Protein AF-A0A1Y2CEA7-F1 (afdb_monomer_lite)

Structure (mmCIF, N/CA/C/O backbone):
data_AF-A0A1Y2CEA7-F1
#
_entry.id   AF-A0A1Y2CEA7-F1
#
loop_
_atom_site.group_PDB
_atom_site.id
_atom_site.type_symbol
_atom_site.label_atom_id
_atom_site.label_alt_id
_atom_site.label_comp_id
_atom_site.label_asym_id
_atom_site.label_entity_id
_atom_site.label_seq_id
_atom_site.pdbx_PDB_ins_code
_atom_site.Cartn_x
_atom_site.Cartn_y
_atom_site.Cartn_z
_atom_site.occupancy
_atom_site.B_iso_or_equiv
_atom_site.auth_seq_id
_atom_site.auth_comp_id
_atom_site.auth_asym_id
_atom_site.auth_atom_id
_atom_site.pdbx_PDB_model_num
ATOM 1 N N . MET A 1 1 ? -45.284 23.050 47.337 1.00 37.72 1 MET A N 1
ATOM 2 C CA . MET A 1 1 ? -45.629 21.944 46.426 1.00 37.72 1 MET A CA 1
ATOM 3 C C . MET A 1 1 ? -46.572 22.520 45.387 1.00 37.72 1 MET A C 1
ATOM 5 O O . MET A 1 1 ? -47.672 22.918 45.749 1.00 37.72 1 MET A O 1
ATOM 9 N N . ALA A 1 2 ? -46.094 22.724 44.161 1.00 42.31 2 ALA A N 1
ATOM 10 C CA . ALA A 1 2 ? -46.967 23.092 43.051 1.00 42.31 2 ALA A CA 1
ATOM 11 C C . ALA A 1 2 ? -47.429 21.773 42.431 1.00 42.31 2 ALA A C 1
ATOM 13 O O . ALA A 1 2 ? -46.625 21.073 41.820 1.00 42.31 2 ALA A O 1
ATOM 14 N N . ASP A 1 3 ? -48.677 21.398 42.690 1.00 40.97 3 ASP A N 1
ATOM 15 C CA . ASP A 1 3 ? -49.234 20.126 42.241 1.00 40.97 3 ASP A CA 1
ATOM 16 C C . ASP A 1 3 ? -49.852 20.333 40.852 1.00 40.97 3 ASP A C 1
ATOM 18 O O . ASP A 1 3 ? -50.932 20.913 40.708 1.00 40.97 3 ASP A O 1
ATOM 22 N N . LEU A 1 4 ? -49.110 19.967 39.805 1.00 50.34 4 LEU A N 1
ATOM 23 C CA . LEU A 1 4 ? -49.535 20.119 38.414 1.00 50.34 4 LEU A CA 1
ATOM 24 C C . LEU A 1 4 ? -50.218 18.828 37.963 1.00 50.34 4 LEU A C 1
ATOM 26 O O . LEU A 1 4 ? -49.685 18.048 37.172 1.00 50.34 4 LEU A O 1
ATOM 30 N N . ASN A 1 5 ? -51.424 18.610 38.479 1.00 38.66 5 ASN A N 1
ATOM 31 C CA . ASN A 1 5 ? -52.235 17.456 38.116 1.00 38.66 5 ASN A CA 1
ATOM 32 C C . ASN A 1 5 ? -52.843 17.653 36.717 1.00 38.66 5 ASN A C 1
ATOM 34 O O . ASN A 1 5 ? -53.595 18.598 36.481 1.00 38.66 5 ASN A O 1
ATOM 38 N N . HIS A 1 6 ? -52.528 16.733 35.798 1.00 47.12 6 HIS A N 1
ATOM 39 C CA . HIS A 1 6 ? -53.090 16.628 34.444 1.00 47.12 6 HIS A CA 1
ATOM 40 C C . HIS A 1 6 ? -52.734 17.752 33.453 1.00 47.12 6 HIS A C 1
ATOM 42 O O . HIS A 1 6 ? -53.611 18.420 32.898 1.00 47.12 6 HIS A O 1
ATOM 48 N N . ILE A 1 7 ? -51.452 17.901 33.112 1.00 53.81 7 ILE A N 1
ATOM 49 C CA . ILE A 1 7 ? -51.069 18.684 31.927 1.00 53.81 7 ILE A CA 1
ATOM 50 C C . ILE A 1 7 ? -51.220 17.802 30.679 1.00 53.81 7 ILE A C 1
ATOM 52 O O . ILE A 1 7 ? -50.441 16.878 30.439 1.00 53.81 7 ILE A O 1
ATOM 56 N N . LYS A 1 8 ? -52.228 18.111 29.860 1.00 46.38 8 LYS A N 1
ATOM 57 C CA . LYS A 1 8 ? -52.376 17.580 28.500 1.00 46.38 8 LYS A CA 1
ATOM 58 C C . LYS A 1 8 ? -52.221 18.726 27.520 1.00 46.38 8 LYS A C 1
ATOM 60 O O . LYS A 1 8 ? -52.932 19.723 27.627 1.00 46.38 8 LYS A O 1
ATOM 65 N N . GLY A 1 9 ? -51.359 18.571 26.527 1.00 50.75 9 GLY A N 1
ATOM 66 C CA . GLY A 1 9 ? -51.369 19.502 25.411 1.00 50.75 9 GLY A CA 1
ATOM 67 C C . GLY A 1 9 ? -50.715 18.937 24.163 1.00 50.75 9 GLY A C 1
ATOM 68 O O . GLY A 1 9 ? -49.938 17.983 24.202 1.00 50.75 9 GLY A O 1
ATOM 69 N N . LYS A 1 10 ? -51.102 19.528 23.038 1.00 46.81 10 LYS A N 1
ATOM 70 C CA . LYS A 1 10 ? -50.737 19.107 21.692 1.00 46.81 10 LYS A CA 1
ATOM 71 C C . LYS A 1 10 ? -50.266 20.325 20.906 1.00 46.81 10 LYS A C 1
ATOM 73 O O . LYS A 1 10 ? -50.803 21.411 21.115 1.00 46.81 10 LYS A O 1
ATOM 78 N N . ASN A 1 11 ? -49.316 20.146 19.988 1.00 48.53 11 ASN A N 1
ATOM 79 C CA . ASN A 1 11 ? -48.791 21.207 19.114 1.00 48.53 11 ASN A CA 1
ATOM 80 C C . ASN A 1 11 ? -48.070 22.350 19.852 1.00 48.53 11 ASN A C 1
ATOM 82 O O . ASN A 1 11 ? -48.173 23.514 19.453 1.00 48.53 11 ASN A O 1
ATOM 86 N N . PHE A 1 12 ? -47.348 22.055 20.931 1.00 55.25 12 PHE A N 1
ATOM 87 C CA . PHE A 1 12 ? -46.564 23.084 21.610 1.00 55.25 12 PHE A CA 1
ATOM 88 C C . PHE A 1 12 ? -45.436 23.578 20.715 1.00 55.25 12 PHE A C 1
ATOM 90 O O . PHE A 1 12 ? -44.665 22.781 20.186 1.00 55.25 12 PHE A O 1
ATOM 97 N N . LYS A 1 13 ? -45.318 24.898 20.575 1.00 51.16 13 LYS A N 1
ATOM 98 C CA . LYS A 1 13 ? -44.217 25.529 19.851 1.00 51.16 13 LYS A CA 1
ATOM 99 C C . LYS A 1 13 ? -43.495 26.498 20.771 1.00 51.16 13 LYS A C 1
ATOM 101 O O . LYS A 1 13 ? -44.112 27.449 21.243 1.00 51.16 13 LYS A O 1
ATOM 106 N N . SER A 1 14 ? -42.204 26.272 20.999 1.00 54.56 14 SER A N 1
ATOM 107 C CA . SER A 1 14 ? -41.339 27.237 21.683 1.00 54.56 14 SER A CA 1
ATOM 108 C C . SER A 1 14 ? -40.375 27.879 20.689 1.00 54.56 14 SER A C 1
ATOM 110 O O . SER A 1 14 ? -39.704 27.187 19.920 1.00 54.56 14 SER A O 1
ATOM 112 N N . TYR A 1 15 ? -40.336 29.210 20.705 1.00 52.72 15 TYR A N 1
ATOM 113 C CA . TYR A 1 15 ? -39.444 30.051 19.907 1.00 52.72 15 TYR A CA 1
ATOM 114 C C . TYR A 1 15 ? -38.742 31.057 20.835 1.00 52.72 15 TYR A C 1
ATOM 116 O O . TYR A 1 15 ? -38.884 32.266 20.669 1.00 52.72 15 TYR A O 1
ATOM 124 N N . ASN A 1 16 ? -38.052 30.585 21.872 1.00 52.44 16 ASN A N 1
ATOM 125 C CA . ASN A 1 16 ? -37.217 31.433 22.729 1.00 52.44 16 ASN A CA 1
ATOM 126 C C . ASN A 1 16 ? -35.725 31.181 22.452 1.00 52.44 16 ASN A C 1
ATOM 128 O O . ASN A 1 16 ? -35.342 30.146 21.911 1.00 52.44 16 ASN A O 1
ATOM 132 N N . ASN A 1 17 ? -34.871 32.144 22.815 1.00 51.25 17 ASN A N 1
ATOM 133 C CA . ASN A 1 17 ? -33.421 32.053 22.589 1.00 51.25 17 ASN A CA 1
ATOM 134 C C . ASN A 1 17 ? -32.769 30.869 23.321 1.00 51.25 17 ASN A C 1
ATOM 136 O O . ASN A 1 17 ? -31.724 30.398 22.883 1.00 51.25 17 ASN A O 1
ATOM 140 N N . GLU A 1 18 ? -33.390 30.402 24.406 1.00 54.22 18 GLU A N 1
ATOM 141 C CA . GLU A 1 18 ? -32.948 29.239 25.179 1.00 54.22 18 GLU A CA 1
ATOM 142 C C . GLU A 1 18 ? -33.581 27.931 24.693 1.00 54.22 18 GLU A C 1
ATOM 144 O O . GLU A 1 18 ? -33.084 26.861 24.995 1.00 54.22 18 GLU A O 1
ATOM 149 N N . GLY A 1 19 ? -34.669 27.956 23.926 1.00 55.75 19 GLY A N 1
ATOM 150 C CA . GLY A 1 19 ? -35.379 26.748 23.490 1.00 55.75 19 GLY A CA 1
ATOM 151 C C . GLY A 1 19 ? -36.017 25.917 24.601 1.00 55.75 19 GLY A C 1
ATOM 152 O O . GLY A 1 19 ? -36.423 24.781 24.361 1.00 55.75 19 GLY A O 1
ATOM 153 N N . THR A 1 20 ? -36.073 26.416 25.829 1.00 61.72 20 THR A N 1
ATOM 154 C CA . THR A 1 20 ? -36.635 25.644 26.932 1.00 61.72 20 THR A CA 1
ATOM 155 C C . THR A 1 20 ? -38.150 25.775 26.942 1.00 61.72 20 THR A C 1
ATOM 157 O O . THR A 1 20 ? -38.668 26.894 26.894 1.00 61.72 20 THR A O 1
ATOM 160 N N . LEU A 1 21 ? -38.867 24.646 26.978 1.00 58.31 21 LEU A N 1
ATOM 161 C CA . LEU A 1 21 ? -40.330 24.655 27.040 1.00 58.31 21 LEU A CA 1
ATOM 162 C C . LEU A 1 21 ? -40.820 24.857 28.483 1.00 58.31 21 LEU A C 1
ATOM 164 O O . LEU A 1 21 ? -41.706 25.674 28.722 1.00 58.31 21 LEU A O 1
ATOM 168 N N . PHE A 1 22 ? -40.207 24.163 29.442 1.00 63.34 22 PHE A N 1
ATOM 169 C CA . PHE A 1 22 ? -40.450 24.359 30.869 1.00 63.34 22 PHE A CA 1
ATOM 170 C C . PHE A 1 22 ? -39.142 24.702 31.573 1.00 63.34 22 PHE A C 1
ATOM 172 O O . PHE A 1 22 ? -38.282 23.836 31.720 1.00 63.34 22 PHE A O 1
ATOM 179 N N . MET A 1 23 ? -38.994 25.958 32.000 1.00 58.41 23 MET A N 1
ATOM 180 C CA . MET A 1 23 ? -37.909 26.372 32.886 1.00 58.41 23 MET A CA 1
ATOM 181 C C . MET A 1 23 ? -38.449 26.497 34.304 1.00 58.41 23 MET A C 1
ATOM 183 O O . MET A 1 23 ? -39.384 27.254 34.560 1.00 58.41 23 MET A O 1
ATOM 187 N N . LEU A 1 24 ? -37.868 25.734 35.218 1.00 63.31 24 LEU A N 1
ATOM 188 C CA . LEU A 1 24 ? -38.267 25.713 36.616 1.00 63.31 24 LEU A CA 1
ATOM 189 C C . LEU A 1 24 ? -37.149 26.349 37.434 1.00 63.31 24 LEU A C 1
ATOM 191 O O . LEU A 1 24 ? -36.080 25.755 37.561 1.00 63.31 24 LEU A O 1
ATOM 195 N N . ASN A 1 25 ? -37.409 27.534 37.980 1.00 52.16 25 ASN A N 1
ATOM 196 C CA . ASN A 1 25 ? -36.535 28.198 38.940 1.00 52.16 25 ASN A CA 1
ATOM 197 C C . ASN A 1 25 ? -37.122 27.993 40.346 1.00 52.16 25 ASN A C 1
ATOM 199 O O . ASN A 1 25 ? -38.329 28.153 40.516 1.00 52.16 25 ASN A O 1
ATOM 203 N N . VAL A 1 26 ? -36.270 27.713 41.341 1.00 53.41 26 VAL A N 1
ATOM 204 C CA . VAL A 1 26 ? -36.569 27.592 42.794 1.00 53.41 26 VAL A CA 1
ATOM 205 C C . VAL A 1 26 ? -36.911 26.169 43.287 1.00 53.41 26 VAL A C 1
ATOM 207 O O . VAL A 1 26 ? -37.554 25.401 42.576 1.00 53.41 26 VAL A O 1
ATOM 210 N N . GLY A 1 27 ? -36.446 25.834 44.508 1.00 55.22 27 GLY A N 1
ATOM 211 C CA . GLY A 1 27 ? -36.550 24.550 45.231 1.00 55.22 27 GLY A CA 1
ATOM 212 C C . GLY A 1 27 ? -37.976 24.076 45.533 1.00 55.22 27 GLY A C 1
ATOM 213 O O . GLY A 1 27 ? -38.391 23.932 46.681 1.00 55.22 27 GLY A O 1
ATOM 214 N N . CYS A 1 28 ? -38.746 23.863 44.476 1.00 53.69 28 CYS A N 1
ATOM 215 C CA . CYS A 1 28 ? -40.104 23.367 44.516 1.00 53.69 28 CYS A CA 1
ATOM 216 C C . CYS A 1 28 ? -40.104 21.843 44.420 1.00 53.69 28 CYS A C 1
ATOM 218 O O . CYS A 1 28 ? -39.494 21.280 43.514 1.00 53.69 28 CYS A O 1
ATOM 220 N N . ASN A 1 29 ? -40.885 21.195 45.287 1.00 56.31 29 ASN A N 1
ATOM 221 C CA . ASN A 1 29 ? -41.351 19.842 45.014 1.00 56.31 29 ASN A CA 1
ATOM 222 C C . ASN A 1 29 ? -42.464 19.921 43.967 1.00 56.31 29 ASN A C 1
ATOM 224 O O . ASN A 1 29 ? -43.493 20.568 44.215 1.00 56.31 29 ASN A O 1
ATOM 228 N N . ILE A 1 30 ? -42.237 19.317 42.806 1.00 60.50 30 ILE A N 1
ATOM 229 C CA . ILE A 1 30 ? -43.168 19.306 41.678 1.00 60.50 30 ILE A CA 1
ATOM 230 C C . ILE A 1 30 ? -43.523 17.859 41.394 1.00 60.50 30 ILE A C 1
ATOM 232 O O . ILE A 1 30 ? -42.645 17.034 41.163 1.00 60.50 30 ILE A O 1
ATOM 236 N N . GLU A 1 31 ? -44.813 17.562 41.387 1.00 66.50 31 GLU A N 1
ATOM 237 C CA . GLU A 1 31 ? -45.341 16.303 40.887 1.00 66.50 31 GLU A CA 1
ATOM 238 C C . GLU A 1 31 ? -46.110 16.587 39.591 1.00 66.50 31 GLU A C 1
ATOM 240 O O . GLU A 1 31 ? -46.970 17.463 39.534 1.00 66.50 31 GLU A O 1
ATOM 245 N N . ILE A 1 32 ? -45.740 15.889 38.522 1.00 62.78 32 ILE A N 1
ATOM 246 C CA . ILE A 1 32 ? -46.385 15.918 37.215 1.00 62.78 32 ILE A CA 1
ATOM 247 C C . ILE A 1 32 ? -46.973 14.532 36.991 1.00 62.78 32 ILE A C 1
ATOM 249 O O . ILE A 1 32 ? -46.223 13.607 36.715 1.00 62.78 32 ILE A O 1
ATOM 253 N N . THR A 1 33 ? -48.289 14.369 37.063 1.00 62.94 33 THR A N 1
ATOM 254 C CA . THR A 1 33 ? -48.967 13.080 36.841 1.00 62.94 33 THR A CA 1
ATOM 255 C C . THR A 1 33 ? -49.793 13.078 35.549 1.00 62.94 33 THR A C 1
ATOM 257 O O . THR A 1 33 ? -50.348 14.101 35.145 1.00 62.94 33 THR A O 1
ATOM 260 N N . ASP A 1 34 ? -49.874 11.918 34.884 1.00 59.97 34 ASP A N 1
ATOM 261 C CA . ASP A 1 34 ? -50.657 11.680 33.655 1.00 59.97 34 ASP A CA 1
ATOM 262 C C . ASP A 1 34 ? -50.337 12.656 32.510 1.00 59.97 34 ASP A C 1
ATOM 264 O O . ASP A 1 34 ? -51.216 13.104 31.763 1.00 59.97 34 ASP A O 1
ATOM 268 N N . PHE A 1 35 ? -49.059 13.005 32.387 1.00 66.12 35 PHE A N 1
ATOM 269 C CA . PHE A 1 35 ? -48.571 13.962 31.406 1.00 66.12 35 PHE A CA 1
ATOM 270 C C . PHE A 1 35 ? -48.657 13.373 29.998 1.00 66.12 35 PHE A C 1
ATOM 272 O O . PHE A 1 35 ? -48.037 12.354 29.718 1.00 66.12 35 PHE A O 1
ATOM 279 N N . ILE A 1 36 ? -49.410 13.990 29.088 1.00 63.34 36 ILE A N 1
ATOM 280 C CA . ILE A 1 36 ? -49.431 13.579 27.676 1.00 63.34 36 ILE A CA 1
ATOM 281 C C . ILE A 1 36 ? -48.975 14.757 26.832 1.00 63.34 36 ILE A C 1
ATOM 283 O O . ILE A 1 36 ? -49.654 15.783 26.760 1.00 63.34 36 ILE A O 1
ATOM 287 N N . PHE A 1 37 ? -47.835 14.577 26.182 1.00 67.25 37 PHE A N 1
ATOM 288 C CA . PHE A 1 37 ? -47.236 15.529 25.272 1.00 67.25 37 PHE A CA 1
ATOM 289 C C . PHE A 1 37 ? -47.212 14.931 23.877 1.00 67.25 37 PHE A C 1
ATOM 291 O O . PHE A 1 37 ? -46.630 13.871 23.686 1.00 67.25 37 PHE A O 1
ATOM 298 N N . GLU A 1 38 ? -47.854 15.575 22.909 1.00 66.38 38 GLU A N 1
ATOM 299 C CA . GLU A 1 38 ? -47.821 15.140 21.511 1.00 66.38 38 GLU A CA 1
ATOM 300 C C . GLU A 1 38 ? -47.452 16.321 20.602 1.00 66.38 38 GLU A C 1
ATOM 302 O O . GLU A 1 38 ? -47.950 17.436 20.780 1.00 66.38 38 GLU A O 1
ATOM 307 N N . ASP A 1 39 ? -46.597 16.068 19.611 1.00 61.88 39 ASP A N 1
ATOM 308 C CA . ASP A 1 39 ? -46.265 17.001 18.524 1.00 61.88 39 ASP A CA 1
ATOM 309 C C . ASP A 1 39 ? -45.617 18.313 19.015 1.00 61.88 39 ASP A C 1
ATOM 311 O O . ASP A 1 39 ? -46.013 19.414 18.623 1.00 61.88 39 ASP A O 1
ATOM 315 N N . ALA A 1 40 ? -44.634 18.224 19.914 1.00 62.31 40 ALA A N 1
ATOM 316 C CA . ALA A 1 40 ? -43.912 19.403 20.390 1.00 62.31 40 ALA A CA 1
ATOM 317 C C . ALA A 1 40 ? -42.813 19.801 19.415 1.00 62.31 40 ALA A C 1
ATOM 319 O O . ALA A 1 40 ? -42.045 18.958 18.974 1.00 62.31 40 ALA A O 1
ATOM 320 N N . TRP A 1 41 ? -42.684 21.090 19.137 1.00 61.50 41 TRP A N 1
ATOM 321 C CA . TRP A 1 41 ? -41.635 21.628 18.291 1.00 61.50 41 TRP A CA 1
ATOM 322 C C . TRP A 1 41 ? -40.890 22.744 19.021 1.00 61.50 41 TRP A C 1
ATOM 324 O O . TRP A 1 41 ? -41.502 23.681 19.535 1.00 61.50 41 TRP A O 1
ATOM 334 N N . CYS A 1 42 ? -39.566 22.680 19.056 1.00 64.44 42 CYS A N 1
ATOM 335 C CA . CYS A 1 42 ? -38.743 23.741 19.615 1.00 64.44 42 CYS A CA 1
ATOM 336 C C . CYS A 1 42 ? -37.617 24.125 18.660 1.00 64.44 42 CYS A C 1
ATOM 338 O O . CYS A 1 42 ? -36.945 23.252 18.112 1.00 64.44 42 CYS A O 1
ATOM 340 N N . LYS A 1 43 ? -37.382 25.428 18.487 1.00 67.56 43 LYS A N 1
ATOM 341 C CA . LYS A 1 43 ? -36.216 25.939 17.765 1.00 67.56 43 LYS A CA 1
ATOM 342 C C . LYS A 1 43 ? -35.473 26.955 18.614 1.00 67.56 43 LYS A C 1
ATOM 344 O O . LYS A 1 43 ? -36.061 27.948 19.032 1.00 67.56 43 LYS A O 1
ATOM 349 N N . SER A 1 44 ? -34.181 26.713 18.815 1.00 67.25 44 SER A N 1
ATOM 350 C CA . SER A 1 44 ? -33.316 27.508 19.690 1.00 67.25 44 SER A CA 1
ATOM 351 C C . SER A 1 44 ? -32.011 27.880 19.010 1.00 67.25 44 SER A C 1
ATOM 353 O O . SER A 1 44 ? -31.483 27.111 18.207 1.00 67.25 44 SER A O 1
ATOM 355 N N . LYS A 1 45 ? -31.468 29.037 19.394 1.00 69.69 45 LYS A N 1
ATOM 356 C CA . LYS A 1 45 ? -30.104 29.475 19.069 1.00 69.69 45 LYS A CA 1
ATOM 357 C C . LYS A 1 45 ? -29.129 29.253 20.237 1.00 69.69 45 LYS A C 1
ATOM 359 O O . LYS A 1 45 ? -28.044 29.814 20.210 1.00 69.69 45 LYS A O 1
ATOM 364 N N . GLY A 1 46 ? -29.515 28.498 21.265 1.00 68.38 46 GLY A N 1
ATOM 365 C CA . GLY A 1 46 ? -28.693 28.201 22.440 1.00 68.38 46 GLY A CA 1
ATOM 366 C C . GLY A 1 46 ? -29.001 26.823 23.029 1.00 68.38 46 GLY A C 1
ATOM 367 O O . GLY A 1 46 ? -29.835 26.088 22.491 1.00 68.38 46 GLY A O 1
ATOM 368 N N . ASN A 1 47 ? -28.321 26.468 24.125 1.00 62.00 47 ASN A N 1
ATOM 369 C CA . ASN A 1 47 ? -28.580 25.226 24.858 1.00 62.00 47 ASN A CA 1
ATOM 370 C C . ASN A 1 47 ? -30.046 25.182 25.285 1.00 62.00 47 ASN A C 1
ATOM 372 O O . ASN A 1 47 ? -30.508 26.076 25.986 1.00 62.00 47 ASN A O 1
ATOM 376 N N . SER A 1 48 ? -30.742 24.129 24.880 1.00 64.12 48 SER A N 1
ATOM 377 C CA . SER A 1 48 ? -32.169 23.956 25.094 1.00 64.12 48 SER A CA 1
ATOM 378 C C . SER A 1 48 ? -32.458 22.638 25.776 1.00 64.12 48 SER A C 1
ATOM 380 O O . SER A 1 48 ? -31.857 21.606 25.466 1.00 64.12 48 SER A O 1
ATOM 382 N N . ALA A 1 49 ? -33.408 22.652 26.702 1.00 67.25 49 ALA A N 1
ATOM 383 C CA . ALA A 1 49 ? -33.989 21.417 27.181 1.00 67.25 49 ALA A CA 1
ATOM 384 C C . ALA A 1 49 ? -35.505 21.486 27.142 1.00 67.25 49 ALA A C 1
ATOM 386 O O . ALA A 1 49 ? -36.089 22.529 27.400 1.00 67.25 49 ALA A O 1
ATOM 387 N N . PHE A 1 50 ? -36.170 20.378 26.837 1.00 68.19 50 PHE A N 1
ATOM 388 C CA . PHE A 1 50 ? -37.628 20.362 26.893 1.00 68.19 50 PHE A CA 1
ATOM 389 C C . PHE A 1 50 ? -38.112 20.693 28.315 1.00 68.19 50 PHE A C 1
ATOM 391 O O . PHE A 1 50 ? -38.962 21.562 28.504 1.00 68.19 50 PHE A O 1
ATOM 398 N N . LEU A 1 51 ? -37.479 20.084 29.315 1.00 69.62 51 LEU A N 1
ATOM 399 C CA . LEU A 1 51 ? -37.599 20.479 30.707 1.00 69.62 51 LEU A CA 1
ATOM 400 C C . LEU A 1 51 ? -36.214 20.839 31.244 1.00 69.62 51 LEU A C 1
ATOM 402 O O . LEU A 1 51 ? -35.314 19.999 31.275 1.00 69.62 51 LEU A O 1
ATOM 406 N N . TYR A 1 52 ? -36.031 22.091 31.646 1.00 68.75 52 TYR A N 1
ATOM 407 C CA . TYR A 1 52 ? -34.785 22.571 32.226 1.00 68.75 52 TYR A CA 1
ATOM 408 C C . TYR A 1 52 ? -35.037 23.034 33.653 1.00 68.75 52 TYR A C 1
ATOM 410 O O . TYR A 1 52 ? -35.855 23.922 33.900 1.00 68.75 52 TYR A O 1
ATOM 418 N N . HIS A 1 53 ? -34.331 22.430 34.601 1.00 65.62 53 HIS A N 1
ATOM 419 C CA . HIS A 1 53 ? -34.379 22.859 35.987 1.00 65.62 53 HIS A CA 1
ATOM 420 C C . HIS A 1 53 ? -33.052 23.490 36.397 1.00 65.62 53 HIS A C 1
ATOM 422 O O . HIS A 1 53 ? -31.992 22.848 36.378 1.00 65.62 53 HIS A O 1
ATOM 428 N N . THR A 1 54 ? -33.131 24.756 36.796 1.00 61.59 54 THR A N 1
ATOM 429 C CA . THR A 1 54 ? -32.019 25.536 37.332 1.00 61.59 54 THR A CA 1
ATOM 430 C C . THR A 1 54 ? -32.378 26.020 38.720 1.00 61.59 54 THR A C 1
ATOM 432 O O . THR A 1 54 ? -33.279 26.829 38.909 1.00 61.59 54 THR A O 1
ATOM 435 N N . ILE A 1 55 ? -31.645 25.543 39.719 1.00 56.25 55 ILE A N 1
ATOM 436 C CA . ILE A 1 55 ? -31.727 26.103 41.068 1.00 56.25 55 ILE A CA 1
ATOM 437 C C . ILE A 1 55 ? -30.711 27.244 41.121 1.00 56.25 55 ILE A C 1
ATOM 439 O O . ILE A 1 55 ? -29.625 27.121 40.562 1.00 56.25 55 ILE A O 1
ATOM 443 N N . GLU A 1 56 ? -31.017 28.373 41.751 1.00 52.16 56 GLU A N 1
ATOM 444 C CA . GLU A 1 56 ? -30.048 29.468 41.920 1.00 52.16 56 GLU A CA 1
ATOM 445 C C . GLU A 1 56 ? -29.236 29.308 43.220 1.00 52.16 56 GLU A C 1
ATOM 447 O O . GLU A 1 56 ? -28.022 29.518 43.191 1.00 52.16 56 GLU A O 1
ATOM 452 N N . ASN A 1 57 ? -29.826 28.755 44.289 1.00 56.38 57 ASN A N 1
ATOM 453 C CA . ASN A 1 57 ? -29.171 28.532 45.586 1.00 56.38 57 ASN A CA 1
ATOM 454 C C . ASN A 1 57 ? -28.777 27.066 45.856 1.00 56.38 57 ASN A C 1
ATOM 456 O O . ASN A 1 57 ? -29.529 26.137 45.591 1.00 56.38 57 ASN A O 1
ATOM 460 N N . LEU A 1 58 ? -27.581 26.855 46.420 1.00 52.38 58 LEU A N 1
ATOM 461 C CA . LEU A 1 58 ? -27.000 25.535 46.744 1.00 52.38 58 LEU A CA 1
ATOM 462 C C . LEU A 1 58 ? -27.657 24.818 47.944 1.00 52.38 58 LEU A C 1
ATOM 464 O O . LEU A 1 58 ? -27.351 23.645 48.182 1.00 52.38 58 LEU A O 1
ATOM 468 N N . SER A 1 59 ? -28.495 25.520 48.713 1.00 54.59 59 SER A N 1
ATOM 469 C CA . SER A 1 59 ? -29.131 25.041 49.949 1.00 54.59 59 SER A CA 1
ATOM 470 C C . SER A 1 59 ? -30.451 24.307 49.739 1.00 54.59 59 SER A C 1
ATOM 472 O O . SER A 1 59 ? -30.872 23.577 50.632 1.00 54.59 59 SER A O 1
ATOM 474 N N . ASP A 1 60 ? -31.099 24.490 48.591 1.00 57.75 60 ASP A N 1
ATOM 475 C CA . ASP A 1 60 ? -32.488 24.076 48.419 1.00 57.75 60 ASP A CA 1
ATOM 476 C C . ASP A 1 60 ? -32.537 22.723 47.698 1.00 57.75 60 ASP A C 1
ATOM 478 O O . ASP A 1 60 ? -32.018 22.581 46.591 1.00 57.75 60 ASP A O 1
ATOM 482 N N . GLN A 1 61 ? -33.137 21.719 48.342 1.00 61.25 61 GLN A N 1
ATOM 483 C CA . GLN A 1 61 ? -33.431 20.419 47.736 1.00 61.25 61 GLN A CA 1
ATOM 484 C C . GLN A 1 61 ? -34.826 20.479 47.106 1.00 61.25 61 GLN A C 1
ATOM 486 O O . GLN A 1 61 ? -35.806 20.707 47.810 1.00 61.25 61 GLN A O 1
ATOM 491 N N . GLY A 1 62 ? -34.915 20.295 45.789 1.00 60.12 62 GLY A N 1
ATOM 492 C CA . GLY A 1 62 ? -36.189 20.110 45.089 1.00 60.12 62 GLY A CA 1
ATOM 493 C C . GLY A 1 62 ? -36.400 18.647 44.708 1.00 60.12 62 GLY A C 1
ATOM 494 O O . GLY A 1 62 ? -35.469 17.997 44.232 1.00 60.12 62 GLY A O 1
ATOM 495 N N . GLU A 1 63 ? -37.611 18.128 44.896 1.00 64.06 63 GLU A N 1
ATOM 496 C CA . GLU A 1 63 ? -38.037 16.833 44.356 1.00 64.06 63 GLU A CA 1
ATOM 497 C C . GLU A 1 63 ? -38.918 17.016 43.114 1.00 64.06 63 GLU A C 1
ATOM 499 O O . GLU A 1 63 ? -39.848 17.816 43.101 1.00 64.06 63 GLU A O 1
ATOM 504 N N . PHE A 1 64 ? -38.687 16.241 42.064 1.00 65.38 64 PHE A N 1
ATOM 505 C CA . PHE A 1 64 ? -39.437 16.308 40.819 1.00 65.38 64 PHE A CA 1
ATOM 506 C C . PHE A 1 64 ? -39.961 14.937 40.443 1.00 65.38 64 PHE A C 1
ATOM 508 O O . PHE A 1 64 ? -39.230 14.099 39.930 1.00 65.38 64 PHE A O 1
ATOM 515 N N . HIS A 1 65 ? -41.239 14.708 40.704 1.00 68.50 65 HIS A N 1
ATOM 516 C CA . HIS A 1 65 ? -41.929 13.453 40.458 1.00 68.50 65 HIS A CA 1
ATOM 517 C C . HIS A 1 65 ? -42.651 13.526 39.109 1.00 68.50 65 HIS A C 1
ATOM 519 O O . HIS A 1 65 ? -43.669 14.186 39.000 1.00 68.50 65 HIS A O 1
ATOM 525 N N . ILE A 1 66 ? -42.186 12.842 38.071 1.00 65.56 66 ILE A N 1
ATOM 526 C CA . ILE A 1 66 ? -42.946 12.627 36.833 1.00 65.56 66 ILE A CA 1
ATOM 527 C C . ILE A 1 66 ? -43.657 11.284 36.931 1.00 65.56 66 ILE A C 1
ATOM 529 O O . ILE A 1 66 ? -42.994 10.259 37.018 1.00 65.56 66 ILE A O 1
ATOM 533 N N . ARG A 1 67 ? -44.985 11.244 36.839 1.00 65.62 67 ARG A N 1
ATOM 534 C CA . ARG A 1 67 ? -45.786 10.023 36.792 1.00 65.62 67 ARG A CA 1
ATOM 535 C C . ARG A 1 67 ? -46.615 9.899 35.507 1.00 65.62 67 ARG A C 1
ATOM 537 O O . ARG A 1 67 ? -47.186 10.885 35.055 1.00 65.62 67 ARG A O 1
ATOM 544 N N . ASN A 1 68 ? -46.748 8.694 34.944 1.00 61.00 68 ASN A N 1
ATOM 545 C CA . ASN A 1 68 ? -47.596 8.384 33.771 1.00 61.00 68 ASN A CA 1
ATOM 546 C C . ASN A 1 68 ? -47.392 9.336 32.568 1.00 61.00 68 ASN A C 1
ATOM 548 O O . ASN A 1 68 ? -48.342 9.951 32.088 1.00 61.00 68 ASN A O 1
ATOM 552 N N . CYS A 1 69 ? -46.164 9.481 32.072 1.00 65.50 69 CYS A N 1
ATOM 553 C CA . CYS A 1 69 ? -45.798 10.552 31.138 1.00 65.50 69 CYS A CA 1
ATOM 554 C C . CYS A 1 69 ? -45.654 10.093 29.672 1.00 65.50 69 CYS A C 1
ATOM 556 O O . CYS A 1 69 ? -44.594 9.684 29.239 1.00 65.50 69 CYS A O 1
ATOM 558 N N . ASN A 1 70 ? -46.681 10.188 28.835 1.00 63.53 70 ASN A N 1
ATOM 559 C CA . ASN A 1 70 ? -46.594 9.836 27.414 1.00 63.53 70 ASN A CA 1
ATOM 560 C C . ASN A 1 70 ? -46.071 11.011 26.566 1.00 63.53 70 ASN A C 1
ATOM 562 O O . ASN A 1 70 ? -46.759 12.018 26.450 1.00 63.53 70 ASN A O 1
ATOM 566 N N . VAL A 1 71 ? -44.897 10.899 25.940 1.00 63.69 71 VAL A N 1
ATOM 567 C CA . VAL A 1 71 ? -44.216 12.032 25.284 1.00 63.69 71 VAL A CA 1
ATOM 568 C C . VAL A 1 71 ? -43.950 11.739 23.812 1.00 63.69 71 VAL A C 1
ATOM 570 O O . VAL A 1 71 ? -42.866 11.315 23.464 1.00 63.69 71 VAL A O 1
ATOM 573 N N . LYS A 1 72 ? -44.903 11.969 22.914 1.00 61.28 72 LYS A N 1
ATOM 574 C CA . LYS A 1 72 ? -44.803 11.648 21.485 1.00 61.28 72 LYS A CA 1
ATOM 575 C C . LYS A 1 72 ? -44.402 12.847 20.624 1.00 61.28 72 LYS A C 1
ATOM 577 O O . LYS A 1 72 ? -44.804 13.977 20.878 1.00 61.28 72 LYS A O 1
ATOM 582 N N . ASN A 1 73 ? -43.710 12.574 19.523 1.00 58.69 73 ASN A N 1
ATOM 583 C CA . ASN A 1 73 ? -43.413 13.514 18.439 1.00 58.69 73 ASN A CA 1
ATOM 584 C C . ASN A 1 73 ? -42.748 14.811 18.917 1.00 58.69 73 ASN A C 1
ATOM 586 O O . ASN A 1 73 ? -43.185 15.902 18.561 1.00 58.69 73 ASN A O 1
ATOM 590 N N . ILE A 1 74 ? -41.693 14.705 19.731 1.00 62.09 74 ILE A N 1
ATOM 591 C CA . ILE A 1 74 ? -40.884 15.878 20.077 1.00 62.09 74 ILE A CA 1
ATOM 592 C C . ILE A 1 74 ? -39.860 16.133 18.975 1.00 62.09 74 ILE A C 1
ATOM 594 O O . ILE A 1 74 ? -38.943 15.344 18.748 1.00 62.09 74 ILE A O 1
ATOM 598 N N . LEU A 1 75 ? -39.993 17.285 18.334 1.00 61.28 75 LEU A N 1
ATOM 599 C CA . LEU A 1 75 ? -39.008 17.879 17.458 1.00 61.28 75 LEU A CA 1
ATOM 600 C C . LEU A 1 75 ? -38.288 19.013 18.178 1.00 61.28 75 LEU A C 1
ATOM 602 O O . LEU A 1 75 ? -38.906 19.974 18.622 1.00 61.28 75 LEU A O 1
ATOM 606 N N . MET A 1 76 ? -36.968 18.945 18.249 1.00 60.28 76 MET A N 1
ATOM 607 C CA . MET A 1 76 ? -36.157 20.087 18.653 1.00 60.28 76 MET A CA 1
ATOM 608 C C . MET A 1 76 ? -35.098 20.294 17.572 1.00 60.28 76 MET A C 1
ATOM 610 O O . MET A 1 76 ? -34.456 19.337 17.144 1.00 60.28 76 MET A O 1
ATOM 614 N N . ASN A 1 77 ? -34.993 21.518 17.063 1.00 61.12 77 ASN A N 1
ATOM 615 C CA . ASN A 1 77 ? -34.062 21.906 16.012 1.00 61.12 77 ASN A CA 1
ATOM 616 C C . ASN A 1 77 ? -33.212 23.065 16.530 1.00 61.12 77 ASN A C 1
ATOM 618 O O . ASN A 1 77 ? -33.682 24.205 16.589 1.00 61.12 77 ASN A O 1
ATOM 622 N N . THR A 1 78 ? -31.992 22.770 16.960 1.00 62.19 78 THR A N 1
ATOM 623 C CA . THR A 1 78 ? -31.098 23.759 17.561 1.00 62.19 78 THR A CA 1
ATOM 624 C C . THR A 1 78 ? -29.673 23.553 17.069 1.00 62.19 78 THR A C 1
ATOM 626 O O . THR A 1 78 ? -29.272 22.439 16.730 1.00 62.19 78 THR A O 1
ATOM 629 N N . ASP A 1 79 ? -28.901 24.637 17.069 1.00 57.66 79 ASP A N 1
ATOM 630 C CA . ASP A 1 79 ? -27.475 24.617 16.722 1.00 57.66 79 ASP A CA 1
ATOM 631 C C . ASP A 1 79 ? -26.574 24.243 17.933 1.00 57.66 79 ASP A C 1
ATOM 633 O O . ASP A 1 79 ? -25.350 24.237 17.814 1.00 57.66 79 ASP A O 1
ATOM 637 N N . PHE A 1 80 ? -27.167 23.943 19.102 1.00 61.03 80 PHE A N 1
ATOM 638 C CA . PHE A 1 80 ? -26.521 23.800 20.427 1.00 61.03 80 PHE A CA 1
ATOM 639 C C . PHE A 1 80 ? -27.127 22.640 21.254 1.00 61.03 80 PHE A C 1
ATOM 641 O O . PHE A 1 80 ? -28.054 21.986 20.784 1.00 61.03 80 PHE A O 1
ATOM 648 N N . ASP A 1 81 ? -26.665 22.395 22.494 1.00 55.88 81 ASP A N 1
ATOM 649 C CA . ASP A 1 81 ? -27.084 21.247 23.324 1.00 55.88 81 ASP A CA 1
ATOM 650 C C . ASP A 1 81 ? -28.603 21.077 23.426 1.00 55.88 81 ASP A C 1
ATOM 652 O O . ASP A 1 81 ? -29.302 21.988 23.864 1.00 55.88 81 ASP A O 1
ATOM 656 N N . MET A 1 82 ? -29.117 19.891 23.079 1.00 58.09 82 MET A N 1
ATOM 657 C CA . MET A 1 82 ? -30.529 19.525 23.251 1.00 58.09 82 MET A CA 1
ATOM 658 C C . MET A 1 82 ? -30.692 18.448 24.311 1.00 58.09 82 MET A C 1
ATOM 660 O O . MET A 1 82 ? -30.133 17.367 24.191 1.00 58.09 82 MET A O 1
ATOM 664 N N . ARG A 1 83 ? -31.506 18.685 25.332 1.00 66.62 83 ARG A N 1
ATOM 665 C CA . ARG A 1 83 ? -31.766 17.685 26.383 1.00 66.62 83 ARG A CA 1
ATOM 666 C C . ARG A 1 83 ? -33.273 17.486 26.510 1.00 66.62 83 ARG A C 1
ATOM 668 O O . ARG A 1 83 ? -34.018 18.458 26.454 1.00 66.62 83 ARG A O 1
ATOM 675 N N . LEU A 1 84 ? -33.776 16.260 26.683 1.00 65.69 84 LEU A N 1
ATOM 676 C CA . LEU A 1 84 ? -35.200 16.129 27.038 1.00 65.69 84 LEU A CA 1
ATOM 677 C C . LEU A 1 84 ? -35.400 16.682 28.452 1.00 65.69 84 LEU A C 1
ATOM 679 O O . LEU A 1 84 ? -36.299 17.479 28.698 1.00 65.69 84 LEU A O 1
ATOM 683 N N . ILE A 1 85 ? -34.516 16.296 29.370 1.00 68.31 85 ILE A N 1
ATOM 684 C CA . ILE A 1 85 ? -34.523 16.785 30.744 1.00 68.31 85 ILE A CA 1
ATOM 685 C C . ILE A 1 85 ? -33.092 17.170 31.120 1.00 68.31 85 ILE A C 1
ATOM 687 O O . ILE A 1 85 ? -32.182 16.340 31.059 1.00 68.31 85 ILE A O 1
ATOM 691 N N . GLY A 1 86 ? -32.892 18.445 31.455 1.00 57.16 86 GLY A N 1
ATOM 692 C CA . GLY A 1 86 ? -31.626 18.993 31.931 1.00 57.16 86 GLY A CA 1
ATOM 693 C C . GLY A 1 86 ? -31.743 19.443 33.383 1.00 57.16 86 GLY A C 1
ATOM 694 O O . GLY A 1 86 ? -32.617 20.245 33.709 1.00 57.16 86 GLY A O 1
ATOM 695 N N . TRP A 1 87 ? -30.861 18.937 34.246 1.00 62.84 87 TRP A N 1
ATOM 696 C CA . TRP A 1 87 ? -30.922 19.183 35.689 1.00 62.84 87 TRP A CA 1
ATOM 697 C C . TRP A 1 87 ? -29.579 19.682 36.226 1.00 62.84 87 TRP A C 1
ATOM 699 O O . TRP A 1 87 ? -28.607 18.921 36.259 1.00 62.84 87 TRP A O 1
ATOM 709 N N . ASN A 1 88 ? -29.512 20.961 36.622 1.00 50.81 88 ASN A N 1
ATOM 710 C CA . ASN A 1 88 ? -28.229 21.649 36.812 1.00 50.81 88 ASN A CA 1
ATOM 711 C C . ASN A 1 88 ? -27.763 21.828 38.278 1.00 50.81 88 ASN A C 1
ATOM 713 O O . ASN A 1 88 ? -26.623 22.231 38.487 1.00 50.81 88 ASN A O 1
ATOM 717 N N . LYS A 1 89 ? -28.588 21.524 39.303 1.00 57.41 89 LYS A N 1
ATOM 718 C CA . LYS A 1 89 ? -28.253 21.665 40.751 1.00 57.41 89 LYS A CA 1
ATOM 719 C C . LYS A 1 89 ? -29.010 20.659 41.647 1.00 57.41 89 LYS A C 1
ATOM 721 O O . LYS A 1 89 ? -29.954 20.060 41.162 1.00 57.41 89 LYS A O 1
ATOM 726 N N . LYS A 1 90 ? -28.614 20.493 42.922 1.00 45.53 90 LYS A N 1
ATOM 727 C CA . LYS A 1 90 ? -29.095 19.458 43.878 1.00 45.53 90 LYS A CA 1
ATOM 728 C C . LYS A 1 90 ? -3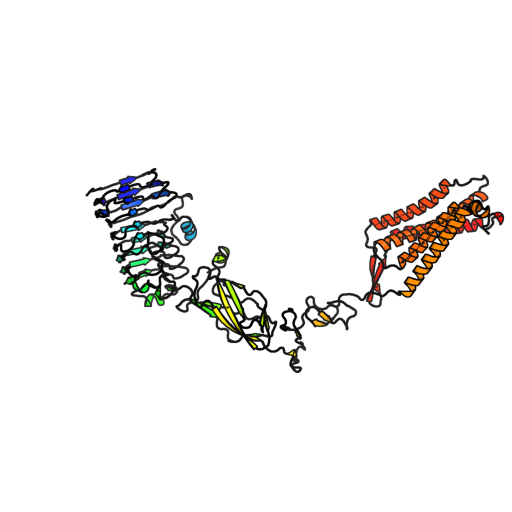0.617 19.217 43.862 1.00 45.53 90 LYS A C 1
ATOM 730 O O . LYS A 1 90 ? -31.383 20.097 44.233 1.00 45.53 90 LYS A O 1
ATOM 735 N N . GLY A 1 91 ? -31.054 18.002 43.545 1.00 52.19 91 GLY A N 1
ATOM 736 C CA . GLY A 1 91 ? -32.452 17.595 43.693 1.00 52.19 91 GLY A CA 1
ATOM 737 C C . GLY A 1 91 ? -32.705 16.124 43.368 1.00 52.19 91 GLY A C 1
ATOM 738 O O . GLY A 1 91 ? -31.825 15.429 42.860 1.00 52.19 91 GLY A O 1
ATOM 739 N N . LEU A 1 92 ? -33.906 15.649 43.691 1.00 48.56 92 LEU A N 1
ATOM 740 C CA . LEU A 1 92 ? -34.380 14.295 43.403 1.00 48.56 92 LEU A CA 1
ATOM 741 C C . LEU A 1 92 ? -35.249 14.340 42.146 1.00 48.56 92 LEU A C 1
ATOM 743 O O . LEU A 1 92 ? -36.280 14.996 42.145 1.00 48.56 92 LEU A O 1
ATOM 747 N N . LEU A 1 93 ? -34.876 13.623 41.093 1.00 54.72 93 LEU A N 1
ATOM 748 C CA . LEU A 1 93 ? -35.690 13.440 39.893 1.00 54.72 93 LEU A CA 1
ATOM 749 C C . LEU A 1 93 ? -36.284 12.028 39.920 1.00 54.72 93 LEU A C 1
ATOM 751 O O . LEU A 1 93 ? -35.553 11.042 39.857 1.00 54.72 93 LEU A O 1
ATOM 755 N N . LEU A 1 94 ? -37.604 11.913 40.026 1.00 51.75 94 LEU A N 1
ATOM 756 C CA . LEU A 1 94 ? -38.316 10.659 40.223 1.00 51.75 94 LEU A CA 1
ATOM 757 C C . LEU A 1 94 ? -39.307 10.405 39.080 1.00 51.75 94 LEU A C 1
ATOM 759 O O . LEU A 1 94 ? -40.258 11.148 38.910 1.00 51.75 94 LEU A O 1
ATOM 763 N N . PHE A 1 95 ? -39.129 9.339 38.304 1.00 50.62 95 PHE A N 1
ATOM 764 C CA . PHE A 1 95 ? -40.059 8.915 37.257 1.00 50.62 95 PHE A CA 1
ATOM 765 C C . PHE A 1 95 ? -40.860 7.687 37.705 1.00 50.62 95 PHE A C 1
ATOM 767 O O . PHE A 1 95 ? -40.288 6.660 38.067 1.00 50.62 95 PHE A O 1
ATOM 774 N N . LEU A 1 96 ? -42.186 7.757 37.643 1.00 39.19 96 LEU A N 1
ATOM 775 C CA . LEU A 1 96 ? -43.122 6.686 37.959 1.00 39.19 96 LEU A CA 1
ATOM 776 C C . LEU A 1 96 ? -44.065 6.470 36.782 1.00 39.19 96 LEU A C 1
ATOM 778 O O . LEU A 1 96 ? -45.110 7.100 36.692 1.00 39.19 96 LEU A O 1
ATOM 782 N N . ARG A 1 97 ? -43.770 5.469 35.951 1.00 41.56 97 ARG A N 1
ATOM 783 C CA . ARG A 1 97 ? -44.693 4.907 34.949 1.00 41.56 97 ARG A CA 1
ATOM 784 C C . ARG A 1 97 ? -44.715 5.657 33.599 1.00 41.56 97 ARG A C 1
ATOM 786 O O . ARG A 1 97 ? -45.003 6.841 33.522 1.00 41.56 97 ARG A O 1
ATOM 793 N N . TYR A 1 98 ? -44.413 4.879 32.547 1.00 40.75 98 TYR A N 1
ATOM 794 C CA . TYR A 1 98 ? -44.539 5.102 31.087 1.00 40.75 98 TYR A CA 1
ATOM 795 C C . TYR A 1 98 ? -43.987 6.420 30.486 1.00 40.75 98 TYR A C 1
ATOM 797 O O . TYR A 1 98 ? -44.561 7.459 30.752 1.00 40.75 98 TYR A O 1
ATOM 805 N N . ILE A 1 99 ? -42.952 6.363 29.622 1.00 45.59 99 ILE A N 1
ATOM 806 C CA . ILE A 1 99 ? -42.392 7.452 28.777 1.00 45.59 99 ILE A CA 1
ATOM 807 C C . ILE A 1 99 ? -42.156 6.988 27.340 1.00 45.59 99 ILE A C 1
ATOM 809 O O . ILE A 1 99 ? -41.081 6.531 26.962 1.00 45.59 99 ILE A O 1
ATOM 813 N N . ARG A 1 100 ? -43.163 7.135 26.485 1.00 37.97 100 ARG A N 1
ATOM 814 C CA . ARG A 1 100 ? -43.058 6.720 25.085 1.00 37.97 100 ARG A CA 1
ATOM 815 C C . ARG A 1 100 ? -42.787 7.904 24.176 1.00 37.97 100 ARG A C 1
ATOM 817 O O . ARG A 1 100 ? -43.667 8.747 24.052 1.00 37.97 100 ARG A O 1
ATOM 824 N N . SER A 1 101 ? -41.637 7.894 23.501 1.00 39.28 101 SER A N 1
ATOM 825 C CA . SER A 1 101 ? -41.362 8.765 22.363 1.00 39.28 101 SER A CA 1
ATOM 826 C C . SER A 1 101 ? -41.915 8.194 21.065 1.00 39.28 101 SER A C 1
ATOM 828 O O . SER A 1 101 ? -42.002 6.982 20.860 1.00 39.28 101 SER A O 1
ATOM 830 N N . PHE A 1 102 ? -42.345 9.093 20.192 1.00 33.69 102 PHE A N 1
ATOM 831 C CA . PHE A 1 102 ? -42.472 8.859 18.759 1.00 33.69 102 PHE A CA 1
ATOM 832 C C . PHE A 1 102 ? -41.635 9.966 18.102 1.00 33.69 102 PHE A C 1
ATOM 834 O O . PHE A 1 102 ? -41.630 11.089 18.592 1.00 33.69 102 PHE A O 1
ATOM 841 N N . HIS A 1 103 ? -40.873 9.667 17.058 1.00 41.53 103 HIS A N 1
ATOM 842 C CA . HIS A 1 103 ? -39.990 10.626 16.371 1.00 41.53 103 HIS A CA 1
ATOM 843 C C . HIS A 1 103 ? -40.367 10.634 14.869 1.00 41.53 103 HIS A C 1
ATOM 845 O O . HIS A 1 103 ? -40.883 9.618 14.400 1.00 41.53 103 HIS A O 1
ATOM 851 N N . TRP A 1 104 ? -40.272 11.753 14.121 1.00 39.78 104 TRP A N 1
ATOM 852 C CA . TRP A 1 104 ? -39.055 12.275 13.444 1.00 39.78 104 TRP A CA 1
ATOM 853 C C . TRP A 1 104 ? -39.149 13.767 13.003 1.00 39.78 104 TRP A C 1
ATOM 855 O O . TRP A 1 104 ? -40.260 14.271 12.876 1.00 39.78 104 TRP A O 1
ATOM 865 N N . PHE A 1 105 ? -37.987 14.431 12.770 1.00 33.16 105 PHE A N 1
ATOM 866 C CA . PHE A 1 105 ? -37.588 15.255 11.584 1.00 33.16 105 PHE A CA 1
ATOM 867 C C . PHE A 1 105 ? -36.416 16.258 11.814 1.00 33.16 105 PHE A C 1
ATOM 869 O O . PHE A 1 105 ? -36.604 17.390 12.258 1.00 33.16 105 PHE A O 1
ATOM 876 N N . ILE A 1 106 ? -35.214 15.916 11.338 1.00 31.09 106 ILE A N 1
ATOM 877 C CA . ILE A 1 106 ? -34.296 16.888 10.715 1.00 31.09 106 ILE A CA 1
ATOM 878 C C . ILE A 1 106 ? -34.114 16.384 9.277 1.00 31.09 106 ILE A C 1
ATOM 880 O O . ILE A 1 106 ? -33.447 15.384 9.064 1.00 31.09 106 ILE A O 1
ATOM 884 N N . TYR A 1 107 ? -34.829 17.007 8.331 1.00 31.94 107 TYR A N 1
ATOM 885 C CA . TYR A 1 107 ? -34.785 16.793 6.871 1.00 31.94 107 TYR A CA 1
ATOM 886 C C . TYR A 1 107 ? -34.408 15.379 6.361 1.00 31.94 107 TYR A C 1
ATOM 888 O O . TYR A 1 107 ? -33.292 15.174 5.902 1.00 31.94 107 TYR A O 1
ATOM 896 N N . SER A 1 108 ? -35.358 14.436 6.334 1.00 29.52 108 SER A N 1
ATOM 897 C CA . SER A 1 108 ? -35.456 13.381 5.299 1.00 29.52 108 SER A CA 1
ATOM 898 C C . SER A 1 108 ? -36.777 12.607 5.450 1.00 29.52 108 SER A C 1
ATOM 900 O O . SER A 1 108 ? -37.221 12.398 6.571 1.00 29.52 108 SER A O 1
ATOM 902 N N . LEU A 1 109 ? -37.404 12.261 4.320 1.00 33.09 109 LEU A N 1
ATOM 903 C CA . LEU A 1 109 ? -38.785 11.795 4.090 1.00 33.09 109 LEU A CA 1
ATOM 904 C C . LEU A 1 109 ? -39.417 10.809 5.108 1.00 33.09 109 LEU A C 1
ATOM 906 O O . LEU A 1 109 ? -38.746 9.986 5.714 1.00 33.09 109 LEU A O 1
ATOM 910 N N . ASP A 1 110 ? -40.756 10.861 5.144 1.00 33.78 110 ASP A N 1
ATOM 911 C CA . ASP A 1 110 ? -41.821 10.131 5.874 1.00 33.78 110 ASP A CA 1
ATOM 912 C C . ASP A 1 110 ? -41.732 8.595 6.103 1.00 33.78 110 ASP A C 1
ATOM 914 O O . ASP A 1 110 ? -42.758 7.930 6.278 1.00 33.78 110 ASP A O 1
ATOM 918 N N . HIS A 1 111 ? -40.557 7.973 6.166 1.00 43.91 111 HIS A N 1
ATOM 919 C CA . HIS A 1 111 ? -40.456 6.553 6.502 1.00 43.91 111 HIS A CA 1
ATOM 920 C C . HIS A 1 111 ? -40.203 6.344 7.998 1.00 43.91 111 HIS A C 1
ATOM 922 O O . HIS A 1 111 ? -39.176 6.739 8.544 1.00 43.91 111 HIS A O 1
ATOM 928 N N . LYS A 1 112 ? -41.138 5.654 8.672 1.00 52.47 112 LYS A N 1
ATOM 929 C CA . LYS A 1 112 ? -40.848 4.948 9.928 1.00 52.47 112 LYS A CA 1
ATOM 930 C C . LYS A 1 112 ? -39.705 3.978 9.648 1.00 52.47 112 LYS A C 1
ATOM 932 O O . LYS A 1 112 ? -39.947 2.880 9.149 1.00 52.47 112 LYS A O 1
ATOM 937 N N . LEU A 1 113 ? -38.479 4.379 9.950 1.00 55.06 113 LEU A N 1
ATOM 938 C CA . LEU A 1 113 ? -37.369 3.447 9.960 1.00 55.06 113 LEU A CA 1
ATOM 939 C C . LEU A 1 113 ? -37.588 2.514 11.139 1.00 55.06 113 LEU A C 1
ATOM 941 O O . LEU A 1 113 ? -37.495 2.904 12.301 1.00 55.06 113 LEU A O 1
ATOM 945 N N . GLU A 1 114 ? -37.973 1.281 10.828 1.00 61.91 114 GLU A N 1
ATOM 946 C CA . GLU A 1 114 ? -37.914 0.212 11.806 1.00 61.91 114 GLU A CA 1
ATOM 947 C C . GLU A 1 114 ? -36.463 0.089 12.255 1.00 61.91 114 GLU A C 1
ATOM 949 O O . GLU A 1 114 ? -35.558 -0.017 11.422 1.00 61.91 114 GLU A O 1
ATOM 954 N N . ASN A 1 115 ? -36.250 0.122 13.570 1.00 57.81 115 ASN A N 1
ATOM 955 C CA . ASN A 1 115 ? -34.948 -0.166 14.139 1.00 57.81 115 ASN A CA 1
ATOM 956 C C . ASN A 1 115 ? -34.650 -1.635 13.866 1.00 57.81 115 ASN A C 1
ATOM 958 O O . ASN A 1 115 ? -35.124 -2.531 14.565 1.00 57.81 115 ASN A O 1
ATOM 962 N N . ASN A 1 116 ? -33.920 -1.855 12.785 1.00 74.50 116 ASN A N 1
ATOM 963 C CA . ASN A 1 116 ? -33.423 -3.135 12.348 1.00 74.50 116 ASN A CA 1
ATOM 964 C C . ASN A 1 116 ? -32.006 -2.930 11.802 1.00 74.50 116 ASN A C 1
ATOM 966 O O . ASN A 1 116 ? -31.590 -1.820 11.469 1.00 74.50 116 ASN A O 1
ATOM 970 N N . GLU A 1 117 ? -31.263 -4.023 11.708 1.00 72.69 117 GLU A N 1
ATOM 971 C CA . GLU A 1 117 ? -29.863 -4.015 11.285 1.00 72.69 117 GLU A CA 1
ATOM 972 C C . GLU A 1 117 ? -29.660 -3.428 9.876 1.00 72.69 117 GLU A C 1
ATOM 974 O O . GLU A 1 117 ? -28.650 -2.779 9.616 1.00 72.69 117 GLU A O 1
ATOM 979 N N . LYS A 1 118 ? -30.647 -3.570 8.980 1.00 80.06 118 LYS A N 1
ATOM 980 C CA . LYS A 1 118 ? -30.572 -3.053 7.603 1.00 80.06 118 LYS A CA 1
ATOM 981 C C . LYS A 1 118 ? -30.571 -1.525 7.548 1.00 80.06 118 LYS A C 1
ATOM 983 O O . LYS A 1 118 ? -29.960 -0.955 6.653 1.00 80.06 118 LYS A O 1
ATOM 988 N N . ASN A 1 119 ? -31.211 -0.882 8.521 1.00 80.94 119 ASN A N 1
ATOM 989 C CA . ASN A 1 119 ? -31.339 0.571 8.608 1.00 80.94 119 ASN A CA 1
ATOM 990 C C . ASN A 1 119 ? -30.253 1.214 9.487 1.00 80.94 119 ASN A C 1
ATOM 992 O O . ASN A 1 119 ? -30.295 2.418 9.736 1.00 80.94 119 ASN A O 1
ATOM 996 N N . PHE A 1 120 ? -29.278 0.437 9.978 1.00 79.31 120 PHE A N 1
ATOM 997 C CA . PHE A 1 120 ? -28.287 0.911 10.948 1.00 79.31 120 PHE A CA 1
ATOM 998 C C . PHE A 1 120 ? -27.517 2.151 10.462 1.00 79.31 120 PHE A C 1
ATOM 1000 O O . PHE A 1 120 ? -27.314 3.088 11.232 1.00 79.31 120 PHE A O 1
ATOM 1007 N N . LEU A 1 121 ? -27.117 2.182 9.186 1.00 80.44 121 LEU A N 1
ATOM 1008 C CA . LEU A 1 121 ? -26.350 3.295 8.614 1.00 80.44 121 LEU A CA 1
ATOM 1009 C C . LEU A 1 121 ? -27.173 4.597 8.553 1.00 80.44 121 LEU A C 1
ATOM 1011 O O . LEU A 1 121 ? -26.654 5.685 8.792 1.00 80.44 121 LEU A O 1
ATOM 1015 N N . GLU A 1 122 ? -28.470 4.490 8.258 1.00 79.56 122 GLU A N 1
ATOM 1016 C CA . GLU A 1 122 ? -29.387 5.635 8.249 1.00 79.56 122 GLU A CA 1
ATOM 1017 C C . GLU A 1 122 ? -29.642 6.148 9.668 1.00 79.56 122 GLU A C 1
ATOM 1019 O O . GLU A 1 122 ? -29.656 7.359 9.896 1.00 79.56 122 GLU A O 1
ATOM 1024 N N . LEU A 1 123 ? -29.771 5.231 10.636 1.00 75.88 123 LEU A N 1
ATOM 1025 C CA . LEU A 1 123 ? -29.897 5.580 12.049 1.00 75.88 123 LEU A CA 1
ATOM 1026 C C . LEU A 1 123 ? -28.667 6.334 12.552 1.00 75.88 123 LEU A C 1
ATOM 1028 O O . LEU A 1 123 ? -28.851 7.354 13.208 1.00 75.88 123 LEU A O 1
ATOM 1032 N N . GLU A 1 124 ? -27.459 5.876 12.200 1.00 79.75 124 GLU A N 1
ATOM 1033 C CA . GLU A 1 124 ? -26.169 6.494 12.547 1.00 79.75 124 GLU A CA 1
ATOM 1034 C C . GLU A 1 124 ? -26.012 7.908 11.967 1.00 79.75 124 GLU A C 1
ATOM 1036 O O . GLU A 1 124 ? -25.529 8.808 12.654 1.00 79.75 124 GLU A O 1
ATOM 1041 N N . ASN A 1 125 ? -26.472 8.140 10.737 1.00 79.00 125 ASN A N 1
ATOM 1042 C CA . ASN A 1 125 ? -26.426 9.467 10.118 1.00 79.00 125 ASN A CA 1
ATOM 1043 C C . ASN A 1 125 ? -27.486 10.434 10.682 1.00 79.00 125 ASN A C 1
ATOM 1045 O O . ASN A 1 125 ? -27.314 11.649 10.602 1.00 79.00 125 ASN A O 1
ATOM 1049 N N . GLY A 1 126 ? -28.579 9.911 11.251 1.00 70.06 126 GLY A N 1
ATOM 1050 C CA . GLY A 1 126 ? -29.701 10.689 11.790 1.00 70.06 126 GLY A CA 1
ATOM 1051 C C . GLY A 1 126 ? -29.632 10.997 13.291 1.00 70.06 126 GLY A C 1
ATOM 1052 O O . GLY A 1 126 ? -30.598 11.526 13.848 1.00 70.06 126 GLY A O 1
ATOM 1053 N N . VAL A 1 127 ? -28.538 10.645 13.972 1.00 72.94 127 VAL A N 1
ATOM 1054 C CA . VAL A 1 127 ? -28.441 10.736 15.437 1.00 72.94 127 VAL A CA 1
ATOM 1055 C C . VAL A 1 127 ? -28.373 12.188 15.898 1.00 72.94 127 VAL A C 1
ATOM 1057 O O . VAL A 1 127 ? -27.502 12.958 15.492 1.00 72.94 127 VAL A O 1
ATOM 1060 N N . GLY A 1 128 ? -29.252 12.560 16.830 1.00 66.81 128 GLY A N 1
ATOM 1061 C CA . GLY A 1 128 ? -29.110 13.821 17.554 1.00 66.81 128 GLY A CA 1
ATOM 1062 C C . GLY A 1 128 ? -27.912 13.771 18.507 1.00 66.81 128 GLY A C 1
ATOM 1063 O O . GLY A 1 128 ? -27.814 12.842 19.300 1.00 66.81 128 GLY A O 1
ATOM 1064 N N . LYS A 1 129 ? -27.054 14.797 18.488 1.00 68.69 129 LYS A N 1
ATOM 1065 C CA . LYS A 1 129 ? -25.783 14.909 19.244 1.00 68.69 129 LYS A CA 1
ATOM 1066 C C . LYS A 1 129 ? -25.877 14.891 20.785 1.00 68.69 129 LYS A C 1
ATOM 1068 O O . LYS A 1 129 ? -24.956 15.321 21.462 1.00 68.69 129 LYS A O 1
ATOM 1073 N N . TYR A 1 130 ? -27.007 14.513 21.377 1.00 75.19 130 TYR A N 1
ATOM 1074 C CA . TYR A 1 130 ? -27.245 14.754 22.800 1.00 75.19 130 TYR A CA 1
ATOM 1075 C C . TYR A 1 130 ? -28.113 13.694 23.469 1.00 75.19 130 TYR A C 1
ATOM 1077 O O . TYR A 1 130 ? -28.758 12.894 22.795 1.00 75.19 130 TYR A O 1
ATOM 1085 N N . GLY A 1 131 ? -28.119 13.725 24.804 1.00 79.25 131 GLY A N 1
ATOM 1086 C CA . GLY A 1 131 ? -28.736 12.744 25.692 1.00 79.25 131 GLY A CA 1
ATOM 1087 C C . GLY A 1 131 ? -30.257 12.775 25.817 1.00 79.25 131 GLY A C 1
ATOM 1088 O O . GLY A 1 131 ? -30.900 13.802 25.594 1.00 79.25 131 GLY A O 1
ATOM 1089 N N . LEU A 1 132 ? -30.832 11.663 26.282 1.00 81.56 132 LEU A N 1
ATOM 1090 C CA . LEU A 1 132 ? -32.209 11.609 26.784 1.00 81.56 132 LEU A CA 1
ATOM 1091 C C . LEU A 1 132 ? -32.331 12.314 28.149 1.00 81.56 132 LEU A C 1
ATOM 1093 O O . LEU A 1 132 ? -33.113 13.249 28.291 1.00 81.56 132 LEU A O 1
ATOM 1097 N N . ILE A 1 133 ? -31.545 11.906 29.145 1.00 84.50 133 ILE A N 1
ATOM 1098 C CA . ILE A 1 133 ? -31.510 12.509 30.485 1.00 84.50 133 ILE A CA 1
ATOM 1099 C C . ILE A 1 133 ? -30.076 12.934 30.773 1.00 84.50 133 ILE A C 1
ATOM 1101 O O . ILE A 1 133 ? -29.175 12.095 30.765 1.00 84.50 133 ILE A O 1
ATOM 1105 N N . THR A 1 134 ? -29.878 14.216 31.080 1.00 80.88 134 THR A N 1
ATOM 1106 C CA . THR A 1 134 ? -28.566 14.731 31.479 1.00 80.88 134 THR A CA 1
ATOM 1107 C C . THR A 1 134 ? -28.664 15.463 32.809 1.00 80.88 134 THR A C 1
ATOM 1109 O O . THR A 1 134 ? -29.338 16.490 32.923 1.00 80.88 134 THR A O 1
ATOM 1112 N N . MET A 1 135 ? -27.939 14.965 33.805 1.00 78.81 135 MET A N 1
ATOM 1113 C CA . MET A 1 135 ? -27.821 15.588 35.122 1.00 78.81 135 MET A CA 1
ATOM 1114 C C . MET A 1 135 ? -26.369 15.973 35.357 1.00 78.81 135 MET A C 1
ATOM 1116 O O . MET A 1 135 ? -25.472 15.161 35.156 1.00 78.81 135 MET A O 1
ATOM 1120 N N . THR A 1 136 ? -26.130 17.213 35.757 1.00 76.94 136 THR A N 1
ATOM 1121 C CA . THR A 1 136 ? -24.779 17.797 35.760 1.00 76.94 136 THR A CA 1
ATOM 1122 C C . THR A 1 136 ? -24.249 18.079 37.170 1.00 76.94 136 THR A C 1
ATOM 1124 O O . THR A 1 136 ? -23.073 18.392 37.326 1.00 76.94 136 THR A O 1
ATOM 1127 N N . SER A 1 137 ? -25.086 17.961 38.208 1.00 75.88 137 SER A N 1
ATOM 1128 C CA . SER A 1 137 ? -24.721 18.282 39.594 1.00 75.88 137 SER A CA 1
ATOM 1129 C C . SER A 1 137 ? -24.504 17.038 40.456 1.00 75.88 137 SER A C 1
ATOM 1131 O O . SER A 1 137 ? -25.387 16.193 40.571 1.00 75.88 137 SER A O 1
ATOM 1133 N N . SER A 1 138 ? -23.347 16.974 41.121 1.00 69.25 138 SER A N 1
ATOM 1134 C CA . SER A 1 138 ? -22.793 15.796 41.808 1.00 69.25 138 SER A CA 1
ATOM 1135 C C . SER A 1 138 ? -23.568 15.250 43.020 1.00 69.25 138 SER A C 1
ATOM 1137 O O . SER A 1 138 ? -23.075 14.386 43.732 1.00 69.25 138 SER A O 1
ATOM 1139 N N . LEU A 1 139 ? -24.771 15.750 43.293 1.00 72.62 139 LEU A N 1
ATOM 1140 C CA . LEU A 1 139 ? -25.581 15.381 44.460 1.00 72.62 139 LEU A CA 1
ATOM 1141 C C . LEU A 1 139 ? -27.048 15.153 44.096 1.00 72.62 139 LEU A C 1
ATOM 1143 O O . LEU A 1 139 ? -27.925 15.274 44.950 1.00 72.62 139 LEU A O 1
ATOM 1147 N N . ASN A 1 140 ? -27.328 14.884 42.825 1.00 73.56 140 ASN A N 1
ATOM 1148 C CA . ASN A 1 140 ? -28.684 14.577 42.416 1.00 73.56 140 ASN A CA 1
ATOM 1149 C C . ASN A 1 140 ? -28.975 13.094 42.590 1.00 73.56 140 ASN A C 1
ATOM 1151 O O . ASN A 1 140 ? -28.114 12.257 42.338 1.00 73.56 140 ASN A O 1
ATOM 1155 N N . GLU A 1 141 ? -30.210 12.772 42.946 1.00 83.19 141 GLU A N 1
ATOM 1156 C CA . GLU A 1 141 ? -30.700 11.400 42.889 1.00 83.19 141 GLU A CA 1
ATOM 1157 C C . GLU A 1 141 ? -31.648 11.256 41.699 1.00 83.19 141 GLU A C 1
ATOM 1159 O O . GLU A 1 141 ? -32.540 12.081 41.501 1.00 83.19 141 GLU A O 1
ATOM 1164 N N . LEU A 1 142 ? -31.459 10.209 40.897 1.00 83.75 142 LEU A N 1
ATOM 1165 C CA . LEU A 1 142 ? -32.365 9.853 39.807 1.00 83.75 142 LEU A CA 1
ATOM 1166 C C . LEU A 1 142 ? -33.031 8.527 40.124 1.00 83.75 142 LEU A C 1
ATOM 1168 O O . LEU A 1 142 ? -32.379 7.491 40.077 1.00 83.75 142 LEU A O 1
ATOM 1172 N N . THR A 1 143 ? -34.333 8.532 40.369 1.00 85.81 143 THR A N 1
ATOM 1173 C CA . THR A 1 143 ? -35.101 7.304 40.572 1.00 85.81 143 THR A CA 1
ATOM 1174 C C . THR A 1 143 ? -36.079 7.094 39.418 1.00 85.81 143 THR A C 1
ATOM 1176 O O . THR A 1 143 ? -36.962 7.906 39.193 1.00 85.81 143 THR A O 1
ATOM 1179 N N . ILE A 1 144 ? -35.973 5.989 38.685 1.00 83.38 144 ILE A N 1
ATOM 1180 C CA . ILE A 1 144 ? -36.887 5.590 37.609 1.00 83.38 144 ILE A CA 1
ATOM 1181 C C . ILE A 1 144 ? -37.539 4.271 38.017 1.00 83.38 144 ILE A C 1
ATOM 1183 O O . ILE A 1 144 ? -36.853 3.268 38.169 1.00 83.38 144 ILE A O 1
ATOM 1187 N N . LYS A 1 145 ? -38.862 4.227 38.181 1.00 87.31 145 LYS A N 1
ATOM 1188 C CA . LYS A 1 145 ? -39.568 2.995 38.561 1.00 87.31 145 LYS A CA 1
ATOM 1189 C C . LYS A 1 145 ? -40.740 2.699 37.647 1.00 87.31 145 LYS A C 1
ATOM 1191 O O . LYS A 1 145 ? -41.491 3.605 37.282 1.00 87.31 145 LYS A O 1
ATOM 1196 N N . ASN A 1 146 ? -40.931 1.423 37.315 1.00 83.31 146 ASN A N 1
ATOM 1197 C CA . ASN A 1 146 ? -42.082 0.932 36.551 1.00 83.31 146 ASN A CA 1
ATOM 1198 C C . ASN A 1 146 ? -42.295 1.682 35.220 1.00 83.31 146 ASN A C 1
ATOM 1200 O O . ASN A 1 146 ? -43.431 1.857 34.776 1.00 83.31 146 ASN A O 1
ATOM 1204 N N . THR A 1 147 ? -41.223 2.203 34.613 1.00 81.06 147 THR A N 1
ATOM 1205 C CA . THR A 1 147 ? -41.302 3.147 33.488 1.00 81.06 147 THR A CA 1
ATOM 1206 C C . THR A 1 147 ? -40.951 2.464 32.174 1.00 81.06 147 THR A C 1
ATOM 1208 O O . THR A 1 147 ? -40.076 1.609 32.130 1.00 81.06 147 THR A O 1
ATOM 1211 N N . LYS A 1 148 ? -41.639 2.840 31.092 1.00 84.94 148 LYS A N 1
ATOM 1212 C CA . LYS A 1 148 ? -41.420 2.288 29.750 1.00 84.94 148 LYS A CA 1
ATOM 1213 C C . LYS A 1 148 ? -40.832 3.353 28.825 1.00 84.94 148 LYS A C 1
ATOM 1215 O O . LYS A 1 148 ? -41.560 4.291 28.549 1.00 84.94 148 LYS A O 1
ATOM 1220 N N . PHE A 1 149 ? -39.602 3.210 28.345 1.00 85.31 149 PHE A N 1
ATOM 1221 C CA . PHE A 1 149 ? -38.937 4.096 27.383 1.00 85.31 149 PHE A CA 1
ATOM 1222 C C . PHE A 1 149 ? -38.946 3.476 25.985 1.00 85.31 149 PHE A C 1
ATOM 1224 O O . PHE A 1 149 ? -38.477 2.354 25.832 1.00 85.31 149 PHE A O 1
ATOM 1231 N N . GLU A 1 150 ? -39.457 4.172 24.963 1.00 85.25 150 GLU A N 1
ATOM 1232 C CA . GLU A 1 150 ? -39.494 3.637 23.589 1.00 85.25 150 GLU A CA 1
ATOM 1233 C C . GLU A 1 150 ? -39.176 4.675 22.504 1.00 85.25 150 GLU A C 1
ATOM 1235 O O . GLU A 1 150 ? -39.607 5.822 22.617 1.00 85.25 150 GLU A O 1
ATOM 1240 N N . ASN A 1 151 ? -38.522 4.230 21.419 1.00 83.06 151 ASN A N 1
ATOM 1241 C CA . ASN A 1 151 ? -38.269 4.981 20.174 1.00 83.06 151 ASN A CA 1
ATOM 1242 C C . ASN A 1 151 ? -37.426 6.250 20.335 1.00 83.06 151 ASN A C 1
ATOM 1244 O O . ASN A 1 151 ? -37.764 7.314 19.806 1.00 83.06 151 ASN A O 1
ATOM 1248 N N . PHE A 1 152 ? -36.307 6.139 21.046 1.00 83.56 152 PHE A N 1
ATOM 1249 C CA . PHE A 1 152 ? -35.313 7.207 21.122 1.00 83.56 152 PHE A CA 1
ATOM 1250 C C . PHE A 1 152 ? -34.199 6.994 20.095 1.00 83.56 152 PHE A C 1
ATOM 1252 O O . PHE A 1 152 ? -33.772 5.867 19.890 1.00 83.56 152 PHE A O 1
ATOM 1259 N N . ASN A 1 153 ? -33.724 8.068 19.463 1.00 84.62 153 ASN A N 1
ATOM 1260 C CA . ASN A 1 153 ? -32.502 8.074 18.655 1.00 84.62 153 ASN A CA 1
ATOM 1261 C C . ASN A 1 153 ? -31.648 9.270 19.102 1.00 84.62 153 ASN A C 1
ATOM 1263 O O . ASN A 1 153 ? -32.005 10.424 18.838 1.00 84.62 153 ASN A O 1
ATOM 1267 N N . LYS A 1 154 ? -30.608 9.000 19.891 1.00 86.12 154 LYS A N 1
ATOM 1268 C CA . LYS A 1 154 ? -29.815 10.001 20.623 1.00 86.12 154 LYS A CA 1
ATOM 1269 C C . LYS A 1 154 ? -28.354 9.576 20.693 1.00 86.12 154 LYS A C 1
ATOM 1271 O O . LYS A 1 154 ? -28.041 8.423 20.439 1.00 86.12 154 LYS A O 1
ATOM 1276 N N . GLU A 1 155 ? -27.451 10.487 21.044 1.00 86.31 155 GLU A N 1
ATOM 1277 C CA . GLU A 1 155 ? -26.044 10.115 21.222 1.00 86.31 155 GLU A CA 1
ATOM 1278 C C . GLU A 1 155 ? -25.896 9.149 22.403 1.00 86.31 155 GLU A C 1
ATOM 1280 O O . GLU A 1 155 ? -25.303 8.086 22.279 1.00 86.31 155 GLU A O 1
ATOM 1285 N N . PHE A 1 156 ? -26.529 9.471 23.527 1.00 91.00 156 PHE A N 1
ATOM 1286 C CA . PHE A 1 156 ? -26.610 8.616 24.707 1.00 91.00 156 PHE A CA 1
ATOM 1287 C C . PHE A 1 156 ? -28.012 8.687 25.311 1.00 91.00 156 PHE A C 1
ATOM 1289 O O . PHE A 1 156 ? -28.807 9.576 24.996 1.00 91.00 156 PHE A O 1
ATOM 1296 N N . GLY A 1 157 ? -28.346 7.753 26.191 1.00 90.19 157 GLY A N 1
ATOM 1297 C CA . GLY A 1 157 ? -29.593 7.817 26.940 1.00 90.19 157 GLY A CA 1
ATOM 1298 C C . GLY A 1 157 ? -29.451 8.680 28.191 1.00 90.19 157 GLY A C 1
ATOM 1299 O O . GLY A 1 157 ? -29.845 9.839 28.224 1.00 90.19 157 GLY A O 1
ATOM 1300 N N . ILE A 1 158 ? -28.879 8.116 29.238 1.00 90.38 158 ILE A N 1
ATOM 1301 C CA . ILE A 1 158 ? -28.778 8.677 30.574 1.00 90.38 158 ILE A CA 1
ATOM 1302 C C . ILE A 1 158 ? -27.307 8.995 30.846 1.00 90.38 158 ILE A C 1
ATOM 1304 O O . ILE A 1 158 ? -26.448 8.118 30.771 1.00 90.38 158 ILE A O 1
ATOM 1308 N N . LYS A 1 159 ? -27.028 10.257 31.181 1.00 86.81 159 LYS A N 1
ATOM 1309 C CA . LYS A 1 159 ? -25.714 10.735 31.620 1.00 86.81 159 LYS A CA 1
ATOM 1310 C C . LYS A 1 159 ? -25.885 11.542 32.899 1.00 86.81 159 LYS A C 1
ATOM 1312 O O . LYS A 1 159 ? -26.580 12.556 32.916 1.00 86.81 159 LYS A O 1
ATOM 1317 N N . VAL A 1 160 ? -25.265 11.090 33.980 1.00 83.44 160 VAL A N 1
ATOM 1318 C CA . VAL A 1 160 ? -25.437 11.686 35.309 1.00 83.44 160 VAL A CA 1
ATOM 1319 C C . VAL A 1 160 ? -24.075 11.970 35.909 1.00 83.44 160 VAL A C 1
ATOM 1321 O O . VAL A 1 160 ? -23.200 11.114 35.863 1.00 83.44 160 VAL A O 1
ATOM 1324 N N . SER A 1 161 ? -23.918 13.161 36.470 1.00 80.25 161 SER A N 1
ATOM 1325 C CA . SER A 1 161 ? -22.736 13.635 37.182 1.00 80.25 161 SER A CA 1
ATOM 1326 C C . SER A 1 161 ? -22.206 12.676 38.247 1.00 80.25 161 SER A C 1
ATOM 1328 O O . SER A 1 161 ? -22.932 11.862 38.819 1.00 80.25 161 SER A O 1
ATOM 1330 N N . LYS A 1 162 ? -20.918 12.843 38.548 1.00 79.25 162 LYS A N 1
ATOM 1331 C CA . LYS A 1 162 ? -20.182 12.142 39.604 1.00 79.25 162 LYS A CA 1
ATOM 1332 C C . LYS A 1 162 ? -20.965 12.005 40.916 1.00 79.25 162 LYS A C 1
ATOM 1334 O O . LYS A 1 162 ? -21.633 12.948 41.325 1.00 79.25 162 LYS A O 1
ATOM 1339 N N . GLU A 1 163 ? -20.864 10.836 41.556 1.00 80.00 163 GLU A N 1
ATOM 1340 C CA . GLU A 1 163 ? -21.410 10.511 42.895 1.00 80.00 163 GLU A CA 1
ATOM 1341 C C . GLU A 1 163 ? -22.943 10.518 43.034 1.00 80.00 163 GLU A C 1
ATOM 1343 O O . GLU A 1 163 ? -23.471 10.139 44.078 1.00 80.00 163 GLU A O 1
ATOM 1348 N N . SER A 1 164 ? -23.676 10.871 41.981 1.00 83.31 164 SER A N 1
ATOM 1349 C CA . SER A 1 164 ? -25.138 10.907 41.993 1.00 83.31 164 SER A CA 1
ATOM 1350 C C . SER A 1 164 ? -25.723 9.482 42.049 1.00 83.31 164 SER A C 1
ATOM 1352 O O . SER A 1 164 ? -25.403 8.671 41.170 1.00 83.31 164 SER A O 1
ATOM 1354 N N . PRO A 1 165 ? -26.544 9.130 43.061 1.00 87.56 165 PRO A N 1
ATOM 1355 C CA . PRO A 1 165 ? -27.213 7.835 43.111 1.00 87.56 165 PRO A CA 1
ATOM 1356 C C . PRO A 1 165 ? -28.321 7.752 42.057 1.00 87.56 165 PRO A C 1
ATOM 1358 O O . PRO A 1 165 ? -29.173 8.631 41.936 1.00 87.56 165 PRO A O 1
ATOM 1361 N N . ILE A 1 166 ? -28.315 6.675 41.280 1.00 89.88 166 ILE A N 1
ATOM 1362 C CA . ILE A 1 166 ? -29.265 6.435 40.197 1.00 89.88 166 ILE A CA 1
ATOM 1363 C C . ILE A 1 166 ? -29.891 5.077 40.424 1.00 89.88 166 ILE A C 1
ATOM 1365 O O . ILE A 1 166 ? -29.204 4.063 40.514 1.00 89.88 166 ILE A O 1
ATOM 1369 N N . LYS A 1 167 ? -31.211 5.045 40.508 1.00 92.69 167 LYS A N 1
ATOM 1370 C CA . LYS A 1 167 ? -31.973 3.861 40.853 1.00 92.69 167 LYS A CA 1
ATOM 1371 C C . LYS A 1 167 ? -33.036 3.601 39.800 1.00 92.69 167 LYS A C 1
ATOM 1373 O O . LYS A 1 167 ? -33.976 4.372 39.666 1.00 92.69 167 LYS A O 1
ATOM 1378 N N . ILE A 1 168 ? -32.903 2.510 39.057 1.00 90.62 168 ILE A N 1
ATOM 1379 C CA . ILE A 1 168 ? -33.835 2.116 37.998 1.00 90.62 168 ILE A CA 1
ATOM 1380 C C . ILE A 1 168 ? -34.454 0.773 38.378 1.00 90.62 168 ILE A C 1
ATOM 1382 O O . ILE A 1 168 ? -33.748 -0.221 38.481 1.00 90.62 168 ILE A O 1
ATOM 1386 N N . GLU A 1 169 ? -35.765 0.722 38.599 1.00 93.75 169 GLU A N 1
ATOM 1387 C CA . GLU A 1 169 ? -36.463 -0.495 39.027 1.00 93.75 169 GLU A CA 1
ATOM 1388 C C . GLU A 1 169 ? -37.617 -0.843 38.085 1.00 93.75 169 GLU A C 1
ATOM 1390 O O . GLU A 1 169 ? -38.410 0.027 37.707 1.00 93.75 169 GLU A O 1
ATOM 1395 N N . ASN A 1 170 ? -37.745 -2.127 37.741 1.00 92.25 170 ASN A N 1
ATOM 1396 C CA . ASN A 1 170 ? -38.893 -2.703 37.033 1.00 92.25 170 ASN A CA 1
ATOM 1397 C C . ASN A 1 170 ? -39.288 -1.923 35.770 1.00 92.25 170 ASN A C 1
ATOM 1399 O O . ASN A 1 170 ? -40.468 -1.710 35.491 1.00 92.25 170 ASN A O 1
ATOM 1403 N N . SER A 1 171 ? -38.297 -1.405 35.048 1.00 90.62 171 SER A N 1
ATOM 1404 C CA . SER A 1 171 ? -38.511 -0.539 33.891 1.00 90.62 171 SER A CA 1
ATOM 1405 C C . SER A 1 171 ? -38.271 -1.297 32.584 1.00 90.62 171 SER A C 1
ATOM 1407 O O . SER A 1 171 ? -37.777 -2.423 32.575 1.00 90.62 171 SER A O 1
ATOM 1409 N N . TYR A 1 172 ? -38.659 -0.704 31.462 1.00 92.12 172 TYR A N 1
ATOM 1410 C CA . TYR A 1 172 ? -38.588 -1.339 30.151 1.00 92.12 172 TYR A CA 1
ATOM 1411 C C . TYR A 1 172 ? -38.108 -0.332 29.109 1.00 92.12 172 TYR A C 1
ATOM 1413 O O . TYR A 1 172 ? -38.798 0.648 28.847 1.00 92.12 172 TYR A O 1
ATOM 1421 N N . PHE A 1 173 ? -36.942 -0.560 28.519 1.00 92.69 173 PHE A N 1
ATOM 1422 C CA . PHE A 1 173 ? -36.365 0.265 27.459 1.00 92.69 173 PHE A CA 1
ATOM 1423 C C . PHE A 1 173 ? -36.429 -0.514 26.151 1.00 92.69 173 PHE A C 1
ATOM 1425 O O . PHE A 1 173 ? -35.947 -1.644 26.099 1.00 92.69 173 PHE A O 1
ATOM 1432 N N . ASN A 1 174 ? -37.033 0.061 25.110 1.00 93.94 174 ASN A N 1
ATOM 1433 C CA . ASN A 1 174 ? -37.264 -0.659 23.865 1.00 93.94 174 ASN A CA 1
ATOM 1434 C C . ASN A 1 174 ? -37.111 0.186 22.598 1.00 93.94 174 ASN A C 1
ATOM 1436 O O . ASN A 1 174 ? -37.308 1.403 22.615 1.00 93.94 174 ASN A O 1
ATOM 1440 N N . ASN A 1 175 ? -36.772 -0.475 21.490 1.00 90.06 175 ASN A N 1
ATOM 1441 C CA . ASN A 1 175 ? -36.731 0.090 20.141 1.00 90.06 175 ASN A CA 1
ATOM 1442 C C . ASN A 1 175 ? -36.006 1.438 20.103 1.00 90.06 175 ASN A C 1
ATOM 1444 O O . ASN A 1 175 ? -36.567 2.426 19.650 1.00 90.06 175 ASN A O 1
ATOM 1448 N N . SER A 1 176 ? -34.785 1.518 20.620 1.00 89.69 176 SER A N 1
ATOM 1449 C CA . SER A 1 176 ? -34.042 2.784 20.701 1.00 89.69 176 SER A CA 1
ATOM 1450 C C . SER A 1 176 ? -32.647 2.645 20.094 1.00 89.69 176 SER A C 1
ATOM 1452 O O . SER A 1 176 ? -32.137 1.537 19.994 1.00 89.69 176 SER A O 1
ATOM 1454 N N . PHE A 1 177 ? -32.046 3.752 19.670 1.00 91.62 177 PHE A N 1
ATOM 1455 C CA . PHE A 1 177 ? -30.713 3.827 19.084 1.00 91.62 177 PHE A CA 1
ATOM 1456 C C . PHE A 1 177 ? -29.853 4.834 19.859 1.00 91.62 177 PHE A C 1
ATOM 1458 O O . PHE A 1 177 ? -30.265 5.983 20.048 1.00 91.62 177 PHE A O 1
ATOM 1465 N N . PHE A 1 178 ? -28.663 4.403 20.285 1.00 92.81 178 PHE A N 1
ATOM 1466 C CA . PHE A 1 178 ? -27.689 5.221 21.003 1.00 92.81 178 PHE A CA 1
ATOM 1467 C C . PHE A 1 178 ? -26.272 5.009 20.469 1.00 92.81 178 PHE A C 1
ATOM 1469 O O . PHE A 1 178 ? -25.753 3.897 20.515 1.00 92.81 178 PHE A O 1
ATOM 1476 N N . THR A 1 179 ? -25.586 6.049 19.995 1.00 93.06 179 THR A N 1
ATOM 1477 C CA . THR A 1 179 ? -24.196 5.881 19.512 1.00 93.06 179 THR A CA 1
ATOM 1478 C C . THR A 1 179 ? -23.228 5.525 20.641 1.00 93.06 179 THR A C 1
ATOM 1480 O O . THR A 1 179 ? -22.282 4.769 20.422 1.00 93.06 179 THR A O 1
ATOM 1483 N N . ARG A 1 180 ? -23.501 6.019 21.848 1.00 93.69 180 ARG A N 1
ATOM 1484 C CA . ARG A 1 180 ? -22.713 5.878 23.076 1.00 93.69 180 ARG A CA 1
ATOM 1485 C C . ARG A 1 180 ? -23.463 5.123 24.177 1.00 93.69 180 ARG A C 1
ATOM 1487 O O . ARG A 1 180 ? -23.332 5.441 25.356 1.00 93.69 180 ARG A O 1
ATOM 1494 N N . GLY A 1 181 ? -24.297 4.166 23.782 1.00 95.81 181 GLY A N 1
ATOM 1495 C CA . GLY A 1 181 ? -25.106 3.372 24.699 1.00 95.81 181 GLY A CA 1
ATOM 1496 C C . GLY A 1 181 ? -26.207 4.157 25.424 1.00 95.81 181 GLY A C 1
ATOM 1497 O O . GLY A 1 181 ? -26.233 5.390 25.491 1.00 95.81 181 GLY A O 1
ATOM 1498 N N . LEU A 1 182 ? -27.164 3.422 25.991 1.00 95.44 182 LEU A N 1
ATOM 1499 C CA . LEU A 1 182 ? -28.167 3.998 26.890 1.00 95.44 182 LEU A CA 1
ATOM 1500 C C . LEU A 1 182 ? -27.502 4.632 28.117 1.00 95.44 182 LEU A C 1
ATOM 1502 O O . LEU A 1 182 ? -27.915 5.704 28.529 1.00 95.44 182 LEU A O 1
ATOM 1506 N N . PHE A 1 183 ? -26.465 4.017 28.668 1.00 94.44 183 PHE A N 1
ATOM 1507 C CA . PHE A 1 183 ? -25.646 4.540 29.751 1.00 94.44 183 PHE A CA 1
ATOM 1508 C C . PHE A 1 183 ? -24.246 4.801 29.203 1.00 94.44 183 PHE A C 1
ATOM 1510 O O . PHE A 1 183 ? -23.468 3.866 29.004 1.00 94.44 183 PHE A O 1
ATOM 1517 N N . SER A 1 184 ? -23.942 6.074 28.951 1.00 91.88 184 SER A N 1
ATOM 1518 C CA . SER A 1 184 ? -22.596 6.492 28.562 1.00 91.88 184 SER A CA 1
ATOM 1519 C C . SER A 1 184 ? -21.816 6.852 29.810 1.00 91.88 184 SER A C 1
ATOM 1521 O O . SER A 1 184 ? -22.188 7.778 30.532 1.00 91.88 184 SER A O 1
ATOM 1523 N N . LEU A 1 185 ? -20.763 6.087 30.064 1.00 89.19 185 LEU A N 1
ATOM 1524 C CA . LEU A 1 185 ? -19.914 6.158 31.236 1.00 89.19 185 LEU A CA 1
ATOM 1525 C C . LEU A 1 185 ? -18.546 6.616 30.772 1.00 89.19 185 LEU A C 1
ATOM 1527 O O . LEU A 1 185 ? -17.692 5.803 30.453 1.00 89.19 185 LEU A O 1
ATOM 1531 N N . ASN A 1 186 ? -18.367 7.927 30.670 1.00 85.44 186 ASN A N 1
ATOM 1532 C CA . ASN A 1 186 ? -17.114 8.517 30.249 1.00 85.44 186 ASN A CA 1
ATOM 1533 C C . ASN A 1 186 ? -16.649 9.598 31.222 1.00 85.44 186 ASN A C 1
ATOM 1535 O O . ASN A 1 186 ? -17.433 10.416 31.719 1.00 85.44 186 ASN A O 1
ATOM 1539 N N . TYR A 1 187 ? -15.344 9.614 31.446 1.00 74.06 187 TYR A N 1
ATOM 1540 C CA . TYR A 1 187 ? -14.627 10.620 32.199 1.00 74.06 187 TYR A CA 1
ATOM 1541 C C . TYR A 1 187 ? -13.620 11.266 31.274 1.00 74.06 187 TYR A C 1
ATOM 1543 O O . TYR A 1 187 ? -12.530 10.747 31.033 1.00 74.06 187 TYR A O 1
ATOM 1551 N N . PHE A 1 188 ? -14.007 12.424 30.760 1.00 68.44 188 PHE A N 1
ATOM 1552 C CA . PHE A 1 188 ? -13.063 13.332 30.146 1.00 68.44 188 PHE A CA 1
ATOM 1553 C C . PHE A 1 188 ? -12.652 14.354 31.195 1.00 68.44 188 PHE A C 1
ATOM 1555 O O . PHE A 1 188 ? -13.503 15.005 31.795 1.00 68.44 188 PHE A O 1
ATOM 1562 N N . VAL A 1 189 ? -11.342 14.479 31.405 1.00 60.19 189 VAL A N 1
ATOM 1563 C CA . VAL A 1 189 ? -10.737 15.405 32.376 1.00 60.19 189 VAL A CA 1
ATOM 1564 C C . VAL A 1 189 ? -11.182 16.852 32.129 1.00 60.19 189 VAL A C 1
ATOM 1566 O O . VAL A 1 189 ? -11.369 17.603 33.082 1.00 60.19 189 VAL A O 1
ATOM 1569 N N . ASP A 1 190 ? -11.416 17.213 30.867 1.00 63.06 190 ASP A N 1
ATOM 1570 C CA . ASP A 1 190 ? -11.774 18.576 30.464 1.00 63.06 190 ASP A CA 1
ATOM 1571 C C . ASP A 1 190 ? -13.285 18.836 30.437 1.00 63.06 190 ASP A C 1
ATOM 1573 O O . ASP A 1 190 ? -13.715 19.982 30.297 1.00 63.06 190 ASP A O 1
ATOM 1577 N N . ASP A 1 191 ? -14.108 17.795 30.585 1.00 63.72 191 ASP A N 1
ATOM 1578 C CA . ASP A 1 191 ? -15.553 17.922 30.490 1.00 63.72 191 ASP A CA 1
ATOM 1579 C C . ASP A 1 191 ? -16.153 17.875 31.899 1.00 63.72 191 ASP A C 1
ATOM 1581 O O . ASP A 1 191 ? -16.165 16.843 32.571 1.00 63.72 191 ASP A O 1
ATOM 1585 N N . SER A 1 192 ? -16.696 19.008 32.356 1.00 60.78 192 SER A N 1
ATOM 1586 C CA . SER A 1 192 ? -17.397 19.139 33.653 1.00 60.78 192 SER A CA 1
ATOM 1587 C C . SER A 1 192 ? -18.542 18.124 33.862 1.00 60.78 192 SER A C 1
ATOM 1589 O O . SER A 1 192 ? -19.088 17.996 34.956 1.00 60.78 192 SER A O 1
ATOM 1591 N N . LEU A 1 193 ? -18.885 17.373 32.814 1.00 64.81 193 LEU A N 1
ATOM 1592 C CA . LEU A 1 193 ? -19.918 16.355 32.726 1.00 64.81 193 LEU A CA 1
ATOM 1593 C C . LEU A 1 193 ? -19.330 14.938 32.776 1.00 64.81 193 LEU A C 1
ATOM 1595 O O . LEU A 1 193 ? -19.664 14.099 31.936 1.00 64.81 193 LEU A O 1
ATOM 1599 N N . SER A 1 194 ? -18.463 14.647 33.746 1.00 69.00 194 SER A N 1
ATOM 1600 C CA . SER A 1 194 ? -18.056 13.260 33.990 1.00 69.00 194 SER A CA 1
ATOM 1601 C C . SER A 1 194 ? -19.235 12.428 34.500 1.00 69.00 194 SER A C 1
ATOM 1603 O O . SER A 1 194 ? -19.948 12.835 35.422 1.00 69.00 194 SER A O 1
ATOM 1605 N N . SER A 1 195 ? -19.450 11.254 33.906 1.00 71.19 195 SER A N 1
ATOM 1606 C CA . SER A 1 195 ? -20.604 10.411 34.220 1.00 71.19 195 SER A CA 1
ATOM 1607 C C . SER A 1 195 ? -20.238 9.248 35.141 1.00 71.19 195 SER A C 1
ATOM 1609 O O . SER A 1 195 ? -20.130 8.100 34.712 1.00 71.19 195 SER A O 1
ATOM 1611 N N . THR A 1 196 ? -19.999 9.557 36.414 1.00 75.62 196 THR A N 1
ATOM 1612 C CA . THR A 1 196 ? -19.497 8.604 37.425 1.00 75.62 196 THR A CA 1
ATOM 1613 C C . THR A 1 196 ? -20.451 8.458 38.609 1.00 75.62 196 THR A C 1
ATOM 1615 O O . THR A 1 196 ? -20.060 8.590 39.768 1.00 75.62 196 THR A O 1
ATOM 1618 N N . GLY A 1 197 ? -21.735 8.252 38.315 1.00 82.25 197 GLY A N 1
ATOM 1619 C CA . GLY A 1 197 ? -22.763 7.991 39.326 1.00 82.25 197 GLY A CA 1
ATOM 1620 C C . GLY A 1 197 ? -22.711 6.569 39.900 1.00 82.25 197 GLY A C 1
ATOM 1621 O O . GLY A 1 197 ? -22.016 5.698 39.378 1.00 82.25 197 GLY A O 1
ATOM 1622 N N . ASN A 1 198 ? -23.487 6.336 40.961 1.00 90.06 198 ASN A N 1
ATOM 1623 C CA . ASN A 1 198 ? -23.717 5.005 41.530 1.00 90.06 198 ASN A CA 1
ATOM 1624 C C . ASN A 1 198 ? -25.054 4.467 41.020 1.00 90.06 198 ASN A C 1
ATOM 1626 O O . ASN A 1 198 ? -26.104 4.976 41.406 1.00 90.06 198 ASN A O 1
ATOM 1630 N N . TYR A 1 199 ? -25.030 3.450 40.164 1.00 93.69 199 TYR A N 1
ATOM 1631 C CA . TYR A 1 199 ? -26.222 2.932 39.501 1.00 93.69 199 TYR A CA 1
ATOM 1632 C C . TYR A 1 199 ? -26.692 1.643 40.166 1.00 93.69 199 TYR A C 1
ATOM 1634 O O . TYR A 1 199 ? -25.938 0.690 40.334 1.00 93.69 199 TYR A O 1
ATOM 1642 N N . THR A 1 200 ? -27.973 1.588 40.498 1.00 95.88 200 THR A N 1
ATOM 1643 C CA . THR A 1 200 ? -28.670 0.375 40.921 1.00 95.88 200 THR A CA 1
ATOM 1644 C C . THR A 1 200 ? -29.804 0.120 39.941 1.00 95.88 200 THR A C 1
ATOM 1646 O O . THR A 1 200 ? -30.779 0.869 39.917 1.00 95.88 200 THR A O 1
ATOM 1649 N N . ILE A 1 201 ? -29.671 -0.917 39.117 1.00 96.25 201 ILE A N 1
ATOM 1650 C CA . ILE A 1 201 ? -30.648 -1.297 38.094 1.00 96.25 201 ILE A CA 1
ATOM 1651 C C . ILE A 1 201 ? -31.214 -2.671 38.464 1.00 96.25 201 ILE A C 1
ATOM 1653 O O . ILE A 1 201 ? -30.479 -3.655 38.532 1.00 96.25 201 ILE A O 1
ATOM 1657 N N . LEU A 1 202 ? -32.518 -2.744 38.719 1.00 97.81 202 LEU A N 1
ATOM 1658 C CA . LEU A 1 202 ? -33.201 -3.941 39.210 1.00 97.81 202 LEU A CA 1
ATOM 1659 C C . LEU A 1 202 ? -34.403 -4.280 38.330 1.00 97.81 202 LEU A C 1
ATOM 1661 O O . LEU A 1 202 ? -35.215 -3.404 38.025 1.00 97.81 202 LEU A O 1
ATOM 1665 N N . GLY A 1 203 ? -34.544 -5.550 37.943 1.00 97.25 203 GLY A N 1
ATOM 1666 C CA . GLY A 1 203 ? -35.768 -6.056 37.307 1.00 97.25 203 GLY A CA 1
ATOM 1667 C C . GLY A 1 203 ? -36.107 -5.382 35.974 1.00 97.25 203 GLY A C 1
ATOM 1668 O O . GLY A 1 203 ? -37.274 -5.297 35.604 1.00 97.25 203 GLY A O 1
ATOM 1669 N N . THR A 1 204 ? -35.117 -4.798 35.295 1.00 97.19 204 THR A N 1
ATOM 1670 C CA . THR A 1 204 ? -35.329 -3.948 34.118 1.00 97.19 204 THR A CA 1
ATOM 1671 C C . THR A 1 204 ? -35.053 -4.731 32.838 1.00 97.19 204 THR A C 1
ATOM 1673 O O . THR A 1 204 ? -34.136 -5.546 32.778 1.00 97.19 204 THR A O 1
ATOM 1676 N N . THR A 1 205 ? -35.858 -4.497 31.803 1.00 97.69 205 THR A N 1
ATOM 1677 C CA . THR A 1 205 ? -35.692 -5.132 30.486 1.00 97.69 205 THR A CA 1
ATOM 1678 C C . THR A 1 205 ? -35.214 -4.122 29.448 1.00 97.69 205 THR A C 1
ATOM 1680 O O . THR A 1 205 ? -35.755 -3.019 29.353 1.00 97.69 205 THR A O 1
ATOM 1683 N N . PHE A 1 206 ? -34.231 -4.524 28.650 1.00 97.88 206 PHE A N 1
ATOM 1684 C CA . PHE A 1 206 ? -33.643 -3.774 27.547 1.00 97.88 206 PHE A CA 1
ATOM 1685 C C . PHE A 1 206 ? -33.817 -4.590 26.264 1.00 97.88 206 PHE A C 1
ATOM 1687 O O . PHE A 1 206 ? -33.158 -5.620 26.092 1.00 97.88 206 PHE A O 1
ATOM 1694 N N . GLU A 1 207 ? -34.737 -4.172 25.396 1.00 97.56 207 GLU A N 1
ATOM 1695 C CA . GLU A 1 207 ? -35.120 -4.928 24.200 1.00 97.56 207 GLU A CA 1
ATOM 1696 C C . GLU A 1 207 ? -34.951 -4.112 22.913 1.00 97.56 207 GLU A C 1
ATOM 1698 O O . GLU A 1 207 ? -35.355 -2.957 22.851 1.00 97.56 207 GLU A O 1
ATOM 1703 N N . ASN A 1 208 ? -34.374 -4.692 21.858 1.00 95.56 208 ASN A N 1
ATOM 1704 C CA . ASN A 1 208 ? -34.187 -4.004 20.569 1.00 95.56 208 ASN A CA 1
ATOM 1705 C C . ASN A 1 208 ? -33.503 -2.624 20.718 1.00 95.56 208 ASN A C 1
ATOM 1707 O O . ASN A 1 208 ? -33.937 -1.628 20.123 1.00 95.56 208 ASN A O 1
ATOM 1711 N N . ILE A 1 209 ? -32.475 -2.537 21.564 1.00 96.19 209 ILE A N 1
ATOM 1712 C CA . ILE A 1 209 ? -31.627 -1.351 21.673 1.00 96.19 209 ILE A CA 1
ATOM 1713 C C . ILE A 1 209 ? -30.448 -1.513 20.717 1.00 96.19 209 ILE A C 1
ATOM 1715 O O . ILE A 1 209 ? -29.778 -2.544 20.689 1.00 96.19 209 ILE A O 1
ATOM 1719 N N . TYR A 1 210 ? -30.207 -0.479 19.924 1.00 96.25 210 TYR A N 1
ATOM 1720 C CA . TYR A 1 210 ? -29.179 -0.430 18.899 1.00 96.25 210 TYR A CA 1
ATOM 1721 C C . TYR A 1 210 ? -28.107 0.590 19.282 1.00 96.25 210 TYR A C 1
ATOM 1723 O O . TYR A 1 210 ? -28.420 1.605 19.903 1.00 96.25 210 TYR A O 1
ATOM 1731 N N . GLY A 1 211 ? -26.852 0.366 18.901 1.00 95.81 211 GLY A N 1
ATOM 1732 C CA . GLY A 1 211 ? -25.813 1.365 19.134 1.00 95.81 211 GLY A CA 1
ATOM 1733 C C . GLY A 1 211 ? -24.503 1.148 18.398 1.00 95.81 211 GLY A C 1
ATOM 1734 O O . GLY A 1 211 ? -24.337 0.178 17.668 1.00 95.81 211 GLY A O 1
ATOM 1735 N N . ILE A 1 212 ? -23.548 2.061 18.572 1.00 94.75 212 ILE A N 1
ATOM 1736 C CA . ILE A 1 212 ? -22.198 1.892 18.009 1.00 94.75 212 ILE A CA 1
ATOM 1737 C C . ILE A 1 212 ? -21.297 1.219 19.043 1.00 94.75 212 ILE A C 1
ATOM 1739 O O . ILE A 1 212 ? -20.761 0.149 18.767 1.00 94.75 212 ILE A O 1
ATOM 1743 N N . LYS A 1 213 ? -21.161 1.827 20.225 1.00 95.81 213 LYS A N 1
ATOM 1744 C CA . LYS A 1 213 ? -20.321 1.350 21.331 1.00 95.81 213 LYS A CA 1
ATOM 1745 C C . LYS A 1 213 ? -21.194 0.869 22.479 1.00 95.81 213 LYS A C 1
ATOM 1747 O O . LYS A 1 213 ? -21.556 1.664 23.338 1.00 95.81 213 LYS A O 1
ATOM 1752 N N . GLY A 1 214 ? -21.568 -0.408 22.470 1.00 97.50 214 GLY A N 1
ATOM 1753 C CA . GLY A 1 214 ? -22.572 -0.900 23.403 1.00 97.50 214 GLY A CA 1
ATOM 1754 C C . GLY A 1 214 ? -23.949 -0.343 23.060 1.00 97.50 214 GLY A C 1
ATOM 1755 O O . GLY A 1 214 ? -24.141 0.859 22.893 1.00 97.50 214 GLY A O 1
ATOM 1756 N N . SER A 1 215 ? -24.957 -1.197 22.941 1.00 97.44 215 SER A N 1
ATOM 1757 C CA . SER A 1 215 ? -26.328 -0.679 22.832 1.00 97.44 215 SER A CA 1
ATOM 1758 C C . SER A 1 215 ? -26.797 -0.079 24.160 1.00 97.44 215 SER A C 1
ATOM 1760 O O . SER A 1 215 ? -27.484 0.943 24.185 1.00 97.44 215 SER A O 1
ATOM 1762 N N . VAL A 1 216 ? -26.399 -0.692 25.279 1.00 97.81 216 VAL A N 1
ATOM 1763 C CA . VAL A 1 216 ? -26.864 -0.316 26.613 1.00 97.81 216 VAL A CA 1
ATOM 1764 C C . VAL A 1 216 ? -25.769 0.353 27.425 1.00 97.81 216 VAL A C 1
ATOM 1766 O O . VAL A 1 216 ? -26.050 1.380 28.026 1.00 97.81 216 VAL A O 1
ATOM 1769 N N . PHE A 1 217 ? -24.542 -0.166 27.426 1.00 97.44 217 PHE A N 1
ATOM 1770 C CA . PHE A 1 217 ? -23.454 0.382 28.240 1.00 97.44 217 PHE A CA 1
ATOM 1771 C C . PHE A 1 217 ? -22.231 0.721 27.383 1.00 97.44 217 PHE A C 1
ATOM 1773 O O . PHE A 1 217 ? -21.678 -0.163 26.732 1.00 97.44 217 PHE A O 1
ATOM 1780 N N . ASP A 1 218 ? -21.799 1.982 27.434 1.00 96.25 218 ASP A N 1
ATOM 1781 C CA . ASP A 1 218 ? -20.543 2.490 26.861 1.00 96.25 218 ASP A CA 1
ATOM 1782 C C . ASP A 1 218 ? -19.617 2.898 28.013 1.00 96.25 218 ASP A C 1
ATOM 1784 O O . ASP A 1 218 ? -19.800 3.962 28.600 1.00 96.25 218 ASP A O 1
ATOM 1788 N N . ILE A 1 219 ? -18.672 2.036 28.390 1.00 94.69 219 ILE A N 1
ATOM 1789 C CA . ILE A 1 219 ? -17.774 2.230 29.535 1.00 94.69 219 ILE A CA 1
ATOM 1790 C C . ILE A 1 219 ? -16.390 2.656 29.042 1.00 94.69 219 ILE A C 1
ATOM 1792 O O . ILE A 1 219 ? -15.551 1.834 28.671 1.00 94.69 219 ILE A O 1
ATOM 1796 N N . GLU A 1 220 ? -16.134 3.960 29.075 1.00 92.81 220 GLU A N 1
ATOM 1797 C CA . GLU A 1 220 ? -14.878 4.596 28.679 1.00 92.81 220 GLU A CA 1
ATOM 1798 C C . GLU A 1 220 ? -14.235 5.391 29.830 1.00 92.81 220 GLU A C 1
ATOM 1800 O O . GLU A 1 220 ? -14.875 5.753 30.815 1.00 92.81 220 GLU A O 1
ATOM 1805 N N . GLY A 1 221 ? -12.943 5.696 29.708 1.00 83.06 221 GLY A N 1
ATOM 1806 C CA . GLY A 1 221 ? -12.204 6.550 30.646 1.00 83.06 221 GLY A CA 1
ATOM 1807 C C . GLY A 1 221 ? -11.202 5.802 31.528 1.00 83.06 221 GLY A C 1
ATOM 1808 O O . GLY A 1 221 ? -11.213 4.574 31.611 1.00 83.06 221 GLY A O 1
ATOM 1809 N N . TYR A 1 222 ? -10.325 6.578 32.164 1.00 70.00 222 TYR A N 1
ATOM 1810 C CA . TYR A 1 222 ? -9.199 6.111 32.974 1.00 70.00 222 TYR A CA 1
ATOM 1811 C C . TYR A 1 222 ? -9.343 6.608 34.420 1.00 70.00 222 TYR A C 1
ATOM 1813 O O . TYR A 1 222 ? -9.848 7.708 34.633 1.00 70.00 222 TYR A O 1
ATOM 1821 N N . ASP A 1 223 ? -8.863 5.809 35.378 1.00 65.62 223 ASP A N 1
ATOM 1822 C CA . ASP A 1 223 ? -8.778 6.106 36.817 1.00 65.62 223 ASP A CA 1
ATOM 1823 C C . ASP A 1 223 ? -10.110 6.389 37.522 1.00 65.62 223 ASP A C 1
ATOM 1825 O O . ASP A 1 223 ? -10.517 7.530 37.759 1.00 65.62 223 ASP A O 1
ATOM 1829 N N . TYR A 1 224 ? -10.759 5.314 37.966 1.00 65.81 224 TYR A N 1
ATOM 1830 C CA . TYR A 1 224 ? -11.998 5.410 38.720 1.00 65.81 224 TYR A CA 1
ATOM 1831 C C . TYR A 1 224 ? -11.915 4.661 40.038 1.00 65.81 224 TYR A C 1
ATOM 1833 O O . TYR A 1 224 ? -11.815 3.440 40.078 1.00 65.81 224 TYR A O 1
ATOM 1841 N N . HIS A 1 225 ? -12.022 5.398 41.141 1.00 68.06 225 HIS A N 1
ATOM 1842 C CA . HIS A 1 225 ? -12.000 4.786 42.468 1.00 68.06 225 HIS A CA 1
ATOM 1843 C C . HIS A 1 225 ? -13.347 4.763 43.197 1.00 68.06 225 HIS A C 1
ATOM 1845 O O . HIS A 1 225 ? -13.454 4.054 44.186 1.00 68.06 225 HIS A O 1
ATOM 1851 N N . ASN A 1 226 ? -14.403 5.428 42.710 1.00 76.25 226 ASN A N 1
ATOM 1852 C CA . ASN A 1 226 ? -15.592 5.680 43.545 1.00 76.25 226 ASN A CA 1
ATOM 1853 C C . ASN A 1 226 ? -16.960 5.470 42.865 1.00 76.25 226 ASN A C 1
ATOM 1855 O O . ASN A 1 226 ? -17.941 6.059 43.316 1.00 76.25 226 ASN A O 1
ATOM 1859 N N . PHE A 1 227 ? -17.068 4.667 41.803 1.00 85.94 227 PHE A N 1
ATOM 1860 C CA . PHE A 1 227 ? -18.380 4.336 41.232 1.00 85.94 227 PHE A CA 1
ATOM 1861 C C . PHE A 1 227 ? -18.718 2.853 41.385 1.00 85.94 227 PHE A C 1
ATOM 1863 O O . PHE A 1 227 ? -17.834 1.994 41.388 1.00 85.94 227 PHE A O 1
ATOM 1870 N N . SER A 1 228 ? -20.015 2.565 41.468 1.00 91.31 228 SER A N 1
ATOM 1871 C CA . SER A 1 228 ? -20.564 1.212 41.516 1.00 91.31 228 SER A CA 1
ATOM 1872 C C . SER A 1 228 ? -21.808 1.099 40.638 1.00 91.31 228 SER A C 1
ATOM 1874 O O . SER A 1 228 ? -22.691 1.955 40.672 1.00 91.31 228 SER A O 1
ATOM 1876 N N . TYR A 1 229 ? -21.874 0.034 39.848 1.00 94.38 229 TYR A N 1
ATOM 1877 C CA . TYR A 1 229 ? -23.005 -0.319 39.003 1.00 94.38 229 TYR A CA 1
ATOM 1878 C C . TYR A 1 229 ? -23.454 -1.709 39.408 1.00 94.38 229 TYR A C 1
ATOM 1880 O O . TYR A 1 229 ? -22.748 -2.687 39.183 1.00 94.38 229 TYR A O 1
ATOM 1888 N N . ASN A 1 230 ? -24.636 -1.794 39.996 1.00 97.25 230 ASN A N 1
ATOM 1889 C CA . ASN A 1 230 ? -25.236 -3.053 40.394 1.00 97.25 230 ASN A CA 1
ATOM 1890 C C . ASN A 1 230 ? -26.457 -3.297 39.511 1.00 97.25 230 ASN A C 1
ATOM 1892 O O . ASN A 1 230 ? -27.494 -2.653 39.677 1.00 97.25 230 ASN A O 1
ATOM 1896 N N . ILE A 1 231 ? -26.309 -4.210 38.556 1.00 98.25 231 ILE A N 1
ATOM 1897 C CA . ILE A 1 231 ? -27.350 -4.640 37.629 1.00 98.25 231 ILE A CA 1
ATOM 1898 C C . ILE A 1 231 ? -27.830 -6.018 38.082 1.00 98.25 231 ILE A C 1
ATOM 1900 O O . ILE A 1 231 ? -27.057 -6.968 38.184 1.00 98.25 231 ILE A O 1
ATOM 1904 N N . THR A 1 232 ? -29.114 -6.120 38.405 1.00 98.50 232 THR A N 1
ATOM 1905 C CA . THR A 1 232 ? -29.703 -7.264 39.114 1.00 98.50 232 THR A CA 1
ATOM 1906 C C . THR A 1 232 ? -30.993 -7.699 38.429 1.00 98.50 232 THR A C 1
ATOM 1908 O O . THR A 1 232 ? -31.863 -6.865 38.165 1.00 98.50 232 THR A O 1
ATOM 1911 N N . ASN A 1 233 ? -31.145 -8.996 38.149 1.00 98.25 233 ASN A N 1
ATOM 1912 C CA . ASN A 1 233 ? -32.369 -9.575 37.574 1.00 98.25 233 ASN A CA 1
ATOM 1913 C C . ASN A 1 233 ? -32.853 -8.840 36.303 1.00 98.25 233 ASN A C 1
ATOM 1915 O O . ASN A 1 233 ? -34.041 -8.551 36.161 1.00 98.25 233 ASN A O 1
ATOM 1919 N N . CYS A 1 234 ? -31.930 -8.435 35.427 1.00 98.56 234 CYS A N 1
ATOM 1920 C CA . CYS A 1 234 ? -32.251 -7.691 34.206 1.00 98.56 234 CYS A CA 1
ATOM 1921 C C . CYS A 1 234 ? -32.234 -8.601 32.974 1.00 98.56 234 CYS A C 1
ATOM 1923 O O . CYS A 1 234 ? -31.502 -9.587 32.933 1.00 98.56 234 CYS A O 1
ATOM 1925 N N . ILE A 1 235 ? -33.012 -8.240 31.953 1.00 98.62 235 ILE A N 1
ATOM 1926 C CA . ILE A 1 235 ? -33.106 -8.993 30.695 1.00 98.62 235 ILE A CA 1
ATOM 1927 C C . ILE A 1 235 ? -32.618 -8.111 29.547 1.00 98.62 235 ILE A C 1
ATOM 1929 O O . ILE A 1 235 ? -33.142 -7.019 29.332 1.00 98.62 235 ILE A O 1
ATOM 1933 N N . PHE A 1 236 ? -31.650 -8.604 28.782 1.00 98.56 236 PHE A N 1
ATOM 1934 C CA . PHE A 1 236 ? -31.104 -7.960 27.591 1.00 98.56 236 PHE A CA 1
ATOM 1935 C C . PHE A 1 236 ? -31.459 -8.798 26.372 1.00 98.56 236 PHE A C 1
ATOM 1937 O O . PHE A 1 236 ? -30.910 -9.886 26.189 1.00 98.56 236 PHE A O 1
ATOM 1944 N N . LYS A 1 237 ? -32.377 -8.313 25.538 1.00 98.38 237 LYS A N 1
ATOM 1945 C CA . LYS A 1 237 ? -32.942 -9.093 24.439 1.00 98.38 237 LYS A CA 1
ATOM 1946 C C . LYS A 1 237 ? -32.832 -8.386 23.092 1.00 98.38 237 LYS A C 1
ATOM 1948 O O . LYS A 1 237 ? -33.242 -7.239 22.963 1.00 98.38 237 LYS A O 1
ATOM 1953 N N . ASN A 1 238 ? -32.368 -9.095 22.063 1.00 97.25 238 ASN A N 1
ATOM 1954 C CA . ASN A 1 238 ? -32.315 -8.595 20.681 1.00 97.25 238 ASN A CA 1
ATOM 1955 C C . ASN A 1 238 ? -31.574 -7.254 20.528 1.00 97.25 238 ASN A C 1
ATOM 1957 O O . ASN A 1 238 ? -31.900 -6.462 19.644 1.00 97.25 238 ASN A O 1
ATOM 1961 N N . ASN A 1 239 ? -30.614 -6.959 21.403 1.00 97.88 239 ASN A N 1
ATOM 1962 C CA . ASN A 1 239 ? -29.838 -5.737 21.282 1.00 97.88 239 ASN A CA 1
ATOM 1963 C C . ASN A 1 239 ? -28.708 -5.922 20.267 1.00 97.88 239 ASN A C 1
ATOM 1965 O O . ASN A 1 239 ? -28.175 -7.026 20.110 1.00 97.88 239 ASN A O 1
ATOM 1969 N N . TYR A 1 240 ? -28.342 -4.842 19.584 1.00 97.31 240 TYR A N 1
ATOM 1970 C CA . TYR A 1 240 ? -27.309 -4.866 18.556 1.00 97.31 240 TYR A CA 1
ATOM 1971 C C . TYR A 1 240 ? -26.369 -3.674 18.667 1.00 97.31 240 TYR A C 1
ATOM 1973 O O . TYR A 1 240 ? -26.803 -2.537 18.844 1.00 97.31 240 TYR A O 1
ATOM 1981 N N . SER A 1 241 ? -25.072 -3.898 18.487 1.00 96.19 241 SER A N 1
ATOM 1982 C CA . SER A 1 241 ? -24.135 -2.791 18.309 1.00 96.19 241 SER A CA 1
ATOM 1983 C C . SER A 1 241 ? -22.948 -3.157 17.418 1.00 96.19 241 SER A C 1
ATOM 1985 O O . SER A 1 241 ? -22.700 -4.338 17.168 1.00 96.19 241 SER A O 1
ATOM 1987 N N . LYS A 1 242 ? -22.177 -2.162 16.953 1.00 94.31 242 LYS A N 1
ATOM 1988 C CA . LYS A 1 242 ? -20.923 -2.423 16.215 1.00 94.31 242 LYS A CA 1
ATOM 1989 C C . LYS A 1 242 ? -19.838 -3.045 17.104 1.00 94.31 242 LYS A C 1
ATOM 1991 O O . LYS A 1 242 ? -19.073 -3.873 16.614 1.00 94.31 242 LYS A O 1
ATOM 1996 N N . TYR A 1 243 ? -19.784 -2.649 18.374 1.00 95.81 243 TYR A N 1
ATOM 1997 C CA . TYR A 1 243 ? -18.831 -3.154 19.360 1.00 95.81 243 TYR A CA 1
ATOM 1998 C C . TYR A 1 243 ? -19.562 -3.497 20.653 1.00 95.81 243 TYR A C 1
ATOM 2000 O O . TYR A 1 243 ? -20.020 -2.593 21.354 1.00 95.81 243 TYR A O 1
ATOM 2008 N N . GLY A 1 244 ? -19.650 -4.786 20.974 1.00 97.38 244 GLY A N 1
ATOM 2009 C CA . GLY A 1 244 ? -20.259 -5.266 22.205 1.00 97.38 244 GLY A CA 1
ATOM 2010 C C . GLY A 1 244 ? -21.774 -5.114 22.177 1.00 97.38 244 GLY A C 1
ATOM 2011 O O . GLY A 1 244 ? -22.297 -4.047 22.493 1.00 97.38 244 GLY A O 1
ATOM 2012 N N . GLY A 1 245 ? -22.504 -6.157 21.784 1.00 97.56 245 GLY A N 1
ATOM 2013 C CA . GLY A 1 245 ? -23.934 -6.069 21.457 1.00 97.56 245 GLY A CA 1
ATOM 2014 C C . GLY A 1 245 ? -24.785 -5.443 22.563 1.00 97.56 245 GLY A C 1
ATOM 2015 O O . GLY A 1 245 ? -25.760 -4.751 22.272 1.00 97.56 245 GLY A O 1
ATOM 2016 N N . VAL A 1 246 ? -24.362 -5.593 23.821 1.00 98.44 246 VAL A N 1
ATOM 2017 C CA . VAL A 1 246 ? -24.914 -4.890 24.987 1.00 98.44 246 VAL A CA 1
ATOM 2018 C C . VAL A 1 246 ? -23.901 -3.917 25.598 1.00 98.44 246 VAL A C 1
ATOM 2020 O O . VAL A 1 246 ? -24.264 -2.780 25.911 1.00 98.44 246 VAL A O 1
ATOM 2023 N N . ILE A 1 247 ? -22.650 -4.355 25.766 1.00 98.50 247 ILE A N 1
ATOM 2024 C CA . ILE A 1 247 ? -21.634 -3.687 26.583 1.00 98.50 247 ILE A CA 1
ATOM 2025 C C . ILE A 1 247 ? -20.363 -3.459 25.768 1.00 98.50 247 ILE A C 1
ATOM 2027 O O . ILE A 1 247 ? -19.731 -4.411 25.316 1.00 98.50 247 ILE A O 1
ATOM 2031 N N . TYR A 1 248 ? -19.939 -2.205 25.680 1.00 97.88 248 TYR A N 1
ATOM 2032 C CA . TYR A 1 248 ? -18.600 -1.815 25.257 1.00 97.88 248 TYR A CA 1
ATOM 2033 C C . TYR A 1 248 ? -17.821 -1.318 26.471 1.00 97.88 248 TYR A C 1
ATOM 2035 O O . TYR A 1 248 ? -18.311 -0.449 27.186 1.00 97.88 248 TYR A O 1
ATOM 2043 N N . SER A 1 249 ? -16.632 -1.864 26.729 1.00 96.94 249 SER A N 1
ATOM 2044 C CA . SER A 1 249 ? -15.877 -1.527 27.937 1.00 96.94 249 SER A CA 1
ATOM 2045 C C . SER A 1 249 ? -14.369 -1.467 27.734 1.00 96.94 249 SER A C 1
ATOM 2047 O O . SER A 1 249 ? -13.706 -2.476 27.517 1.00 96.94 249 SER A O 1
ATOM 2049 N N . ILE A 1 250 ? -13.783 -0.283 27.870 1.00 96.06 250 ILE A N 1
ATOM 2050 C CA . ILE A 1 250 ? -12.331 -0.095 27.717 1.00 96.06 250 ILE A CA 1
ATOM 2051 C C . ILE A 1 250 ? -11.602 0.231 29.021 1.00 96.06 250 ILE A C 1
ATOM 2053 O O . ILE A 1 250 ? -10.381 0.371 29.005 1.00 96.06 250 ILE A O 1
ATOM 2057 N N . ASN A 1 251 ? -12.335 0.333 30.128 1.00 93.44 251 ASN A N 1
ATOM 2058 C CA . ASN A 1 251 ? -11.813 0.681 31.443 1.00 93.44 251 ASN A CA 1
ATOM 2059 C C . ASN A 1 251 ? -11.403 -0.568 32.240 1.00 93.44 251 ASN A C 1
ATOM 2061 O O . ASN A 1 251 ? -12.264 -1.380 32.584 1.00 93.44 251 ASN A O 1
ATOM 2065 N N . ASP A 1 252 ? -10.124 -0.655 32.610 1.00 94.12 252 ASP A N 1
ATOM 2066 C CA . ASP A 1 252 ? -9.520 -1.780 33.339 1.00 94.12 252 ASP A CA 1
ATOM 2067 C C . ASP A 1 252 ? -10.131 -2.047 34.732 1.00 94.12 252 ASP A C 1
ATOM 2069 O O . ASP A 1 252 ? -9.957 -3.139 35.271 1.00 94.12 252 ASP A O 1
ATOM 2073 N N . ASP A 1 253 ? -10.848 -1.092 35.333 1.00 93.19 253 ASP A N 1
ATOM 2074 C CA . ASP A 1 253 ? -11.505 -1.264 36.639 1.00 93.19 253 ASP A CA 1
ATOM 2075 C C . ASP A 1 253 ? -12.967 -1.736 36.539 1.00 93.19 253 ASP A C 1
ATOM 2077 O O . ASP A 1 253 ? -13.642 -1.920 37.556 1.00 93.19 253 ASP A O 1
ATOM 2081 N N . SER A 1 254 ? -13.471 -1.993 35.328 1.00 94.25 254 SER A N 1
ATOM 2082 C CA . SER A 1 254 ? -14.867 -2.406 35.115 1.00 94.25 254 SER A CA 1
ATOM 2083 C C . SER A 1 254 ? -15.237 -3.677 35.880 1.00 94.25 254 SER A C 1
ATOM 2085 O O . SER A 1 254 ? -16.330 -3.753 36.439 1.00 94.25 254 SER A O 1
ATOM 2087 N N . SER A 1 255 ? -14.312 -4.636 35.981 1.00 95.25 255 SER A N 1
ATOM 2088 C CA . SER A 1 255 ? -14.486 -5.873 36.760 1.00 95.25 255 SER A CA 1
ATOM 2089 C C . SER A 1 255 ? -14.714 -5.644 38.259 1.00 95.25 255 SER A C 1
ATOM 2091 O O . SER A 1 255 ? -15.301 -6.493 38.924 1.00 95.25 255 SER A O 1
ATOM 2093 N N . LYS A 1 256 ? -14.269 -4.513 38.818 1.00 94.19 256 LYS A N 1
ATOM 2094 C CA . LYS A 1 256 ? -14.450 -4.188 40.245 1.00 94.19 256 LYS A CA 1
ATOM 2095 C C . LYS A 1 256 ? -15.711 -3.375 40.495 1.00 94.19 256 LYS A C 1
ATOM 2097 O O . LYS A 1 256 ? -16.322 -3.487 41.556 1.00 94.19 256 LYS A O 1
ATOM 2102 N N . SER A 1 257 ? -16.065 -2.526 39.539 1.00 92.94 257 SER A N 1
ATOM 2103 C CA . SER A 1 257 ? -17.079 -1.497 39.735 1.00 92.94 257 SER A CA 1
ATOM 2104 C C . SER A 1 257 ? -18.423 -1.815 39.094 1.00 92.94 257 SER A C 1
ATOM 2106 O O . SER A 1 257 ? -19.403 -1.149 39.417 1.00 92.94 257 SER A O 1
ATOM 2108 N N . ILE A 1 258 ? -18.501 -2.794 38.191 1.00 95.62 258 ILE A N 1
ATOM 2109 C CA . ILE A 1 258 ? -19.723 -3.118 37.453 1.00 95.62 258 ILE A CA 1
ATOM 2110 C C . ILE A 1 258 ? -20.056 -4.590 37.654 1.00 95.62 258 ILE A C 1
ATOM 2112 O O . ILE A 1 258 ? -19.329 -5.466 37.194 1.00 95.62 258 ILE A O 1
ATOM 2116 N N . ASN A 1 259 ? -21.175 -4.847 38.324 1.00 97.94 259 ASN A N 1
ATOM 2117 C CA . ASN A 1 259 ? -21.650 -6.177 38.670 1.00 97.94 259 ASN A CA 1
ATOM 2118 C C . ASN A 1 259 ? -22.986 -6.460 37.979 1.00 97.94 259 ASN A C 1
ATOM 2120 O O . ASN A 1 259 ? -23.972 -5.754 38.200 1.00 97.94 259 ASN A O 1
ATOM 2124 N N . PHE A 1 260 ? -23.029 -7.536 37.203 1.00 98.44 260 PHE A N 1
ATOM 2125 C CA . PHE A 1 260 ? -24.235 -8.134 36.645 1.00 98.44 260 PHE A CA 1
ATOM 2126 C C . PHE A 1 260 ? -24.555 -9.408 37.420 1.00 98.44 260 PHE A C 1
ATOM 2128 O O . PHE A 1 260 ? -23.768 -10.351 37.456 1.00 98.44 260 PHE A O 1
ATOM 2135 N N . THR A 1 261 ? -25.724 -9.442 38.047 1.00 98.50 261 THR A N 1
ATOM 2136 C CA . THR A 1 261 ? -26.170 -10.564 38.877 1.00 98.50 261 THR A CA 1
ATOM 2137 C C . THR A 1 261 ? -27.516 -11.066 38.382 1.00 98.50 261 THR A C 1
ATOM 2139 O O . THR A 1 261 ? -28.458 -10.285 38.219 1.00 98.50 261 THR A O 1
ATOM 2142 N N . ASN A 1 262 ? -27.595 -12.369 38.105 1.00 98.00 262 ASN A N 1
ATOM 2143 C CA . ASN A 1 262 ? -28.790 -13.047 37.592 1.00 98.00 262 ASN A CA 1
ATOM 2144 C C . ASN A 1 262 ? -29.404 -12.331 36.374 1.00 98.00 262 ASN A C 1
ATOM 2146 O O . ASN A 1 262 ? -30.605 -12.078 36.331 1.00 98.00 262 ASN A O 1
ATOM 2150 N N . CYS A 1 263 ? -28.568 -11.908 35.425 1.00 98.62 263 CYS A N 1
ATOM 2151 C CA . CYS A 1 263 ? -29.025 -11.234 34.212 1.00 98.62 263 CYS A CA 1
ATOM 2152 C C . CYS A 1 263 ? -29.095 -12.214 33.039 1.00 98.62 263 CYS A C 1
ATOM 2154 O O . CYS A 1 263 ? -28.230 -13.074 32.895 1.00 98.62 263 CYS A O 1
ATOM 2156 N N . GLU A 1 264 ? -30.093 -12.044 32.175 1.00 98.31 264 GLU A N 1
ATOM 2157 C CA . GLU A 1 264 ? -30.300 -12.888 30.996 1.00 98.31 264 GLU A CA 1
ATOM 2158 C C . GLU A 1 264 ? -29.939 -12.139 29.711 1.00 98.31 264 GLU A C 1
ATOM 2160 O O . GLU A 1 264 ? -30.343 -10.990 29.511 1.00 98.31 264 GLU A O 1
ATOM 2165 N N . PHE A 1 265 ? -29.216 -12.805 28.808 1.00 98.44 265 PHE A N 1
ATOM 2166 C CA . PHE A 1 265 ? -28.782 -12.248 27.526 1.00 98.44 265 PHE A CA 1
ATOM 2167 C C . PHE A 1 265 ? -29.325 -13.093 26.371 1.00 98.44 265 PHE A C 1
ATOM 2169 O O . PHE A 1 265 ? -28.821 -14.173 26.082 1.00 98.44 265 PHE A O 1
ATOM 2176 N N . ILE A 1 266 ? -30.357 -12.596 25.690 1.00 98.25 266 ILE A N 1
ATOM 2177 C CA . ILE A 1 266 ? -31.144 -13.367 24.722 1.00 98.25 266 ILE A CA 1
ATOM 2178 C C . ILE A 1 266 ? -30.987 -12.770 23.320 1.00 98.25 266 ILE A C 1
ATOM 2180 O O . ILE A 1 266 ? -31.483 -11.679 23.045 1.00 98.25 266 ILE A O 1
ATOM 2184 N N . ASN A 1 267 ? -30.346 -13.505 22.405 1.00 97.06 267 ASN A N 1
ATOM 2185 C CA . ASN A 1 267 ? -30.216 -13.129 20.986 1.00 97.06 267 ASN A CA 1
ATOM 2186 C C . ASN A 1 267 ? -29.648 -11.705 20.767 1.00 97.06 267 ASN A C 1
ATOM 2188 O O . ASN A 1 267 ? -30.058 -10.994 19.851 1.00 97.06 267 ASN A O 1
ATOM 2192 N N . ASN A 1 268 ? -28.716 -11.273 21.619 1.00 98.06 268 ASN A N 1
ATOM 2193 C CA . ASN A 1 268 ? -27.937 -10.059 21.370 1.00 98.06 268 ASN A CA 1
ATOM 2194 C C . ASN A 1 268 ? -26.866 -10.353 20.311 1.00 98.06 268 ASN A C 1
ATOM 2196 O O . ASN A 1 268 ? -26.394 -11.487 20.211 1.00 98.06 268 ASN A O 1
ATOM 2200 N N . ARG A 1 269 ? -26.519 -9.361 19.489 1.00 97.25 269 ARG A N 1
ATOM 2201 C CA . ARG A 1 269 ? -25.640 -9.549 18.327 1.00 97.25 269 ARG A CA 1
ATOM 2202 C C . ARG A 1 269 ? -24.659 -8.395 18.183 1.00 97.25 269 ARG A C 1
ATOM 2204 O O . ARG A 1 269 ? -25.001 -7.242 18.426 1.00 97.25 269 ARG A O 1
ATOM 2211 N N . SER A 1 270 ? -23.445 -8.698 17.748 1.00 95.50 270 SER A N 1
ATOM 2212 C CA . SER A 1 270 ? -22.464 -7.694 17.340 1.00 95.50 270 SER A CA 1
ATOM 2213 C C . SER A 1 270 ? -21.397 -8.344 16.466 1.00 95.50 270 SER A C 1
ATOM 2215 O O . SER A 1 270 ? -21.053 -9.499 16.718 1.00 95.50 270 SER A O 1
ATOM 2217 N N . PRO A 1 271 ? -20.801 -7.619 15.503 1.00 92.56 271 PRO A N 1
ATOM 2218 C CA . PRO A 1 271 ? -19.610 -8.097 14.805 1.00 92.56 271 PRO A CA 1
ATOM 2219 C C . PRO A 1 271 ? -18.438 -8.399 15.749 1.00 92.56 271 PRO A C 1
ATOM 2221 O O . PRO A 1 271 ? -17.571 -9.202 15.415 1.00 92.56 271 PRO A O 1
ATOM 2224 N N . LEU A 1 272 ? -18.385 -7.735 16.907 1.00 93.75 272 LEU A N 1
ATOM 2225 C CA . LEU A 1 272 ? -17.326 -7.885 17.897 1.00 93.75 272 LEU A CA 1
ATOM 2226 C C . LEU A 1 272 ? -17.957 -8.022 19.281 1.00 93.75 272 LEU A C 1
ATOM 2228 O O . LEU A 1 272 ? -18.249 -7.019 19.923 1.00 93.75 272 LEU A O 1
ATOM 2232 N N . GLY A 1 273 ? -18.171 -9.259 19.731 1.00 96.44 273 GLY A N 1
ATOM 2233 C CA . GLY A 1 273 ? -18.736 -9.537 21.051 1.00 96.44 273 GLY A CA 1
ATOM 2234 C C . GLY A 1 273 ? -20.256 -9.393 21.083 1.00 96.44 273 GLY A C 1
ATOM 2235 O O . GLY A 1 273 ? -20.771 -8.306 21.321 1.00 96.44 273 GLY A O 1
ATOM 2236 N N . ASN A 1 274 ? -21.003 -10.479 20.888 1.00 97.69 274 ASN A N 1
ATOM 2237 C CA . ASN A 1 274 ? -22.470 -10.496 20.891 1.00 97.69 274 ASN A CA 1
ATOM 2238 C C . ASN A 1 274 ? -23.080 -9.883 22.159 1.00 97.69 274 ASN A C 1
ATOM 2240 O O . ASN A 1 274 ? -24.174 -9.324 22.105 1.00 97.69 274 ASN A O 1
ATOM 2244 N N . ILE A 1 275 ? -22.374 -9.959 23.288 1.00 98.50 275 ILE A N 1
ATOM 2245 C CA . ILE A 1 275 ? -22.766 -9.330 24.548 1.00 98.50 275 ILE A CA 1
ATOM 2246 C C . ILE A 1 275 ? -21.743 -8.264 24.933 1.00 98.50 275 ILE A C 1
ATOM 2248 O O . ILE A 1 275 ? -22.121 -7.102 25.088 1.00 98.50 275 ILE A O 1
ATOM 2252 N N . VAL A 1 276 ? -20.468 -8.646 25.056 1.00 98.44 276 VAL A N 1
ATOM 2253 C CA . VAL A 1 276 ? -19.399 -7.787 25.580 1.00 98.44 276 VAL A CA 1
ATOM 2254 C C . VAL A 1 276 ? -18.256 -7.661 24.581 1.00 98.44 276 VAL A C 1
ATOM 2256 O O . VAL A 1 276 ? -17.703 -8.667 24.135 1.00 98.44 276 VAL A O 1
ATOM 2259 N N . TYR A 1 277 ? -17.859 -6.419 24.310 1.00 98.06 277 TYR A N 1
ATOM 2260 C CA . TYR A 1 277 ? -16.552 -6.088 23.755 1.00 98.06 277 TYR A CA 1
ATOM 2261 C C . TYR A 1 277 ? -15.732 -5.338 24.798 1.00 98.06 277 TYR A C 1
ATOM 2263 O O . TYR A 1 277 ? -16.151 -4.266 25.244 1.00 98.06 277 TYR A O 1
ATOM 2271 N N . SER A 1 278 ? -14.561 -5.868 25.152 1.00 97.75 278 SER A N 1
ATOM 2272 C CA . SER A 1 278 ? -13.696 -5.258 26.167 1.00 97.75 278 SER A CA 1
ATOM 2273 C C . SER A 1 278 ? -12.285 -4.942 25.666 1.00 97.75 278 SER A C 1
ATOM 2275 O O . SER A 1 278 ? -11.781 -5.618 24.779 1.00 97.75 278 SER A O 1
ATOM 2277 N N . SER A 1 279 ? -11.594 -3.943 26.226 1.00 96.44 279 SER A N 1
ATOM 2278 C CA . SER A 1 279 ? -10.193 -3.659 25.848 1.00 96.44 279 SER A CA 1
ATOM 2279 C C . SER A 1 279 ? -9.220 -4.770 26.246 1.00 96.44 279 SER A C 1
ATOM 2281 O O . SER A 1 279 ? -8.242 -5.006 25.543 1.00 96.44 279 SER A O 1
ATOM 2283 N N . ASN A 1 280 ? -9.483 -5.435 27.367 1.00 96.75 280 ASN A N 1
ATOM 2284 C CA . ASN A 1 280 ? -8.753 -6.590 27.878 1.00 96.75 280 ASN A CA 1
ATOM 2285 C C . ASN A 1 280 ? -9.626 -7.327 28.912 1.00 96.75 280 ASN A C 1
ATOM 2287 O O . ASN A 1 280 ? -10.727 -6.869 29.228 1.00 96.75 280 ASN A O 1
ATOM 2291 N N . ILE A 1 281 ? -9.126 -8.431 29.475 1.00 97.12 281 ILE A N 1
ATOM 2292 C CA . ILE A 1 281 ? -9.840 -9.213 30.505 1.00 97.12 281 ILE A CA 1
ATOM 2293 C C . ILE A 1 281 ? -10.266 -8.368 31.721 1.00 97.12 281 ILE A C 1
ATOM 2295 O O . ILE A 1 281 ? -11.363 -8.557 32.239 1.00 97.12 281 ILE A O 1
ATOM 2299 N N . LYS A 1 282 ? -9.437 -7.428 32.195 1.00 96.12 282 LYS A N 1
ATOM 2300 C CA . LYS A 1 282 ? -9.752 -6.615 33.390 1.00 96.12 282 LYS A CA 1
ATOM 2301 C C . LYS A 1 282 ? -10.917 -5.656 33.147 1.00 96.12 282 LYS A C 1
ATOM 2303 O O . LYS A 1 282 ? -11.670 -5.350 34.075 1.00 96.12 282 LYS A O 1
ATOM 2308 N N . SER A 1 283 ? -11.083 -5.243 31.894 1.00 96.50 283 SER A N 1
ATOM 2309 C CA . SER A 1 283 ? -12.174 -4.387 31.436 1.00 96.50 283 SER A CA 1
ATOM 2310 C C . SER A 1 283 ? -13.495 -5.120 31.229 1.00 96.50 283 SER A C 1
ATOM 2312 O O . SER A 1 283 ? -14.484 -4.494 30.849 1.00 96.50 283 SER A O 1
ATOM 2314 N N . ILE A 1 284 ? -13.555 -6.432 31.453 1.00 98.00 284 ILE A N 1
ATOM 2315 C CA . ILE A 1 284 ? -14.812 -7.181 31.433 1.00 98.00 284 ILE A CA 1
ATOM 2316 C C . ILE A 1 284 ? -15.531 -6.926 32.767 1.00 98.00 284 ILE A C 1
ATOM 2318 O O . ILE A 1 284 ? -14.924 -7.129 33.819 1.00 98.00 284 ILE A O 1
ATOM 2322 N N . PRO A 1 285 ? -16.797 -6.467 32.766 1.00 97.69 285 PRO A N 1
ATOM 2323 C CA . PRO A 1 285 ? -17.589 -6.379 33.990 1.00 97.69 285 PRO A CA 1
ATOM 2324 C C . PRO A 1 285 ? -17.679 -7.718 34.725 1.00 97.69 285 PRO A C 1
ATOM 2326 O O . PRO A 1 285 ? -17.494 -8.781 34.140 1.00 97.69 285 PRO A O 1
ATOM 2329 N N . ASN A 1 286 ? -18.002 -7.690 36.010 1.00 98.06 286 ASN A N 1
ATOM 2330 C CA . ASN A 1 286 ? -18.215 -8.911 36.770 1.00 98.06 286 ASN A CA 1
ATOM 2331 C C . ASN A 1 286 ? -19.610 -9.485 36.475 1.00 98.06 286 ASN A C 1
ATOM 2333 O O . ASN A 1 286 ? -20.607 -8.774 36.613 1.00 98.06 286 ASN A O 1
ATOM 2337 N N . PHE A 1 287 ? -19.694 -10.762 36.099 1.00 98.44 287 PHE A N 1
ATOM 2338 C CA . PHE A 1 287 ? -20.957 -11.459 35.834 1.00 98.44 287 PHE A CA 1
ATOM 2339 C C . PHE A 1 287 ? -21.095 -12.662 36.761 1.00 98.44 287 PHE A C 1
ATOM 2341 O O . PHE A 1 287 ? -20.182 -13.479 36.861 1.00 98.44 287 PHE A O 1
ATOM 2348 N N . SER A 1 288 ? -22.266 -12.828 37.380 1.00 98.31 288 SER A N 1
ATOM 2349 C CA . SER A 1 288 ? -22.553 -14.005 38.209 1.00 98.31 288 SER A CA 1
ATOM 2350 C C . SER A 1 288 ? -22.563 -15.318 37.419 1.00 98.31 288 SER A C 1
ATOM 2352 O O . SER A 1 288 ? -22.363 -16.372 38.007 1.00 98.31 288 SER A O 1
ATOM 2354 N N . ASN A 1 289 ? -22.803 -15.259 36.106 1.00 97.50 289 ASN A N 1
ATOM 2355 C CA . ASN A 1 289 ? -22.837 -16.398 35.188 1.00 97.50 289 ASN A CA 1
ATOM 2356 C C . ASN A 1 289 ? -21.752 -16.305 34.098 1.00 97.50 289 ASN A C 1
ATOM 2358 O O . ASN A 1 289 ? -21.972 -16.702 32.957 1.00 97.50 289 ASN A O 1
ATOM 2362 N N . ILE A 1 290 ? -20.579 -15.751 34.426 1.00 97.88 290 ILE A N 1
ATOM 2363 C CA . ILE A 1 290 ? -19.492 -15.549 33.453 1.00 97.88 290 ILE A CA 1
ATOM 2364 C C . ILE A 1 290 ? -19.053 -16.847 32.752 1.00 97.88 290 ILE A C 1
ATOM 2366 O O . ILE A 1 290 ? -18.703 -16.814 31.576 1.00 97.88 290 ILE A O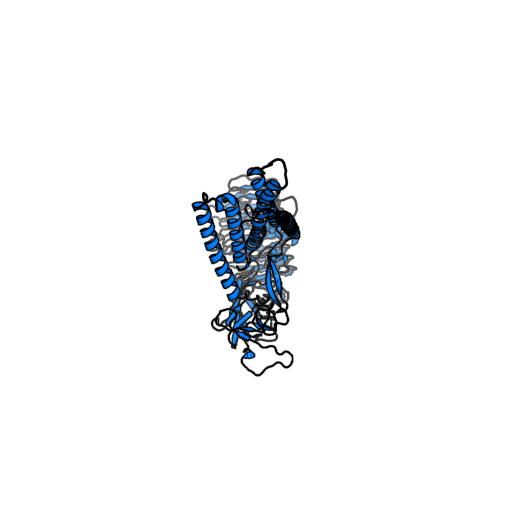 1
ATOM 2370 N N . GLU A 1 291 ? -19.106 -17.984 33.452 1.00 97.88 291 GLU A N 1
ATOM 2371 C CA . GLU A 1 291 ? -18.723 -19.295 32.914 1.00 97.88 291 GLU A CA 1
ATOM 2372 C C . GLU A 1 291 ? -19.621 -19.704 31.738 1.00 97.88 291 GLU A C 1
ATOM 2374 O O . GLU A 1 291 ? -19.109 -20.016 30.666 1.00 97.88 291 GLU A O 1
ATOM 2379 N N . GLU A 1 292 ? -20.943 -19.571 31.885 1.00 97.81 292 GLU A N 1
ATOM 2380 C CA . GLU A 1 292 ? -21.914 -19.818 30.807 1.00 97.81 292 GLU A CA 1
ATOM 2381 C C . GLU A 1 292 ? -21.666 -18.893 29.606 1.00 97.81 292 GLU A C 1
ATOM 2383 O O . GLU A 1 292 ? -21.763 -19.303 28.450 1.00 97.81 292 GLU A O 1
ATOM 2388 N N . LEU A 1 293 ? -21.305 -17.630 29.863 1.00 97.62 293 LEU A N 1
ATOM 2389 C CA . LEU A 1 293 ? -21.023 -16.667 28.799 1.00 97.62 293 LEU A CA 1
ATOM 2390 C C . LEU A 1 293 ? -19.742 -17.000 28.025 1.00 97.62 293 LEU A C 1
ATOM 2392 O O . LEU A 1 293 ? -19.660 -16.674 26.841 1.00 97.62 293 LEU A O 1
ATOM 2396 N N . TYR A 1 294 ? -18.754 -17.649 28.646 1.00 96.50 294 TYR A N 1
ATOM 2397 C CA . TYR A 1 294 ? -17.552 -18.099 27.938 1.00 96.50 294 TYR A CA 1
ATOM 2398 C C . TYR A 1 294 ? -17.819 -19.263 26.981 1.00 96.50 294 TYR A C 1
ATOM 2400 O O . TYR A 1 294 ? -17.137 -19.358 25.954 1.00 96.50 294 TYR A O 1
ATOM 2408 N N . GLU A 1 295 ? -18.811 -20.102 27.284 1.00 96.88 295 GLU A N 1
ATOM 2409 C CA . GLU A 1 295 ? -19.229 -21.223 26.434 1.00 96.88 295 GLU A CA 1
ATOM 2410 C C . GLU A 1 295 ? -19.966 -20.759 25.169 1.00 96.88 295 GLU A C 1
ATOM 2412 O O . GLU A 1 295 ? -19.926 -21.433 24.138 1.00 96.88 295 GLU A O 1
ATOM 2417 N N . ILE A 1 296 ? -20.600 -19.583 25.208 1.00 96.88 296 ILE A N 1
ATOM 2418 C CA . ILE A 1 296 ? -21.290 -19.011 24.051 1.00 96.88 296 ILE A CA 1
ATOM 2419 C C . ILE A 1 296 ? -20.264 -18.375 23.102 1.00 96.88 296 ILE A C 1
ATOM 2421 O O . ILE A 1 296 ? -19.597 -17.382 23.412 1.00 96.88 296 ILE A O 1
ATOM 2425 N N . GLU A 1 297 ? -20.159 -18.920 21.891 1.00 95.81 297 GLU A N 1
ATOM 2426 C CA . GLU A 1 297 ? -19.241 -18.407 20.877 1.00 95.81 297 GLU A CA 1
ATOM 2427 C C . GLU A 1 297 ? -19.524 -16.933 20.545 1.00 95.81 297 GLU A C 1
ATOM 2429 O O . GLU A 1 297 ? -20.659 -16.508 20.313 1.00 95.81 297 GLU A O 1
ATOM 2434 N N . GLY A 1 298 ? -18.462 -16.126 20.566 1.00 95.50 298 GLY A N 1
ATOM 2435 C CA . GLY A 1 298 ? -18.534 -14.694 20.308 1.00 95.50 298 GLY A CA 1
ATOM 2436 C C . GLY A 1 298 ? -19.303 -13.875 21.348 1.00 95.50 298 GLY A C 1
ATOM 2437 O O . GLY A 1 298 ? -19.408 -12.674 21.144 1.00 95.50 298 GLY A O 1
ATOM 2438 N N . ALA A 1 299 ? -19.831 -14.442 22.442 1.00 97.75 299 ALA A N 1
ATOM 2439 C CA . ALA A 1 299 ? -20.528 -13.668 23.480 1.00 97.75 299 ALA A CA 1
ATOM 2440 C C . ALA A 1 299 ? -19.643 -12.581 24.090 1.00 97.75 299 ALA A C 1
ATOM 2442 O O . ALA A 1 299 ? -20.049 -11.420 24.179 1.00 97.75 299 ALA A O 1
ATOM 2443 N N . ILE A 1 300 ? -18.427 -12.966 24.460 1.00 98.12 300 ILE A N 1
ATOM 2444 C CA . ILE A 1 300 ? -17.404 -12.087 25.011 1.00 98.12 300 ILE A CA 1
ATOM 2445 C C . ILE A 1 300 ? -16.199 -12.136 24.078 1.00 98.12 300 ILE A C 1
ATOM 2447 O O . ILE A 1 300 ? -15.699 -13.218 23.756 1.00 98.12 300 ILE A O 1
ATOM 2451 N N . VAL A 1 301 ? -15.760 -10.959 23.642 1.00 97.44 301 VAL A N 1
ATOM 2452 C CA . VAL A 1 301 ? -14.572 -10.753 22.808 1.00 97.44 301 VAL A CA 1
ATOM 2453 C C . VAL A 1 301 ? -13.767 -9.612 23.420 1.00 97.44 301 VAL A C 1
ATOM 2455 O O . VAL A 1 301 ? -14.347 -8.617 23.863 1.00 97.44 301 VAL A O 1
ATOM 2458 N N . THR A 1 302 ? -12.439 -9.729 23.449 1.00 97.94 302 THR A N 1
ATOM 2459 C CA . THR A 1 302 ? -11.581 -8.583 23.782 1.00 97.94 302 THR A CA 1
ATOM 2460 C C . THR A 1 302 ? -10.957 -7.966 22.537 1.00 97.94 302 THR A C 1
ATOM 2462 O O . THR A 1 302 ? -10.962 -8.536 21.444 1.00 97.94 302 THR A O 1
ATOM 2465 N N . ASN A 1 303 ? -10.428 -6.755 22.685 1.00 97.38 303 ASN A N 1
ATOM 2466 C CA . ASN A 1 303 ? -9.550 -6.162 21.696 1.00 97.38 303 ASN A CA 1
ATOM 2467 C C . ASN A 1 303 ? -8.401 -7.141 21.404 1.00 97.38 303 ASN A C 1
ATOM 2469 O O . ASN A 1 303 ? -7.921 -7.795 22.332 1.00 97.38 303 ASN A O 1
ATOM 2473 N N . PRO A 1 304 ? -7.919 -7.214 20.153 1.00 97.25 304 PRO A N 1
ATOM 2474 C CA . PRO A 1 304 ? -6.680 -7.904 19.843 1.00 97.25 304 PRO A CA 1
ATOM 2475 C C . PRO A 1 304 ? -5.580 -7.669 20.876 1.00 97.25 304 PRO A C 1
ATOM 2477 O O . PRO A 1 304 ? -5.326 -6.520 21.253 1.00 97.25 304 PRO A O 1
ATOM 2480 N N . THR A 1 305 ? -4.896 -8.731 21.288 1.00 97.00 305 THR A N 1
ATOM 2481 C CA . THR A 1 305 ? -3.759 -8.611 22.207 1.00 97.00 305 THR A CA 1
ATOM 2482 C C . THR A 1 305 ? -2.490 -9.239 21.683 1.00 97.00 305 THR A C 1
ATOM 2484 O O . THR A 1 305 ? -1.414 -8.809 22.105 1.00 97.00 305 THR A O 1
ATOM 2487 N N . ILE A 1 306 ? -2.583 -10.194 20.753 1.00 97.25 306 ILE A N 1
ATOM 2488 C CA . ILE A 1 306 ? -1.423 -10.906 20.215 1.00 97.25 306 ILE A CA 1
ATOM 2489 C C . ILE A 1 306 ? -1.586 -11.145 18.714 1.00 97.25 306 ILE A C 1
ATOM 2491 O O . ILE A 1 306 ? -2.652 -11.533 18.242 1.00 97.25 306 ILE A O 1
ATOM 2495 N N . ILE A 1 307 ? -0.501 -10.969 17.965 1.00 96.81 307 ILE A N 1
ATOM 2496 C CA . ILE A 1 307 ? -0.358 -11.501 16.610 1.00 96.81 307 ILE A CA 1
ATOM 2497 C C . ILE A 1 307 ? 0.528 -12.748 16.631 1.00 96.81 307 ILE A C 1
ATOM 2499 O O . ILE A 1 307 ? 1.548 -12.762 17.315 1.00 96.81 307 ILE A O 1
ATOM 2503 N N . LYS A 1 30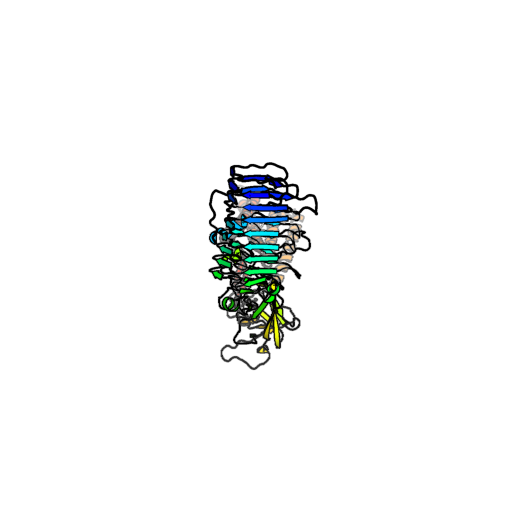8 ? 0.122 -13.805 15.922 1.00 96.06 308 LYS A N 1
ATOM 2504 C CA . LYS A 1 308 ? 0.895 -15.048 15.801 1.00 96.06 308 LYS A CA 1
ATOM 2505 C C . LYS A 1 308 ? 0.890 -15.554 14.366 1.00 96.06 308 LYS A C 1
ATOM 2507 O O . LYS A 1 308 ? -0.160 -15.597 13.719 1.00 96.06 308 LYS A O 1
ATOM 2512 N N . LYS A 1 309 ? 2.047 -15.991 13.887 1.00 94.62 309 LYS A N 1
ATOM 2513 C CA . LYS A 1 309 ? 2.222 -16.774 12.671 1.00 94.62 309 LYS A CA 1
ATOM 2514 C C . LYS A 1 309 ? 1.379 -18.043 12.791 1.00 94.62 309 LYS A C 1
ATOM 2516 O O . LYS A 1 309 ? 1.404 -18.736 13.805 1.00 94.62 309 LYS A O 1
ATOM 2521 N N . MET A 1 310 ? 0.603 -18.334 11.755 1.00 93.69 310 MET A N 1
ATOM 2522 C CA . MET A 1 310 ? -0.137 -19.583 11.650 1.00 93.69 310 MET A CA 1
ATOM 2523 C C . MET A 1 310 ? 0.874 -20.719 11.484 1.00 93.69 310 MET A C 1
ATOM 2525 O O . MET A 1 310 ? 1.739 -20.615 10.615 1.00 93.69 310 MET A O 1
ATOM 2529 N N . ASN A 1 311 ? 0.785 -21.757 12.326 1.00 80.81 311 ASN A N 1
ATOM 2530 C CA . ASN A 1 311 ? 1.726 -22.881 12.337 1.00 80.81 311 ASN A CA 1
ATOM 2531 C C . ASN A 1 311 ? 1.942 -23.419 10.917 1.00 80.81 311 ASN A C 1
ATOM 2533 O O . ASN A 1 311 ? 1.079 -24.096 10.356 1.00 80.81 311 ASN A O 1
ATOM 2537 N N . THR A 1 312 ? 3.099 -23.098 10.344 1.00 74.88 312 THR A N 1
ATOM 2538 C CA . THR A 1 312 ? 3.642 -23.799 9.186 1.00 74.88 312 THR A CA 1
ATOM 2539 C C . THR A 1 312 ? 4.321 -25.061 9.700 1.00 74.88 312 THR A C 1
ATOM 2541 O O . THR A 1 312 ? 4.795 -25.084 10.832 1.00 74.88 312 THR A O 1
ATOM 2544 N N . THR A 1 313 ? 4.358 -26.118 8.893 1.00 76.88 313 THR A N 1
ATOM 2545 C CA . THR A 1 313 ? 5.023 -27.382 9.260 1.00 76.88 313 THR A CA 1
ATOM 2546 C C . THR A 1 313 ? 6.499 -27.198 9.606 1.00 76.88 313 THR A C 1
ATOM 2548 O O . THR A 1 313 ? 7.036 -27.995 10.368 1.00 76.88 313 THR A O 1
ATOM 2551 N N . ASP A 1 314 ? 7.117 -26.132 9.091 1.00 81.75 314 ASP A N 1
ATOM 2552 C CA . ASP A 1 314 ? 8.510 -25.782 9.333 1.00 81.75 314 ASP A CA 1
ATOM 2553 C C . ASP A 1 314 ? 8.627 -24.459 10.104 1.00 81.75 314 ASP A C 1
ATOM 2555 O O . ASP A 1 314 ? 8.072 -23.423 9.707 1.00 81.75 314 ASP A O 1
ATOM 2559 N N . ASP A 1 315 ? 9.381 -24.491 11.204 1.00 86.69 315 ASP A N 1
ATOM 2560 C CA . ASP A 1 315 ? 9.718 -23.309 12.008 1.00 86.69 315 ASP A CA 1
ATOM 2561 C C . ASP A 1 315 ? 10.695 -22.377 11.272 1.00 86.69 315 ASP A C 1
ATOM 2563 O O . ASP A 1 315 ? 10.652 -21.157 11.453 1.00 86.69 315 ASP A O 1
ATOM 2567 N N . ILE A 1 316 ? 11.528 -22.948 10.392 1.00 95.12 316 ILE A N 1
ATOM 2568 C CA . ILE A 1 316 ? 12.597 -22.260 9.664 1.00 95.12 316 ILE A CA 1
ATOM 2569 C C . ILE A 1 316 ? 12.352 -22.389 8.160 1.00 95.12 316 ILE A C 1
ATOM 2571 O O . ILE A 1 316 ? 12.403 -23.483 7.598 1.00 95.12 316 ILE A O 1
ATOM 2575 N N . LEU A 1 317 ? 12.126 -21.257 7.494 1.00 94.75 317 LEU A N 1
ATOM 2576 C CA . LEU A 1 317 ? 11.977 -21.213 6.043 1.00 94.75 317 LEU A CA 1
ATOM 2577 C C . LEU A 1 317 ? 13.357 -21.252 5.375 1.00 94.75 317 LEU A C 1
ATOM 2579 O O . LEU A 1 317 ? 14.180 -20.379 5.628 1.00 94.75 317 LEU A O 1
ATOM 2583 N N . LYS A 1 318 ? 13.604 -22.211 4.481 1.00 95.88 318 LYS A N 1
ATOM 2584 C CA . LYS A 1 318 ? 14.886 -22.322 3.766 1.00 95.88 318 LYS A CA 1
ATOM 2585 C C . LYS A 1 318 ? 14.799 -21.696 2.382 1.00 95.88 318 LYS A C 1
ATOM 2587 O O . LYS A 1 318 ? 13.972 -22.107 1.571 1.00 95.88 318 LYS A O 1
ATOM 2592 N N . VAL A 1 319 ? 15.666 -20.730 2.084 1.00 96.19 319 VAL A N 1
ATOM 2593 C CA . VAL A 1 319 ? 15.718 -20.067 0.770 1.00 96.19 319 VAL A CA 1
ATOM 2594 C C . VAL A 1 319 ? 17.150 -19.870 0.296 1.00 96.19 319 VAL A C 1
ATOM 2596 O O . VAL A 1 319 ? 18.066 -19.735 1.097 1.00 96.19 319 VAL A O 1
ATOM 2599 N N . TYR A 1 320 ? 17.355 -19.791 -1.015 1.00 96.81 320 TYR A N 1
ATOM 2600 C CA . TYR A 1 320 ? 18.601 -19.246 -1.556 1.00 96.81 320 TYR A CA 1
ATOM 2601 C C . TYR A 1 320 ? 18.535 -17.716 -1.591 1.00 96.81 320 TYR A C 1
ATOM 2603 O O . TYR A 1 320 ? 17.461 -17.143 -1.792 1.00 96.81 320 TYR A O 1
ATOM 2611 N N . SER A 1 321 ? 19.683 -17.055 -1.420 1.00 97.12 321 SER A N 1
ATOM 2612 C CA . SER A 1 321 ? 19.789 -15.596 -1.555 1.00 97.12 321 SER A CA 1
ATOM 2613 C C . SER A 1 321 ? 19.243 -15.151 -2.915 1.00 97.12 321 SER A C 1
ATOM 2615 O O . SER A 1 321 ? 19.671 -15.660 -3.943 1.00 97.12 321 SER A O 1
ATOM 2617 N N . GLY A 1 322 ? 18.292 -14.221 -2.949 1.00 95.50 322 GLY A N 1
ATOM 2618 C CA . GLY A 1 322 ? 17.656 -13.758 -4.185 1.00 95.50 322 GLY A CA 1
ATOM 2619 C C . GLY A 1 322 ? 16.449 -14.581 -4.641 1.00 95.50 322 GLY A C 1
ATOM 2620 O O . GLY A 1 322 ? 15.790 -14.189 -5.607 1.00 95.50 322 GLY A O 1
ATOM 2621 N N . ASN A 1 323 ? 16.067 -15.647 -3.935 1.00 95.25 323 ASN A N 1
ATOM 2622 C CA . ASN A 1 323 ? 14.811 -16.333 -4.221 1.00 95.25 323 ASN A CA 1
ATOM 2623 C C . ASN A 1 323 ? 13.614 -15.594 -3.613 1.00 95.25 323 ASN A C 1
ATOM 2625 O O . ASN A 1 323 ? 13.676 -15.007 -2.530 1.00 95.25 323 ASN A O 1
ATOM 2629 N N . THR A 1 324 ? 12.493 -15.634 -4.331 1.00 95.25 324 THR A N 1
ATOM 2630 C CA . THR A 1 324 ? 11.201 -15.208 -3.795 1.00 95.25 324 THR A CA 1
ATOM 2631 C C . THR A 1 324 ? 10.672 -16.280 -2.852 1.00 95.25 324 THR A C 1
ATOM 2633 O O . THR A 1 324 ? 10.604 -17.447 -3.230 1.00 95.25 324 THR A O 1
ATOM 2636 N N . ILE A 1 325 ? 10.256 -15.879 -1.654 1.00 94.25 325 ILE A N 1
ATOM 2637 C CA . ILE A 1 325 ? 9.517 -16.743 -0.736 1.00 94.25 325 ILE A CA 1
ATOM 2638 C C . ILE A 1 325 ? 8.165 -17.048 -1.386 1.00 94.25 325 ILE A C 1
ATOM 2640 O O . ILE A 1 325 ? 7.336 -16.152 -1.565 1.00 94.25 325 ILE A O 1
ATOM 2644 N N . THR A 1 326 ? 7.972 -18.294 -1.813 1.00 89.69 326 THR A N 1
ATOM 2645 C CA . THR A 1 326 ? 6.723 -18.747 -2.442 1.00 89.69 326 THR A CA 1
ATOM 2646 C C . THR A 1 326 ? 5.675 -19.164 -1.426 1.00 89.69 326 THR A C 1
ATOM 2648 O O . THR A 1 326 ? 4.486 -19.111 -1.741 1.00 89.69 326 THR A O 1
ATOM 2651 N N . ASP A 1 327 ? 6.110 -19.557 -0.231 1.00 88.31 327 ASP A N 1
ATOM 2652 C CA . ASP A 1 327 ? 5.223 -20.017 0.826 1.00 88.31 327 ASP A CA 1
ATOM 2653 C C . ASP A 1 327 ? 4.434 -18.837 1.382 1.00 88.31 327 ASP A C 1
ATOM 2655 O O . ASP A 1 327 ? 4.991 -17.814 1.792 1.00 88.31 327 ASP A O 1
ATOM 2659 N N . VAL A 1 328 ? 3.109 -18.965 1.363 1.00 87.06 328 VAL A N 1
ATOM 2660 C CA . VAL A 1 328 ? 2.226 -17.924 1.880 1.00 87.06 328 VAL A CA 1
ATOM 2661 C C . VAL A 1 328 ? 2.237 -18.016 3.402 1.00 87.06 328 VAL A C 1
ATOM 2663 O O . VAL A 1 328 ? 1.555 -18.843 4.002 1.00 87.06 328 VAL A O 1
ATOM 2666 N N . ILE A 1 329 ? 3.049 -17.173 4.037 1.00 93.12 329 ILE A N 1
ATOM 2667 C CA . ILE A 1 329 ? 3.091 -17.059 5.495 1.00 93.12 329 ILE A CA 1
ATOM 2668 C C . ILE A 1 329 ? 1.908 -16.197 5.929 1.00 93.12 329 ILE A C 1
ATOM 2670 O O . ILE A 1 329 ? 1.825 -15.024 5.573 1.00 93.12 329 ILE A O 1
ATOM 2674 N N . HIS A 1 330 ? 0.992 -16.768 6.706 1.00 95.12 330 HIS A N 1
ATOM 2675 C CA . HIS A 1 330 ? -0.138 -16.039 7.273 1.00 95.12 330 HIS A CA 1
ATOM 2676 C C . HIS A 1 330 ? 0.127 -15.719 8.742 1.00 95.12 330 HIS A C 1
ATOM 2678 O O . HIS A 1 330 ? 0.436 -16.617 9.523 1.00 95.12 330 HIS A O 1
ATOM 2684 N N . CYS A 1 331 ? -0.057 -14.461 9.134 1.00 96.38 331 CYS A N 1
ATOM 2685 C CA . CYS A 1 331 ? -0.166 -14.085 10.542 1.00 96.38 331 CYS A CA 1
ATOM 2686 C C . CYS A 1 331 ? -1.636 -13.860 10.901 1.00 96.38 331 CYS A C 1
ATOM 2688 O O . CYS A 1 331 ? -2.361 -13.199 10.160 1.00 96.38 331 CYS A O 1
ATOM 2690 N N . ASN A 1 332 ? -2.071 -14.389 12.038 1.00 97.00 332 ASN A N 1
ATOM 2691 C CA . ASN A 1 332 ? -3.418 -14.217 12.566 1.00 97.00 332 ASN A CA 1
ATOM 2692 C C . ASN A 1 332 ? -3.368 -13.381 13.843 1.00 97.00 332 ASN A C 1
ATOM 2694 O O . ASN A 1 332 ? -2.387 -13.416 14.587 1.00 97.00 332 ASN A O 1
ATOM 2698 N N . ILE A 1 333 ? -4.438 -12.636 14.099 1.00 96.38 333 ILE A N 1
ATOM 2699 C CA . ILE A 1 333 ? -4.574 -11.811 15.296 1.00 96.38 333 ILE A CA 1
ATOM 2700 C C . ILE A 1 333 ? -5.565 -12.476 16.251 1.00 96.38 333 ILE A C 1
ATOM 2702 O O . ILE A 1 333 ? -6.605 -12.981 15.823 1.00 96.38 333 ILE A O 1
ATOM 2706 N N . TYR A 1 334 ? -5.214 -12.478 17.532 1.00 97.00 334 TYR A N 1
ATOM 2707 C CA . TYR A 1 334 ? -5.932 -13.152 18.603 1.00 97.00 334 TYR A CA 1
ATOM 2708 C C . TYR A 1 334 ? -6.294 -12.174 19.720 1.00 97.00 334 TYR A C 1
ATOM 2710 O O . TYR A 1 334 ? -5.539 -11.236 20.006 1.00 97.00 334 TYR A O 1
ATOM 2718 N N . ASP A 1 335 ? -7.445 -12.410 20.341 1.00 97.19 335 ASP A N 1
ATOM 2719 C CA . ASP A 1 335 ? -7.859 -11.750 21.578 1.00 97.19 335 ASP A CA 1
ATOM 2720 C C . ASP A 1 335 ? -7.218 -12.417 22.816 1.00 97.19 335 ASP A C 1
ATOM 2722 O O . ASP A 1 335 ? -6.429 -13.363 22.705 1.00 97.19 335 ASP A O 1
ATOM 2726 N N . ASP A 1 336 ? -7.559 -11.937 24.013 1.00 96.88 336 ASP A N 1
ATOM 2727 C CA . ASP A 1 336 ? -7.031 -12.488 25.272 1.00 96.88 336 ASP A CA 1
ATOM 2728 C C . ASP A 1 336 ? -7.484 -13.924 25.561 1.00 96.88 336 ASP A C 1
ATOM 2730 O O . ASP A 1 336 ? -6.847 -14.629 26.345 1.00 96.88 336 ASP A O 1
ATOM 2734 N N . PHE A 1 337 ? -8.565 -14.374 24.924 1.00 96.00 337 PHE A N 1
ATOM 2735 C CA . PHE A 1 337 ? -9.073 -15.737 25.040 1.00 96.00 337 PHE A CA 1
ATOM 2736 C C . PHE A 1 337 ? -8.437 -16.681 24.015 1.00 96.00 337 PHE A C 1
ATOM 2738 O O . PHE A 1 337 ? -8.801 -17.854 23.944 1.00 96.00 337 PHE A O 1
ATOM 2745 N N . GLY A 1 338 ? -7.494 -16.188 23.205 1.00 95.69 338 GLY A N 1
ATOM 2746 C CA . GLY A 1 338 ? -6.890 -16.957 22.125 1.00 95.69 338 GLY A CA 1
ATOM 2747 C C . GLY A 1 338 ? -7.859 -17.234 20.976 1.00 95.69 338 GLY A C 1
ATOM 2748 O O . GLY A 1 338 ? -7.590 -18.117 20.160 1.00 95.69 338 GLY A O 1
ATOM 2749 N N . LYS A 1 339 ? -8.971 -16.496 20.885 1.00 95.12 339 LYS A N 1
ATOM 2750 C CA . LYS A 1 339 ? -9.899 -16.574 19.757 1.00 95.12 339 LYS A CA 1
ATOM 2751 C C . LYS A 1 339 ? -9.363 -15.714 18.619 1.00 95.12 339 LYS A C 1
ATOM 2753 O O . LYS A 1 339 ? -8.869 -14.606 18.827 1.00 95.12 339 LYS A O 1
ATOM 2758 N N . ARG A 1 340 ? -9.426 -16.248 17.400 1.00 94.62 340 ARG A N 1
ATOM 2759 C CA . ARG A 1 340 ? -9.013 -15.530 16.190 1.00 94.62 340 ARG A CA 1
ATOM 2760 C C . ARG A 1 340 ? -10.019 -14.424 15.889 1.00 94.62 340 ARG A C 1
ATOM 2762 O O . ARG A 1 340 ? -11.223 -14.641 15.984 1.00 94.62 340 ARG A O 1
ATOM 2769 N N . ILE A 1 341 ? -9.523 -13.260 15.490 1.00 93.38 341 ILE A N 1
ATOM 2770 C CA . ILE A 1 341 ? -10.359 -12.101 15.186 1.00 93.38 341 ILE A CA 1
ATOM 2771 C C . ILE A 1 341 ? -10.528 -11.952 13.675 1.00 93.38 341 ILE A C 1
ATOM 2773 O O . ILE A 1 341 ? -9.554 -11.996 12.921 1.00 93.38 341 ILE A O 1
ATOM 2777 N N . ASN A 1 342 ? -11.768 -11.713 13.249 1.00 91.25 342 ASN A N 1
ATOM 2778 C CA . ASN A 1 342 ? -12.089 -11.364 11.873 1.00 91.25 342 ASN A CA 1
ATOM 2779 C C . ASN A 1 342 ? -12.102 -9.831 11.679 1.00 91.25 342 ASN A C 1
ATOM 2781 O O . ASN A 1 342 ? -12.811 -9.088 12.368 1.00 91.25 342 ASN A O 1
ATOM 2785 N N . PHE A 1 343 ? -11.300 -9.341 10.732 1.00 86.12 343 PHE A N 1
ATOM 2786 C CA . PHE A 1 343 ? -11.239 -7.936 10.329 1.00 86.12 343 PHE A CA 1
ATOM 2787 C C . PHE A 1 343 ? -12.516 -7.521 9.600 1.00 86.12 343 PHE A C 1
ATOM 2789 O O . PHE A 1 343 ? -13.076 -6.466 9.914 1.00 86.12 343 PHE A O 1
ATOM 2796 N N . HIS A 1 344 ? -12.979 -8.358 8.668 1.00 85.25 344 HIS A N 1
ATOM 2797 C CA . HIS A 1 344 ? -14.054 -8.039 7.732 1.00 85.25 344 HIS A CA 1
ATOM 2798 C C . HIS A 1 344 ? -14.831 -9.291 7.338 1.00 85.25 344 HIS A C 1
ATOM 2800 O O . HIS A 1 344 ? -14.239 -10.305 6.969 1.00 85.25 344 HIS A O 1
ATOM 2806 N N . ASN A 1 345 ? -16.158 -9.197 7.318 1.00 83.62 345 ASN A N 1
ATOM 2807 C CA . ASN A 1 345 ? -16.986 -10.312 6.855 1.00 83.62 345 ASN A CA 1
ATOM 2808 C C . ASN A 1 345 ? -16.978 -10.428 5.322 1.00 83.62 345 ASN A C 1
ATOM 2810 O O . ASN A 1 345 ? -17.162 -11.514 4.775 1.00 83.62 345 ASN A O 1
ATOM 2814 N N . ASN A 1 346 ? -16.765 -9.313 4.614 1.00 84.38 346 ASN A N 1
ATOM 2815 C CA . ASN A 1 346 ? -16.715 -9.250 3.154 1.00 84.38 346 ASN A CA 1
ATOM 2816 C C . ASN A 1 346 ? -15.780 -8.121 2.662 1.00 84.38 346 ASN A C 1
ATOM 2818 O O . ASN A 1 346 ? -15.368 -7.262 3.436 1.00 84.38 346 ASN A O 1
ATOM 2822 N N . MET A 1 347 ? -15.447 -8.117 1.365 1.00 82.69 347 MET A N 1
ATOM 2823 C CA . MET A 1 347 ? -14.613 -7.061 0.758 1.00 82.69 347 MET A CA 1
ATOM 2824 C C . MET A 1 347 ? -15.344 -5.723 0.591 1.00 82.69 347 MET A C 1
ATOM 2826 O O . MET A 1 347 ? -14.694 -4.688 0.503 1.00 82.69 347 MET A O 1
ATOM 2830 N N . ASN A 1 348 ? -16.676 -5.703 0.599 1.00 83.38 348 ASN A N 1
ATOM 2831 C CA . ASN A 1 348 ? -17.424 -4.452 0.459 1.00 83.38 348 ASN A CA 1
ATOM 2832 C C . ASN A 1 348 ? -17.204 -3.546 1.686 1.00 83.38 348 ASN A C 1
ATOM 2834 O O . ASN A 1 348 ? -17.053 -2.338 1.545 1.00 83.38 348 ASN A O 1
ATOM 2838 N N . GLU A 1 349 ? -17.077 -4.129 2.885 1.00 75.69 349 GLU A N 1
ATOM 2839 C CA . GLU A 1 349 ? -16.723 -3.400 4.115 1.00 75.69 349 GLU A CA 1
ATOM 2840 C C . GLU A 1 349 ? -15.342 -2.726 4.041 1.00 75.69 349 GLU A C 1
ATOM 2842 O O . GLU A 1 349 ? -15.101 -1.720 4.715 1.00 75.69 349 GLU A O 1
ATOM 2847 N N . VAL A 1 350 ? -14.428 -3.295 3.250 1.00 78.50 350 VAL A N 1
ATOM 2848 C CA . VAL A 1 350 ? -13.083 -2.759 3.019 1.00 78.50 350 VAL A CA 1
ATOM 2849 C C . VAL A 1 350 ? -13.136 -1.543 2.100 1.00 78.50 350 VAL A C 1
ATOM 2851 O O . VAL A 1 350 ? -12.503 -0.527 2.390 1.00 78.50 350 VAL A O 1
ATOM 2854 N N . GLU A 1 351 ? -13.904 -1.635 1.012 1.00 75.56 351 GLU A N 1
ATOM 2855 C CA . GLU A 1 351 ? -14.045 -0.560 0.024 1.00 75.56 351 GLU A CA 1
ATOM 2856 C C . GLU A 1 351 ? -14.613 0.723 0.640 1.00 75.56 351 GLU A C 1
ATOM 2858 O O . GLU A 1 351 ? -14.219 1.824 0.255 1.00 75.56 351 GLU A O 1
ATOM 2863 N N . GLU A 1 352 ? -15.474 0.595 1.652 1.00 78.88 352 GLU A N 1
ATOM 2864 C CA . GLU A 1 352 ? -16.042 1.742 2.359 1.00 78.88 352 GLU A CA 1
ATOM 2865 C C . GLU A 1 352 ? -14.998 2.559 3.137 1.00 78.88 352 GLU A C 1
ATOM 2867 O O . GLU A 1 352 ? -15.196 3.760 3.340 1.00 78.88 352 GLU A O 1
ATOM 2872 N N . SER A 1 353 ? -13.904 1.951 3.628 1.00 77.62 353 SER A N 1
ATOM 2873 C CA . SER A 1 353 ? -12.910 2.697 4.407 1.00 77.62 353 SER A CA 1
ATOM 2874 C C . SER A 1 353 ? -11.572 1.975 4.616 1.00 77.62 353 SER A C 1
ATOM 2876 O O . SER A 1 353 ? -11.424 1.138 5.509 1.00 77.62 353 SER A O 1
ATOM 2878 N N . LEU A 1 354 ? -10.537 2.420 3.895 1.00 86.25 354 LEU A N 1
ATOM 2879 C CA . LEU A 1 354 ? -9.146 1.980 4.092 1.00 86.25 354 LEU A CA 1
ATOM 2880 C C . LEU A 1 354 ? -8.623 2.213 5.521 1.00 86.25 354 LEU A C 1
ATOM 2882 O O . LEU A 1 354 ? -7.726 1.503 5.966 1.00 86.25 354 LEU A O 1
ATOM 2886 N N . SER A 1 355 ? -9.180 3.177 6.266 1.00 86.00 355 SER A N 1
ATOM 2887 C CA . SER A 1 355 ? -8.760 3.447 7.649 1.00 86.00 355 SER A CA 1
ATOM 2888 C C . SER A 1 355 ? -9.141 2.329 8.622 1.00 86.00 355 SER A C 1
ATOM 2890 O O . SER A 1 355 ? -8.571 2.247 9.708 1.00 86.00 355 SER A O 1
ATOM 2892 N N . LYS A 1 356 ? -10.068 1.443 8.236 1.00 86.94 356 LYS A N 1
ATOM 2893 C CA . LYS A 1 356 ? -10.448 0.267 9.027 1.00 86.94 356 LYS A CA 1
ATOM 2894 C C . LYS A 1 356 ? -9.487 -0.910 8.840 1.00 86.94 356 LYS A C 1
ATOM 2896 O O . LYS A 1 356 ? -9.571 -1.857 9.621 1.00 86.94 356 LYS A O 1
ATOM 2901 N N . MET A 1 357 ? -8.580 -0.852 7.862 1.00 92.94 357 MET A N 1
ATOM 2902 C CA . MET A 1 357 ? -7.634 -1.932 7.584 1.00 92.94 357 MET A CA 1
ATOM 2903 C C . MET A 1 357 ? -6.378 -1.821 8.457 1.00 92.94 357 MET A C 1
ATOM 2905 O O . MET A 1 357 ? -5.771 -0.748 8.538 1.00 92.94 357 MET A O 1
ATOM 2909 N N . PRO A 1 358 ? -5.940 -2.921 9.088 1.00 95.50 358 PRO A N 1
ATOM 2910 C CA . PRO A 1 358 ? -4.635 -2.977 9.723 1.00 95.50 358 PRO A CA 1
ATOM 2911 C C . PRO A 1 358 ? -3.529 -3.085 8.670 1.00 95.50 358 PRO A C 1
ATOM 2913 O O . PRO A 1 358 ? -3.588 -3.940 7.785 1.00 95.50 358 PRO A O 1
ATOM 2916 N N . PHE A 1 359 ? -2.503 -2.251 8.794 1.00 96.88 359 PHE A N 1
ATOM 2917 C CA . PHE A 1 359 ? -1.300 -2.292 7.971 1.00 96.88 359 PHE A CA 1
ATOM 2918 C C . PHE A 1 359 ? -0.123 -2.783 8.798 1.00 96.88 359 PHE A C 1
ATOM 2920 O O . PHE A 1 359 ? 0.023 -2.433 9.970 1.00 96.88 359 PHE A O 1
ATOM 2927 N N . TYR A 1 360 ? 0.742 -3.569 8.176 1.00 97.69 360 TYR A N 1
ATOM 2928 C CA . TYR A 1 360 ? 1.933 -4.113 8.799 1.00 97.69 360 TYR A CA 1
ATOM 2929 C C . TYR A 1 360 ? 3.176 -3.857 7.958 1.00 97.69 360 TYR A C 1
ATOM 2931 O O . TYR A 1 360 ? 3.106 -3.584 6.761 1.00 97.69 360 TYR A O 1
ATOM 2939 N N . ASN A 1 361 ? 4.320 -3.980 8.611 1.00 98.06 361 ASN A N 1
ATOM 2940 C CA . ASN A 1 361 ? 5.645 -3.815 8.062 1.00 98.06 361 ASN A CA 1
ATOM 2941 C C . ASN A 1 361 ? 6.506 -5.028 8.424 1.00 98.06 361 ASN A C 1
ATOM 2943 O O . ASN A 1 361 ? 6.338 -5.616 9.493 1.00 98.06 361 ASN A O 1
ATOM 2947 N N . ILE A 1 362 ? 7.441 -5.390 7.554 1.00 97.94 362 ILE A N 1
ATOM 2948 C CA . ILE A 1 362 ? 8.416 -6.451 7.810 1.00 97.94 362 ILE A CA 1
ATOM 2949 C C . ILE A 1 362 ? 9.828 -5.887 7.902 1.00 97.94 362 ILE A C 1
ATOM 2951 O O . ILE A 1 362 ? 10.254 -5.058 7.093 1.00 97.94 362 ILE A O 1
ATOM 2955 N N . LYS A 1 363 ? 10.577 -6.364 8.893 1.00 98.06 363 LYS A N 1
ATOM 2956 C CA . LYS A 1 363 ? 11.974 -5.989 9.123 1.00 98.06 363 LYS A CA 1
ATOM 2957 C C . LYS A 1 363 ? 12.821 -7.241 9.257 1.00 98.06 363 LYS A C 1
ATOM 2959 O O . LYS A 1 363 ? 12.353 -8.238 9.787 1.00 98.06 363 LYS A O 1
ATOM 2964 N N . ILE A 1 364 ? 14.058 -7.176 8.788 1.00 98.12 364 ILE A N 1
ATOM 2965 C CA . ILE A 1 364 ? 15.066 -8.202 9.049 1.00 98.12 364 ILE A CA 1
ATOM 2966 C C . ILE A 1 364 ? 15.974 -7.704 10.171 1.00 98.12 364 ILE A C 1
ATOM 2968 O O . ILE A 1 364 ? 16.252 -6.506 10.247 1.00 98.12 364 ILE A O 1
ATOM 2972 N N . ASN A 1 365 ? 16.364 -8.594 11.078 1.00 98.12 365 ASN A N 1
ATOM 2973 C CA . ASN A 1 365 ? 17.152 -8.243 12.260 1.00 98.12 365 ASN A CA 1
ATOM 2974 C C . ASN A 1 365 ? 18.591 -7.797 11.942 1.00 98.12 365 ASN A C 1
ATOM 2976 O O . ASN A 1 365 ? 19.148 -7.018 12.708 1.00 98.12 365 ASN A O 1
ATOM 2980 N N . ASP A 1 366 ? 19.170 -8.278 10.841 1.00 97.69 366 ASP A N 1
ATOM 2981 C CA . ASP A 1 366 ? 20.532 -7.961 10.402 1.00 97.69 366 ASP A CA 1
ATOM 2982 C C . ASP A 1 366 ? 20.499 -7.373 8.986 1.00 97.69 366 ASP A C 1
ATOM 2984 O O . ASP A 1 366 ? 20.480 -8.095 7.988 1.00 97.69 366 ASP A O 1
ATOM 2988 N N . THR A 1 367 ? 20.435 -6.043 8.911 1.00 97.12 367 THR A N 1
ATOM 2989 C CA . THR A 1 367 ? 20.376 -5.306 7.641 1.00 97.12 367 THR A CA 1
ATOM 2990 C C . THR A 1 367 ? 21.723 -5.186 6.934 1.00 97.12 367 THR A C 1
ATOM 2992 O O . THR A 1 367 ? 21.742 -4.790 5.770 1.00 97.12 367 THR A O 1
ATOM 2995 N N . ASP A 1 368 ? 22.827 -5.497 7.620 1.00 97.38 368 ASP A N 1
ATOM 2996 C CA . ASP A 1 368 ? 24.179 -5.409 7.062 1.00 97.38 368 ASP A CA 1
ATOM 2997 C C . ASP A 1 368 ? 24.522 -6.677 6.267 1.00 97.38 368 ASP A C 1
ATOM 2999 O O . ASP A 1 368 ? 25.222 -6.611 5.257 1.00 97.38 368 ASP A O 1
ATOM 3003 N N . ASN A 1 369 ? 23.987 -7.830 6.691 1.00 98.00 369 ASN A N 1
ATOM 3004 C CA . ASN A 1 369 ? 24.198 -9.117 6.026 1.00 98.00 369 ASN A CA 1
ATOM 3005 C C . ASN A 1 369 ? 23.020 -9.594 5.173 1.00 98.00 369 ASN A C 1
ATOM 3007 O O . ASN A 1 369 ? 23.208 -10.497 4.355 1.00 98.00 369 ASN A O 1
ATOM 3011 N N . ALA A 1 370 ? 21.823 -9.025 5.341 1.00 98.06 370 ALA A N 1
ATOM 3012 C CA . ALA A 1 370 ? 20.649 -9.406 4.566 1.00 98.06 370 ALA A CA 1
ATOM 3013 C C . ALA A 1 370 ? 19.672 -8.245 4.325 1.00 98.06 370 ALA A C 1
ATOM 3015 O O . ALA A 1 370 ? 19.459 -7.366 5.155 1.00 98.06 370 ALA A O 1
ATOM 3016 N N . ILE A 1 371 ? 19.018 -8.259 3.164 1.00 98.00 371 ILE A N 1
ATOM 3017 C CA . ILE A 1 371 ? 18.080 -7.234 2.710 1.00 98.00 371 ILE A CA 1
ATOM 3018 C C . ILE A 1 371 ? 16.825 -7.900 2.144 1.00 98.00 371 ILE A C 1
ATOM 3020 O O . ILE A 1 371 ? 16.877 -8.852 1.365 1.00 98.00 371 ILE A O 1
ATOM 3024 N N . ILE A 1 372 ? 15.667 -7.347 2.509 1.00 97.62 372 ILE A N 1
ATOM 3025 C CA . ILE A 1 372 ? 14.373 -7.719 1.933 1.00 97.62 372 ILE A CA 1
ATOM 3026 C C . ILE A 1 372 ? 14.067 -6.802 0.741 1.00 97.62 372 ILE A C 1
ATOM 3028 O O . ILE A 1 372 ? 13.975 -5.580 0.897 1.00 97.62 372 ILE A O 1
ATOM 3032 N N . PHE A 1 373 ? 13.844 -7.403 -0.424 1.00 96.94 373 PHE A N 1
ATOM 3033 C CA . PHE A 1 373 ? 13.323 -6.779 -1.638 1.00 96.94 373 PHE A CA 1
ATOM 3034 C C . PHE A 1 373 ? 11.835 -7.114 -1.833 1.00 96.94 373 PHE A C 1
ATOM 3036 O O . PHE A 1 373 ? 11.386 -8.222 -1.536 1.00 96.94 373 PHE A O 1
ATOM 3043 N N . GLY A 1 374 ? 11.075 -6.160 -2.376 1.00 94.88 374 GLY A N 1
ATOM 3044 C CA . GLY A 1 374 ? 9.620 -6.250 -2.547 1.00 94.88 374 GLY A CA 1
ATOM 3045 C C . GLY A 1 374 ? 8.859 -5.294 -1.624 1.00 94.88 374 GLY A C 1
ATOM 3046 O O . GLY A 1 374 ? 9.449 -4.381 -1.040 1.00 94.88 374 GLY A O 1
ATOM 3047 N N . SER A 1 375 ? 7.540 -5.482 -1.505 1.00 94.62 375 SER A N 1
ATOM 3048 C CA . SER A 1 375 ? 6.712 -4.637 -0.636 1.00 94.62 375 SER A CA 1
ATOM 3049 C C . SER A 1 375 ? 6.925 -5.002 0.831 1.00 94.62 375 SER A C 1
ATOM 3051 O O . SER A 1 375 ? 6.467 -6.048 1.289 1.00 94.62 375 SER A O 1
ATOM 3053 N N . LYS A 1 376 ? 7.612 -4.128 1.575 1.00 96.56 376 LYS A N 1
ATOM 3054 C CA . LYS A 1 376 ? 7.814 -4.284 3.026 1.00 96.56 376 LYS A CA 1
ATOM 3055 C C . LYS A 1 376 ? 6.569 -3.928 3.835 1.00 96.56 376 LYS A C 1
ATOM 3057 O O . LYS A 1 376 ? 6.419 -4.404 4.950 1.00 96.56 376 LYS A O 1
ATOM 3062 N N . VAL A 1 377 ? 5.684 -3.110 3.269 1.00 97.06 377 VAL A N 1
ATOM 3063 C CA . VAL A 1 377 ? 4.420 -2.713 3.893 1.00 97.06 377 VAL A CA 1
ATOM 3064 C C . VAL A 1 377 ? 3.276 -3.448 3.210 1.00 97.06 377 VAL A C 1
ATOM 3066 O O . VAL A 1 377 ? 3.241 -3.551 1.981 1.00 97.06 377 VAL A O 1
ATOM 3069 N N . ASN A 1 378 ? 2.352 -3.980 4.000 1.00 96.12 378 ASN A N 1
ATOM 3070 C CA . ASN A 1 378 ? 1.147 -4.634 3.509 1.00 96.12 378 ASN A CA 1
ATOM 3071 C C . ASN A 1 378 ? -0.038 -4.426 4.442 1.00 96.12 378 ASN A C 1
ATOM 3073 O O . ASN A 1 378 ? 0.079 -3.735 5.449 1.00 96.12 378 ASN A O 1
ATOM 3077 N N . TYR A 1 379 ? -1.177 -5.019 4.094 1.00 95.94 379 TYR A N 1
ATOM 3078 C CA . TYR A 1 379 ? -2.402 -4.955 4.877 1.00 95.94 379 TYR A CA 1
ATOM 3079 C C . TYR A 1 379 ? -2.929 -6.346 5.227 1.00 95.94 379 TYR A C 1
ATOM 3081 O O . TYR A 1 379 ? -2.669 -7.335 4.539 1.00 95.94 379 TYR A O 1
ATOM 3089 N N . CYS A 1 380 ? -3.679 -6.408 6.319 1.00 95.19 380 CYS A N 1
ATOM 3090 C CA . CYS A 1 380 ? -4.439 -7.583 6.718 1.00 95.19 380 CYS A CA 1
ATOM 3091 C C . CYS A 1 380 ? -5.833 -7.540 6.086 1.00 95.19 380 CYS A C 1
ATOM 3093 O O . CYS A 1 380 ? -6.425 -6.469 5.947 1.00 95.19 380 CYS A O 1
ATOM 3095 N N . TYR A 1 381 ? -6.375 -8.700 5.722 1.00 93.12 381 TYR A N 1
ATOM 3096 C CA . TYR A 1 381 ? -7.733 -8.817 5.194 1.00 93.12 381 TYR A CA 1
ATOM 3097 C C . TYR A 1 381 ? -8.380 -10.140 5.634 1.00 93.12 381 TYR A C 1
ATOM 3099 O O . TYR A 1 381 ? -7.692 -11.133 5.888 1.00 93.12 381 TYR A O 1
ATOM 3107 N N . TYR A 1 382 ? -9.711 -10.143 5.762 1.00 90.38 382 TYR A N 1
ATOM 3108 C CA . TYR A 1 382 ? -10.489 -11.215 6.404 1.00 90.38 382 TYR A CA 1
ATOM 3109 C C . TYR A 1 382 ? -9.969 -11.560 7.800 1.00 90.38 382 TYR A C 1
ATOM 3111 O O . TYR A 1 382 ? -10.143 -10.777 8.717 1.00 90.38 382 TYR A O 1
ATOM 3119 N N . GLU A 1 383 ? -9.290 -12.690 7.973 1.00 91.81 383 GLU A N 1
ATOM 3120 C CA . GLU A 1 383 ? -8.814 -13.163 9.275 1.00 91.81 383 GLU A CA 1
ATOM 3121 C C . GLU A 1 383 ? -7.284 -13.315 9.326 1.00 91.81 383 GLU A C 1
ATOM 3123 O O . GLU A 1 383 ? -6.744 -13.889 10.277 1.00 91.81 383 GLU A O 1
ATOM 3128 N N . SER A 1 384 ? -6.566 -12.869 8.286 1.00 95.06 384 SER A N 1
ATOM 3129 C CA . SER A 1 384 ? -5.114 -13.047 8.193 1.00 95.06 384 SER A CA 1
ATOM 3130 C C . SER A 1 384 ? -4.386 -11.839 7.611 1.00 95.06 384 SER A C 1
ATOM 3132 O O . SER A 1 384 ? -4.945 -11.017 6.888 1.00 95.06 384 SER A O 1
ATOM 3134 N N . CYS A 1 385 ? -3.097 -11.772 7.906 1.00 96.56 385 CYS A N 1
ATOM 3135 C CA . CYS A 1 385 ? -2.139 -10.851 7.325 1.00 96.56 385 CYS A CA 1
ATOM 3136 C C . CYS A 1 385 ? -1.159 -11.677 6.480 1.00 96.56 385 CYS A C 1
ATOM 3138 O O . CYS A 1 385 ? -0.161 -12.171 7.015 1.00 96.56 385 CYS A O 1
ATOM 3140 N N . PRO A 1 386 ? -1.473 -11.936 5.199 1.00 95.62 386 PRO A N 1
ATOM 3141 C CA . PRO A 1 386 ? -0.638 -12.776 4.356 1.00 95.62 386 PRO A CA 1
ATOM 3142 C C . PRO A 1 386 ? 0.602 -12.018 3.911 1.00 95.62 386 PRO A C 1
ATOM 3144 O O . PRO A 1 386 ? 0.506 -10.970 3.275 1.00 95.62 386 PRO A O 1
ATOM 3147 N N . LEU A 1 387 ? 1.767 -12.598 4.170 1.00 94.38 387 LEU A N 1
ATOM 3148 C CA . LEU A 1 387 ? 3.028 -12.105 3.656 1.00 94.38 387 LEU A CA 1
ATOM 3149 C C . LEU A 1 387 ? 3.016 -12.161 2.125 1.00 94.38 387 LEU A C 1
ATOM 3151 O O . LEU A 1 387 ? 2.893 -13.229 1.526 1.00 94.38 387 LEU A O 1
ATOM 3155 N N . GLN A 1 388 ? 3.139 -11.000 1.481 1.00 92.75 388 GLN A N 1
ATOM 3156 C CA . GLN A 1 388 ? 3.312 -10.958 0.034 1.00 92.75 388 GLN A CA 1
ATOM 3157 C C . GLN A 1 388 ? 4.635 -11.603 -0.386 1.00 92.75 388 GLN A C 1
ATOM 3159 O O . GLN A 1 388 ? 5.553 -11.783 0.410 1.00 92.75 388 GLN A O 1
ATOM 3164 N N . LYS A 1 389 ? 4.731 -11.916 -1.679 1.00 93.50 389 LYS A N 1
ATOM 3165 C CA . LYS A 1 389 ? 5.941 -12.439 -2.313 1.00 93.50 389 LYS A CA 1
ATOM 3166 C C . LYS A 1 389 ? 7.093 -11.450 -2.136 1.00 93.50 389 LYS A C 1
ATOM 3168 O O . LYS A 1 389 ? 7.198 -10.467 -2.869 1.00 93.50 389 LYS A O 1
ATOM 3173 N N . ILE A 1 390 ? 7.946 -11.725 -1.159 1.00 96.00 390 ILE A N 1
ATOM 3174 C CA . ILE A 1 390 ? 9.175 -10.982 -0.894 1.00 96.00 390 ILE A CA 1
ATOM 3175 C C . ILE A 1 390 ? 10.377 -11.806 -1.324 1.00 96.00 390 ILE A C 1
ATOM 3177 O O . ILE A 1 390 ? 10.332 -13.035 -1.365 1.00 96.00 390 ILE A O 1
ATOM 3181 N N . ARG A 1 391 ? 11.461 -11.116 -1.646 1.00 96.38 391 ARG A N 1
ATOM 3182 C CA . ARG A 1 391 ? 12.738 -11.718 -2.007 1.00 96.38 391 ARG A CA 1
ATOM 3183 C C . ARG A 1 391 ? 13.765 -11.338 -0.957 1.00 96.38 391 ARG A C 1
ATOM 3185 O O . ARG A 1 391 ? 13.900 -10.158 -0.649 1.00 96.38 391 ARG A O 1
ATOM 3192 N N . VAL A 1 392 ? 14.478 -12.315 -0.415 1.00 97.06 392 VAL A N 1
ATOM 3193 C CA . VAL A 1 392 ? 15.499 -12.076 0.614 1.00 97.06 392 VAL A CA 1
ATOM 3194 C C . VAL A 1 392 ? 16.867 -12.310 -0.006 1.00 97.06 392 VAL A C 1
ATOM 3196 O O . VAL A 1 392 ? 17.112 -13.378 -0.556 1.00 97.06 392 VAL A O 1
ATOM 3199 N N . VAL A 1 393 ? 17.730 -11.299 0.036 1.00 97.81 393 VAL A N 1
ATOM 3200 C CA . VAL A 1 393 ? 19.104 -11.338 -0.485 1.00 97.81 393 VAL A CA 1
ATOM 3201 C C . VAL A 1 393 ? 20.036 -11.175 0.703 1.00 97.81 393 VAL A C 1
ATOM 3203 O O . VAL A 1 393 ? 19.931 -10.180 1.411 1.00 97.81 393 VAL A O 1
ATOM 3206 N N . GLY A 1 394 ? 20.910 -12.140 0.962 1.00 97.50 394 GLY A N 1
ATOM 3207 C CA . GLY A 1 394 ? 21.759 -12.125 2.149 1.00 97.50 394 GLY A CA 1
ATOM 3208 C C . GLY A 1 394 ? 22.886 -13.145 2.104 1.00 97.50 394 GLY A C 1
ATOM 3209 O O . GLY A 1 394 ? 22.881 -14.057 1.277 1.00 97.50 394 GLY A O 1
ATOM 3210 N N . ASN A 1 395 ? 23.849 -12.990 3.009 1.00 97.88 395 ASN A N 1
ATOM 3211 C CA . ASN A 1 395 ? 24.888 -13.991 3.241 1.00 97.88 395 ASN A CA 1
ATOM 3212 C C . ASN A 1 395 ? 24.271 -15.272 3.839 1.00 97.88 395 ASN A C 1
ATOM 3214 O O . ASN A 1 395 ? 23.233 -15.185 4.500 1.00 97.88 395 ASN A O 1
ATOM 3218 N N . PRO A 1 396 ? 24.875 -16.459 3.661 1.00 97.81 396 PRO A N 1
ATOM 3219 C CA . PRO A 1 396 ? 24.342 -17.684 4.249 1.00 97.81 396 PRO A CA 1
ATOM 3220 C C . PRO A 1 396 ? 24.256 -17.600 5.779 1.00 97.81 396 PRO A C 1
ATOM 3222 O O . PRO A 1 396 ? 25.202 -17.152 6.427 1.00 97.81 396 PRO A O 1
ATOM 3225 N N . GLY A 1 397 ? 23.131 -18.018 6.360 1.00 97.75 397 GLY A N 1
ATOM 3226 C CA . GLY A 1 397 ? 22.881 -17.902 7.799 1.00 97.75 397 GLY A CA 1
ATOM 3227 C C . GLY A 1 397 ? 21.398 -17.900 8.169 1.00 97.75 397 GLY A C 1
ATOM 3228 O O . GLY A 1 397 ? 20.532 -17.919 7.296 1.00 97.75 397 GLY A O 1
ATOM 3229 N N . ILE A 1 398 ? 21.108 -17.876 9.472 1.00 98.12 398 ILE A N 1
ATOM 3230 C CA . ILE A 1 398 ? 19.742 -17.812 10.009 1.00 98.12 398 ILE A CA 1
ATOM 3231 C C . ILE A 1 398 ? 19.432 -16.370 10.410 1.00 98.12 398 ILE A C 1
ATOM 3233 O O . ILE A 1 398 ? 20.115 -15.785 11.251 1.00 98.12 398 ILE A O 1
ATOM 3237 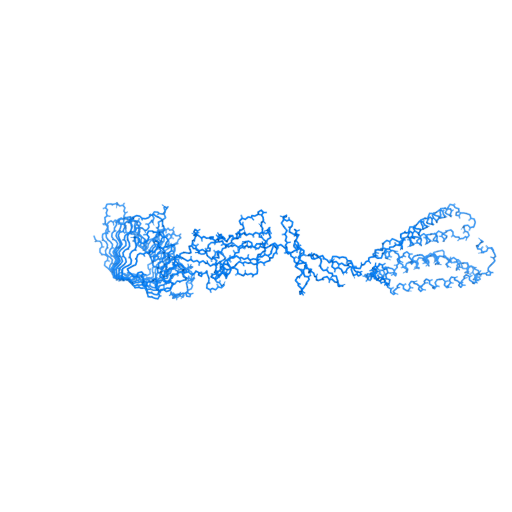N N . TYR A 1 399 ? 18.371 -15.817 9.834 1.00 98.12 399 TYR A N 1
ATOM 3238 C CA . TYR A 1 399 ? 17.904 -14.456 10.068 1.00 98.12 399 TYR A CA 1
ATOM 3239 C C . TYR A 1 399 ? 16.500 -14.466 10.657 1.00 98.12 399 TYR A C 1
ATOM 3241 O O . TYR A 1 399 ? 15.710 -15.377 10.413 1.00 98.12 399 TYR A O 1
ATOM 3249 N N . LYS A 1 400 ? 16.167 -13.416 11.407 1.00 97.88 400 LYS A N 1
ATOM 3250 C CA . LYS A 1 400 ? 14.824 -13.212 11.955 1.00 97.88 400 LYS A CA 1
ATOM 3251 C C . LYS A 1 400 ? 14.113 -12.141 11.153 1.00 97.88 400 LYS A C 1
ATOM 3253 O O . LYS A 1 400 ? 14.582 -11.003 11.085 1.00 97.88 400 LYS A O 1
ATOM 3258 N N . ILE A 1 401 ? 12.973 -12.505 10.575 1.00 97.12 401 ILE A N 1
ATOM 3259 C CA . ILE A 1 401 ? 12.045 -11.550 9.981 1.00 97.12 401 ILE A CA 1
ATOM 3260 C C . ILE A 1 401 ? 10.986 -11.221 11.029 1.00 97.12 401 ILE A C 1
ATOM 3262 O O . ILE A 1 401 ? 10.235 -12.088 11.474 1.00 97.12 401 ILE A O 1
ATOM 3266 N N . THR A 1 402 ? 10.935 -9.953 11.419 1.00 97.81 402 THR A N 1
ATOM 3267 C CA . THR A 1 402 ? 9.953 -9.404 12.348 1.00 97.81 402 THR A CA 1
ATOM 3268 C C . THR A 1 402 ? 8.794 -8.812 11.563 1.00 97.81 402 THR A C 1
ATOM 3270 O O . THR A 1 402 ? 8.966 -7.849 10.814 1.00 97.81 402 THR A O 1
ATOM 3273 N N . PHE A 1 403 ? 7.608 -9.364 11.769 1.00 97.56 403 PHE A N 1
ATOM 3274 C CA . PHE A 1 403 ? 6.337 -8.777 11.381 1.00 97.56 403 PHE A CA 1
ATOM 3275 C C . PHE A 1 403 ? 5.924 -7.751 12.441 1.00 97.56 403 PHE A C 1
ATOM 3277 O O . PHE A 1 403 ? 5.916 -8.064 13.629 1.00 97.56 403 PHE A O 1
ATOM 3284 N N . ILE A 1 404 ? 5.564 -6.535 12.034 1.00 98.19 404 ILE A N 1
ATOM 3285 C CA . ILE A 1 404 ? 5.173 -5.441 12.933 1.00 98.19 404 ILE A CA 1
ATOM 3286 C C . ILE A 1 404 ? 3.884 -4.819 12.420 1.00 98.19 404 ILE A C 1
ATOM 3288 O O . ILE A 1 404 ? 3.858 -4.287 11.316 1.00 98.19 404 ILE A O 1
ATOM 3292 N N . LEU A 1 405 ? 2.825 -4.827 13.221 1.00 97.81 405 LEU A N 1
ATOM 3293 C CA . LEU A 1 405 ? 1.600 -4.110 12.887 1.00 97.81 405 LEU A CA 1
ATOM 3294 C C . LEU A 1 405 ? 1.793 -2.601 13.131 1.00 97.81 405 LEU A C 1
ATOM 3296 O O . LEU A 1 405 ? 1.988 -2.178 14.271 1.00 97.81 405 LEU A O 1
ATOM 3300 N N . GLU A 1 406 ? 1.756 -1.797 12.068 1.00 97.12 406 GLU A N 1
ATOM 3301 C CA . GLU A 1 406 ? 1.945 -0.337 12.103 1.00 97.12 406 GLU A CA 1
ATOM 3302 C C . GLU A 1 406 ? 0.621 0.388 12.391 1.00 97.12 406 GLU A C 1
ATOM 3304 O O . GLU A 1 406 ? 0.585 1.354 13.156 1.00 97.12 406 GLU A O 1
ATOM 3309 N N . THR A 1 407 ? -0.487 -0.099 11.819 1.00 96.62 407 THR A N 1
ATOM 3310 C CA . THR A 1 407 ? -1.836 0.421 12.084 1.00 96.62 407 THR A CA 1
ATOM 3311 C C . THR A 1 407 ? -2.788 -0.698 12.497 1.00 96.62 407 THR A C 1
ATOM 3313 O O . THR A 1 407 ? -2.670 -1.839 12.058 1.00 96.62 407 THR A O 1
ATOM 3316 N N . PHE A 1 408 ? -3.765 -0.364 13.338 1.00 95.81 408 PHE A N 1
ATOM 3317 C CA . PHE A 1 408 ? -4.654 -1.333 13.989 1.00 95.81 408 PHE A CA 1
ATOM 3318 C C . PHE A 1 408 ? -6.066 -1.359 13.385 1.00 95.81 408 PHE A C 1
ATOM 3320 O O . PHE A 1 408 ? -6.927 -2.111 13.841 1.00 95.81 408 PHE A O 1
ATOM 3327 N N . GLY A 1 409 ? -6.313 -0.550 12.350 1.00 93.44 409 GLY A N 1
ATOM 3328 C CA . GLY A 1 409 ? -7.625 -0.431 11.727 1.00 93.44 409 GLY A CA 1
ATOM 3329 C C . GLY A 1 409 ? -8.691 0.032 12.723 1.00 93.44 409 GLY A C 1
ATOM 3330 O O . GLY A 1 409 ? -8.529 1.048 13.396 1.00 93.44 409 GLY A O 1
ATOM 3331 N N . LYS A 1 410 ? -9.770 -0.749 12.844 1.00 91.12 410 LYS A N 1
ATOM 3332 C CA . LYS A 1 410 ? -10.864 -0.517 13.808 1.00 91.12 410 LYS A CA 1
ATOM 3333 C C . LYS A 1 410 ? -10.530 -0.868 15.270 1.00 91.12 410 LYS A C 1
ATOM 3335 O O . LYS A 1 410 ? -11.362 -0.642 16.143 1.00 91.12 410 LYS A O 1
ATOM 3340 N N . PHE A 1 411 ? -9.361 -1.449 15.540 1.00 94.69 411 PHE A N 1
ATOM 3341 C CA . PHE A 1 411 ? -8.973 -1.907 16.875 1.00 94.69 411 PHE A CA 1
ATOM 3342 C C . PHE A 1 411 ? -8.102 -0.894 17.616 1.00 94.69 411 PHE A C 1
ATOM 3344 O O . PHE A 1 411 ? -7.430 -0.053 17.018 1.00 94.69 411 PHE A O 1
ATOM 3351 N N . MET A 1 412 ? -8.070 -1.010 18.942 1.00 94.19 412 MET A N 1
ATOM 3352 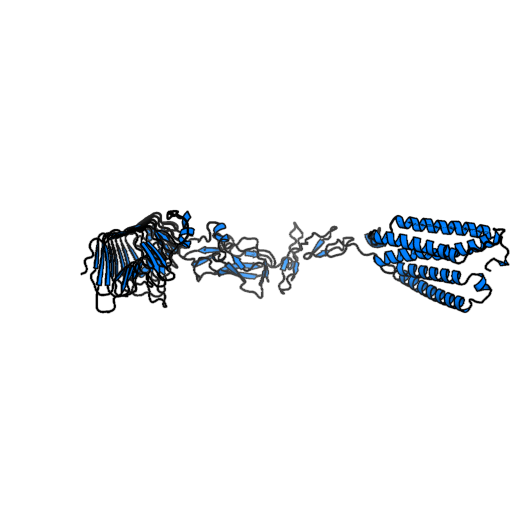C CA . MET A 1 412 ? -7.138 -0.255 19.773 1.00 94.19 412 MET A CA 1
ATOM 3353 C C . MET A 1 412 ? -5.730 -0.838 19.657 1.00 94.19 412 MET A C 1
ATOM 3355 O O . MET A 1 412 ? -5.543 -2.050 19.511 1.00 94.19 412 MET A O 1
ATOM 3359 N N . LYS A 1 413 ? -4.727 0.037 19.771 1.00 95.75 413 LYS A N 1
ATOM 3360 C CA . LYS A 1 413 ? -3.316 -0.352 19.796 1.00 95.75 413 LYS A CA 1
ATOM 3361 C C . LYS A 1 413 ? -3.042 -1.310 20.957 1.00 95.75 413 LYS A C 1
ATOM 3363 O O . LYS A 1 413 ? -3.356 -0.999 22.103 1.00 95.75 413 LYS A O 1
ATOM 3368 N N . PHE A 1 414 ? -2.384 -2.426 20.661 1.00 95.94 414 PHE A N 1
ATOM 3369 C CA . PHE A 1 414 ? -1.990 -3.434 21.646 1.00 95.94 414 PHE A CA 1
ATOM 3370 C C . PHE A 1 414 ? -0.478 -3.679 21.640 1.00 95.94 414 PHE A C 1
ATOM 3372 O O . PHE A 1 414 ? 0.212 -3.336 20.681 1.00 95.94 414 PHE A O 1
ATOM 3379 N N . LYS A 1 415 ? 0.049 -4.218 22.750 1.00 95.31 415 LYS A N 1
ATOM 3380 C CA . LYS A 1 415 ? 1.500 -4.329 22.993 1.00 95.31 415 LYS A CA 1
ATOM 3381 C C . LYS A 1 415 ? 2.169 -5.447 22.197 1.00 95.31 415 LYS A C 1
ATOM 3383 O O . LYS A 1 415 ? 3.244 -5.218 21.660 1.00 95.31 415 LYS A O 1
ATOM 3388 N N . ASN A 1 416 ? 1.556 -6.628 22.099 1.00 97.12 416 ASN A N 1
ATOM 3389 C CA . ASN A 1 416 ? 2.154 -7.759 21.379 1.00 97.12 416 ASN A CA 1
ATOM 3390 C C . ASN A 1 416 ? 1.744 -7.724 19.901 1.00 97.12 416 ASN A C 1
ATOM 3392 O O . ASN A 1 416 ? 1.174 -8.673 19.369 1.00 97.12 416 ASN A O 1
ATOM 3396 N N . ASN A 1 417 ? 1.998 -6.584 19.257 1.00 97.31 417 ASN A N 1
ATOM 3397 C CA . ASN A 1 417 ? 1.689 -6.311 17.853 1.00 97.31 417 ASN A CA 1
ATOM 3398 C C . ASN A 1 417 ? 2.822 -6.712 16.897 1.00 97.31 417 ASN A C 1
ATOM 3400 O O . ASN A 1 417 ? 2.835 -6.291 15.738 1.00 97.31 417 ASN A O 1
ATOM 3404 N N . THR A 1 418 ? 3.779 -7.497 17.386 1.00 97.69 418 THR A N 1
ATOM 3405 C CA . THR A 1 418 ? 4.897 -8.012 16.605 1.00 97.69 418 THR A CA 1
ATOM 3406 C C . THR A 1 418 ? 5.013 -9.512 16.759 1.00 97.69 418 THR A C 1
ATOM 3408 O O . THR A 1 418 ? 4.825 -10.020 17.863 1.00 97.69 418 THR A O 1
ATOM 3411 N N . ASP A 1 419 ? 5.420 -10.181 15.691 1.00 97.12 419 ASP A N 1
ATOM 3412 C CA . ASP A 1 419 ? 5.803 -11.587 15.722 1.00 97.12 419 ASP A CA 1
ATOM 3413 C C . ASP A 1 419 ? 7.053 -11.804 14.867 1.00 97.12 419 ASP A C 1
ATOM 3415 O O . ASP A 1 419 ? 7.379 -10.980 14.009 1.00 97.12 419 ASP A O 1
ATOM 3419 N N . THR A 1 420 ? 7.782 -12.885 15.111 1.00 96.19 420 THR A N 1
ATOM 3420 C CA . THR A 1 420 ? 9.045 -13.177 14.428 1.00 96.19 420 THR A CA 1
ATOM 3421 C C . THR A 1 420 ? 9.062 -14.591 13.893 1.00 96.19 420 THR A C 1
ATOM 3423 O O . THR A 1 420 ? 8.657 -15.518 14.587 1.00 96.19 420 THR A O 1
ATOM 3426 N N . PHE A 1 421 ? 9.619 -14.770 12.701 1.00 95.44 421 PHE A N 1
ATOM 3427 C CA . PHE A 1 421 ? 9.918 -16.091 12.163 1.00 95.44 421 PHE A CA 1
ATOM 3428 C C . PHE A 1 421 ? 11.331 -16.142 11.592 1.00 95.44 421 PHE A C 1
ATOM 3430 O O . PHE A 1 421 ? 11.908 -15.117 11.215 1.00 95.44 421 PHE A O 1
ATOM 3437 N N . GLU A 1 422 ? 11.893 -17.346 11.564 1.00 96.88 422 GLU A N 1
ATOM 3438 C CA . GLU A 1 422 ? 13.265 -17.578 11.132 1.00 96.88 422 GLU A CA 1
ATOM 3439 C C . GLU A 1 422 ? 13.316 -17.968 9.653 1.00 96.88 422 GLU A C 1
ATOM 3441 O O . GLU A 1 422 ? 12.483 -18.726 9.146 1.00 96.88 422 GLU A O 1
ATOM 3446 N N . ILE A 1 423 ? 14.305 -17.414 8.956 1.00 97.12 423 ILE A N 1
ATOM 3447 C CA . ILE A 1 423 ? 14.642 -17.753 7.580 1.00 97.12 423 ILE A CA 1
ATOM 3448 C C . ILE A 1 423 ? 16.113 -18.159 7.520 1.00 97.12 423 ILE A C 1
ATOM 3450 O O . ILE A 1 423 ? 16.989 -17.424 7.970 1.00 97.12 423 ILE A O 1
ATOM 3454 N N . GLU A 1 424 ? 16.385 -19.335 6.973 1.00 97.81 424 GLU A N 1
ATOM 3455 C CA . GLU A 1 424 ? 17.731 -19.823 6.697 1.00 97.81 424 GLU A CA 1
ATOM 3456 C C . GLU A 1 424 ? 18.066 -19.527 5.234 1.00 97.81 424 GLU A C 1
ATOM 3458 O O . GLU A 1 424 ? 17.469 -20.089 4.311 1.00 97.81 424 GLU A O 1
ATOM 3463 N N . ILE A 1 425 ? 19.026 -18.628 5.022 1.00 97.75 425 ILE A N 1
ATOM 3464 C CA . ILE A 1 425 ? 19.612 -18.391 3.708 1.00 97.75 425 ILE A CA 1
ATOM 3465 C C . ILE A 1 425 ? 20.679 -19.460 3.481 1.00 97.75 425 ILE A C 1
ATOM 3467 O O . ILE A 1 425 ? 21.703 -19.493 4.164 1.00 97.75 425 ILE A O 1
ATOM 3471 N N . LEU A 1 426 ? 20.428 -20.342 2.519 1.00 96.94 426 LEU A N 1
ATOM 3472 C CA . LEU A 1 426 ? 21.328 -21.425 2.148 1.00 96.94 426 LEU A CA 1
ATOM 3473 C C . LEU A 1 426 ? 22.515 -20.900 1.323 1.00 96.94 426 LEU A C 1
ATOM 3475 O O . LEU A 1 426 ? 22.355 -19.955 0.540 1.00 96.94 426 LEU A O 1
ATOM 3479 N N . PRO A 1 427 ? 23.699 -21.529 1.437 1.00 96.00 427 PRO A N 1
ATOM 3480 C CA . PRO A 1 427 ? 24.836 -21.198 0.590 1.00 96.00 427 PRO A CA 1
ATOM 3481 C C . PRO A 1 427 ? 24.541 -21.487 -0.886 1.00 96.00 427 PRO A C 1
ATOM 3483 O O . PRO A 1 427 ? 23.812 -22.424 -1.221 1.00 96.00 427 PRO A O 1
ATOM 3486 N N . CYS A 1 428 ? 25.104 -20.670 -1.781 1.00 94.12 428 CYS A N 1
ATOM 3487 C CA . CYS A 1 428 ? 24.854 -20.816 -3.210 1.00 94.12 428 CYS A CA 1
ATOM 3488 C C . CYS A 1 428 ? 25.544 -22.082 -3.748 1.00 94.12 428 CYS A C 1
ATOM 3490 O O . CYS A 1 428 ? 26.753 -22.226 -3.552 1.00 94.12 428 CYS A O 1
ATOM 3492 N N . PRO A 1 429 ? 24.841 -22.976 -4.474 1.00 90.62 429 PRO A N 1
ATOM 3493 C CA . PRO A 1 429 ? 25.423 -24.240 -4.932 1.00 90.62 429 PRO A CA 1
ATOM 3494 C C . PRO A 1 429 ? 26.688 -24.076 -5.785 1.00 90.62 429 PRO A C 1
ATOM 3496 O O . PRO A 1 429 ? 27.552 -24.942 -5.769 1.00 90.62 429 PRO A O 1
ATOM 3499 N N . SER A 1 430 ? 26.833 -22.952 -6.495 1.00 77.62 430 SER A N 1
ATOM 3500 C CA . SER A 1 430 ? 27.976 -22.679 -7.376 1.00 77.62 430 SER A CA 1
ATOM 3501 C C . SER A 1 430 ? 29.325 -22.552 -6.666 1.00 77.62 430 SER A C 1
ATOM 3503 O O . SER A 1 430 ? 30.355 -22.577 -7.329 1.00 77.62 430 SER A O 1
ATOM 3505 N N . GLU A 1 431 ? 29.339 -22.361 -5.346 1.00 69.56 431 GLU A N 1
ATOM 3506 C CA . GLU A 1 431 ? 30.584 -22.268 -4.568 1.00 69.56 431 GLU A CA 1
ATOM 3507 C C . GLU A 1 431 ? 31.209 -23.641 -4.295 1.00 69.56 431 GLU A C 1
ATOM 3509 O O . GLU A 1 431 ? 32.411 -23.741 -4.049 1.00 69.56 431 GLU A O 1
ATOM 3514 N N . PHE A 1 432 ? 30.417 -24.706 -4.410 1.00 69.75 432 PHE A N 1
ATOM 3515 C CA . PHE A 1 432 ? 30.859 -26.081 -4.250 1.00 69.75 432 PHE A CA 1
ATOM 3516 C C . PHE A 1 432 ? 30.829 -26.729 -5.632 1.00 69.75 432 PHE A C 1
ATOM 3518 O O . PHE A 1 432 ? 29.763 -27.073 -6.130 1.00 69.75 432 PHE A O 1
ATOM 3525 N N . ASN A 1 433 ? 31.994 -26.858 -6.270 1.00 59.28 433 ASN A N 1
ATOM 3526 C CA . ASN A 1 433 ? 32.203 -27.349 -7.645 1.00 59.28 433 ASN A CA 1
ATOM 3527 C C . ASN A 1 433 ? 31.662 -28.777 -7.958 1.00 59.28 433 ASN A C 1
ATOM 3529 O O . ASN A 1 433 ? 32.139 -29.403 -8.901 1.00 59.28 433 ASN A O 1
ATOM 3533 N N . GLU A 1 434 ? 30.704 -29.329 -7.206 1.00 52.38 434 GLU A N 1
ATOM 3534 C CA . GLU A 1 434 ? 30.384 -30.764 -7.198 1.00 52.38 434 GLU A CA 1
ATOM 3535 C C . GLU A 1 434 ? 28.910 -31.154 -7.365 1.00 52.38 434 GLU A C 1
ATOM 3537 O O . GLU A 1 434 ? 28.624 -32.347 -7.394 1.00 52.38 434 GLU A O 1
ATOM 3542 N N . VAL A 1 435 ? 27.958 -30.233 -7.552 1.00 51.00 435 VAL A N 1
ATOM 3543 C CA . VAL A 1 435 ? 26.550 -30.645 -7.738 1.00 51.00 435 VAL A CA 1
ATOM 3544 C C . VAL A 1 435 ? 26.022 -30.246 -9.111 1.00 51.00 435 VAL A C 1
ATOM 3546 O O . VAL A 1 435 ? 25.229 -29.320 -9.268 1.00 51.00 435 VAL A O 1
ATOM 3549 N N . THR A 1 436 ? 26.449 -30.984 -10.139 1.00 53.53 436 THR A N 1
ATOM 3550 C CA . THR A 1 436 ? 25.614 -31.156 -11.330 1.00 53.53 436 THR A CA 1
ATOM 3551 C C . THR A 1 436 ? 24.449 -32.039 -10.929 1.00 53.53 436 THR A C 1
ATOM 3553 O O . THR A 1 436 ? 24.590 -33.255 -10.834 1.00 53.53 436 THR A O 1
ATOM 3556 N N . ASP A 1 437 ? 23.303 -31.420 -10.677 1.00 53.22 437 ASP A N 1
ATOM 3557 C CA . ASP A 1 437 ? 22.035 -32.127 -10.604 1.00 53.22 437 ASP A CA 1
ATOM 3558 C C . ASP A 1 437 ? 21.868 -32.887 -11.934 1.00 53.22 437 ASP A C 1
ATOM 3560 O O . ASP A 1 437 ? 21.678 -32.265 -12.990 1.00 53.22 437 ASP A O 1
ATOM 3564 N N . GLU A 1 438 ? 22.040 -34.217 -11.903 1.00 57.41 438 GLU A N 1
ATOM 3565 C CA . GLU A 1 438 ? 22.248 -35.090 -13.079 1.00 57.41 438 GLU A CA 1
ATOM 3566 C C . GLU A 1 438 ? 21.133 -34.980 -14.131 1.00 57.41 438 GLU A C 1
ATOM 3568 O O . GLU A 1 438 ? 21.272 -35.457 -15.258 1.00 57.41 438 GLU A O 1
ATOM 3573 N N . LYS A 1 439 ? 20.015 -34.337 -13.785 1.00 61.03 439 LYS A N 1
ATOM 3574 C CA . LYS A 1 439 ? 18.858 -34.196 -14.661 1.00 61.03 439 LYS A CA 1
ATOM 3575 C C . LYS A 1 439 ? 18.782 -32.886 -15.445 1.00 61.03 439 LYS A C 1
ATOM 3577 O O . LYS A 1 439 ? 18.103 -32.914 -16.464 1.00 61.03 439 LYS A O 1
ATOM 3582 N N . ASN A 1 440 ? 19.442 -31.780 -15.058 1.00 62.44 440 ASN A N 1
ATOM 3583 C CA . ASN A 1 440 ? 19.170 -30.473 -15.701 1.00 62.44 440 ASN A CA 1
ATOM 3584 C C . ASN A 1 440 ? 20.354 -29.516 -15.971 1.00 62.44 440 ASN A C 1
ATOM 3586 O O . ASN A 1 440 ? 20.124 -28.501 -16.631 1.00 62.44 440 ASN A O 1
ATOM 3590 N N . ASN A 1 441 ? 21.602 -29.794 -15.559 1.00 70.12 441 ASN A N 1
ATOM 3591 C CA . ASN A 1 441 ? 22.773 -28.929 -15.851 1.00 70.12 441 ASN A CA 1
ATOM 3592 C C . ASN A 1 441 ? 22.537 -27.414 -15.590 1.00 70.12 441 ASN A C 1
ATOM 3594 O O . ASN A 1 441 ? 23.066 -26.555 -16.306 1.00 70.12 441 ASN A O 1
ATOM 3598 N N . THR A 1 442 ? 21.714 -27.055 -14.600 1.00 75.25 442 THR A N 1
ATOM 3599 C CA . THR A 1 442 ? 21.442 -25.653 -14.252 1.00 75.25 442 THR A CA 1
ATOM 3600 C C . THR A 1 442 ? 22.556 -25.121 -13.364 1.00 75.25 442 THR A C 1
ATOM 3602 O O . THR A 1 442 ? 22.721 -25.564 -12.232 1.00 75.25 442 THR A O 1
ATOM 3605 N N . ILE A 1 443 ? 23.323 -24.164 -13.884 1.00 84.81 443 ILE A N 1
ATOM 3606 C CA . ILE A 1 443 ? 24.411 -23.507 -13.157 1.00 84.81 443 ILE A CA 1
ATOM 3607 C C . ILE A 1 443 ? 23.821 -22.304 -12.418 1.00 84.81 443 ILE A C 1
ATOM 3609 O O . ILE A 1 443 ? 23.282 -21.395 -13.053 1.00 84.81 443 ILE A O 1
ATOM 3613 N N . TYR A 1 444 ? 23.913 -22.306 -11.090 1.00 89.88 444 TYR A N 1
ATOM 3614 C CA . TYR A 1 444 ? 23.626 -21.126 -10.275 1.00 89.88 444 TYR A CA 1
ATOM 3615 C C . TYR A 1 444 ? 24.755 -20.101 -10.429 1.00 89.88 444 TYR A C 1
ATOM 3617 O O . TYR A 1 444 ? 25.916 -20.471 -10.593 1.00 89.88 444 TYR A O 1
ATOM 3625 N N . ILE A 1 445 ? 24.425 -18.814 -10.376 1.00 91.38 445 ILE A N 1
ATOM 3626 C CA . ILE A 1 445 ? 25.400 -17.720 -10.375 1.00 91.38 445 ILE A CA 1
ATOM 3627 C C . ILE A 1 445 ? 25.271 -16.961 -9.061 1.00 91.38 445 ILE A C 1
ATOM 3629 O O . ILE A 1 445 ? 24.169 -16.548 -8.704 1.00 91.38 445 ILE A O 1
ATOM 3633 N N . ASN A 1 446 ? 26.401 -16.764 -8.372 1.00 94.75 446 ASN A N 1
ATOM 3634 C CA . ASN A 1 446 ? 26.496 -15.942 -7.167 1.00 94.75 446 ASN A CA 1
ATOM 3635 C C . ASN A 1 446 ? 27.085 -14.559 -7.500 1.00 94.75 446 ASN A C 1
ATOM 3637 O O . ASN A 1 446 ? 28.308 -14.385 -7.536 1.00 94.75 446 ASN A O 1
ATOM 3641 N N . GLN A 1 447 ? 26.229 -13.575 -7.776 1.00 94.62 447 GLN A N 1
ATOM 3642 C CA . GLN A 1 447 ? 26.642 -12.231 -8.195 1.00 94.62 447 GLN A CA 1
ATOM 3643 C C . GLN A 1 447 ? 25.757 -11.155 -7.556 1.00 94.62 447 GLN A C 1
ATOM 3645 O O . GLN A 1 447 ? 24.560 -11.358 -7.373 1.00 94.62 447 GLN A O 1
ATOM 3650 N N . ASP A 1 448 ? 26.338 -9.993 -7.245 1.00 95.44 448 ASP A N 1
ATOM 3651 C CA . ASP A 1 448 ? 25.567 -8.798 -6.889 1.00 95.44 448 ASP A CA 1
ATOM 3652 C C . ASP A 1 448 ? 24.908 -8.226 -8.153 1.00 95.44 448 ASP A C 1
ATOM 3654 O O . ASP A 1 448 ? 25.575 -7.638 -9.007 1.00 95.44 448 ASP A O 1
ATOM 3658 N N . ILE A 1 449 ? 23.607 -8.475 -8.298 1.00 93.88 449 ILE A N 1
ATOM 3659 C CA . ILE A 1 449 ? 22.790 -7.970 -9.411 1.00 93.88 449 ILE A CA 1
ATOM 3660 C C . ILE A 1 449 ? 21.974 -6.739 -9.000 1.00 93.88 449 ILE A C 1
ATOM 3662 O O . ILE A 1 449 ? 21.462 -6.027 -9.860 1.00 93.88 449 ILE A O 1
ATOM 3666 N N . GLU A 1 450 ? 21.850 -6.477 -7.697 1.00 93.38 450 GLU A N 1
ATOM 3667 C CA . GLU A 1 450 ? 21.080 -5.367 -7.138 1.00 93.38 450 GLU A CA 1
ATOM 3668 C C . GLU A 1 450 ? 21.935 -4.132 -6.812 1.00 93.38 450 GLU A C 1
ATOM 3670 O O . GLU A 1 450 ? 21.377 -3.082 -6.501 1.00 93.38 450 GLU A O 1
ATOM 3675 N N . SER A 1 451 ? 23.265 -4.226 -6.926 1.00 95.00 451 SER A N 1
ATOM 3676 C CA . SER A 1 451 ? 24.226 -3.167 -6.571 1.00 95.00 451 SER A CA 1
ATOM 3677 C C . SER A 1 451 ? 24.145 -2.749 -5.098 1.00 95.00 451 SER A C 1
ATOM 3679 O O . SER A 1 451 ? 24.260 -1.567 -4.769 1.00 95.00 451 SER A O 1
ATOM 3681 N N . VAL A 1 452 ? 23.918 -3.718 -4.206 1.00 95.00 452 VAL A N 1
ATOM 3682 C CA . VAL A 1 452 ? 23.809 -3.501 -2.749 1.00 95.00 452 VAL A CA 1
ATOM 3683 C C . VAL A 1 452 ? 24.967 -4.119 -1.962 1.00 95.00 452 VAL A C 1
ATOM 3685 O O . VAL A 1 452 ? 24.896 -4.202 -0.741 1.00 95.00 452 VAL A O 1
ATOM 3688 N N . ASN A 1 453 ? 26.037 -4.545 -2.643 1.00 96.12 453 ASN A N 1
ATOM 3689 C CA . ASN A 1 453 ? 27.193 -5.253 -2.082 1.00 96.12 453 ASN A CA 1
ATOM 3690 C C . ASN A 1 453 ? 26.860 -6.607 -1.426 1.00 96.12 453 ASN A C 1
ATOM 3692 O O . ASN A 1 453 ? 27.686 -7.158 -0.699 1.00 96.12 453 ASN A O 1
ATOM 3696 N N . ILE A 1 454 ? 25.685 -7.175 -1.710 1.00 96.31 454 ILE A N 1
ATOM 3697 C CA . ILE A 1 454 ? 25.276 -8.511 -1.268 1.00 96.31 454 ILE A CA 1
ATOM 3698 C C . ILE A 1 454 ? 24.961 -9.329 -2.514 1.00 96.31 454 ILE A C 1
ATOM 3700 O O . ILE A 1 454 ? 24.237 -8.877 -3.399 1.00 96.31 454 ILE A O 1
ATOM 3704 N N . LYS A 1 455 ? 25.532 -10.531 -2.607 1.00 96.25 455 LYS A N 1
ATOM 3705 C CA . LYS A 1 455 ? 25.367 -11.373 -3.790 1.00 96.25 455 LYS A CA 1
ATOM 3706 C C . LYS A 1 455 ? 24.052 -12.153 -3.739 1.00 96.25 455 LYS A C 1
ATOM 3708 O O . LYS A 1 455 ? 23.683 -12.725 -2.710 1.00 96.25 455 LYS A O 1
ATOM 3713 N N . SER A 1 456 ? 23.382 -12.208 -4.883 1.00 96.25 456 SER A N 1
ATOM 3714 C CA . SER A 1 456 ? 22.213 -13.044 -5.132 1.00 96.25 456 SER A CA 1
ATOM 3715 C C . SER A 1 456 ? 22.645 -14.357 -5.788 1.00 96.25 456 SER A C 1
ATOM 3717 O O . SER A 1 456 ? 23.525 -14.368 -6.649 1.00 96.25 456 SER A O 1
ATOM 3719 N N . CYS A 1 457 ? 21.991 -15.454 -5.413 1.00 95.81 457 CYS A N 1
ATOM 3720 C CA . CYS A 1 457 ? 22.155 -16.786 -5.980 1.00 95.81 457 CYS A CA 1
ATOM 3721 C C . CYS A 1 457 ? 20.954 -17.113 -6.874 1.00 95.81 457 CYS A C 1
ATOM 3723 O O . CYS A 1 457 ? 19.864 -17.405 -6.390 1.00 95.81 457 CYS A O 1
ATOM 3725 N N . TYR A 1 458 ? 21.134 -17.065 -8.190 1.00 93.44 458 TYR A N 1
ATOM 3726 C CA . TYR A 1 458 ? 20.027 -17.244 -9.133 1.00 93.44 458 TYR A CA 1
ATOM 3727 C C . TYR A 1 458 ? 20.423 -18.107 -10.328 1.00 93.44 458 TYR A C 1
ATOM 3729 O O . TYR A 1 458 ? 21.600 -18.299 -10.636 1.00 93.44 458 TYR A O 1
ATOM 3737 N N . ILE A 1 459 ? 19.407 -18.614 -11.026 1.00 90.81 459 ILE A N 1
ATOM 3738 C CA . ILE A 1 459 ? 19.566 -19.299 -12.309 1.00 90.81 459 ILE A CA 1
ATOM 3739 C C . ILE A 1 459 ? 19.435 -18.246 -13.420 1.00 90.81 459 ILE A C 1
ATOM 3741 O O . ILE A 1 459 ? 18.445 -17.503 -13.424 1.00 90.81 459 ILE A O 1
ATOM 3745 N N . PRO A 1 460 ? 20.385 -18.159 -14.370 1.00 91.31 460 PRO A N 1
ATOM 3746 C CA . PRO A 1 460 ? 20.307 -17.222 -15.486 1.00 91.31 460 PRO A CA 1
ATOM 3747 C C . PRO A 1 460 ? 19.003 -17.392 -16.260 1.00 91.31 460 PRO A C 1
ATOM 3749 O O . PRO A 1 460 ? 18.715 -18.455 -16.812 1.00 91.31 460 PRO A O 1
ATOM 3752 N N . THR A 1 461 ? 18.208 -16.329 -16.310 1.00 92.62 461 THR A N 1
ATOM 3753 C CA . THR A 1 461 ? 16.962 -16.290 -17.072 1.00 92.62 461 THR A CA 1
ATOM 3754 C C . THR A 1 461 ? 16.956 -15.059 -17.967 1.00 92.62 461 THR A C 1
ATOM 3756 O O . THR A 1 461 ? 17.370 -13.971 -17.573 1.00 92.62 461 THR A O 1
ATOM 3759 N N . CYS A 1 462 ? 16.522 -15.245 -19.211 1.00 91.31 462 CYS A N 1
ATOM 3760 C CA . CYS A 1 462 ? 16.461 -14.189 -20.212 1.00 91.31 462 CYS A CA 1
ATOM 3761 C C . CYS A 1 462 ? 15.006 -14.027 -20.648 1.00 91.31 462 CYS A C 1
ATOM 3763 O O . CYS A 1 462 ? 14.374 -14.998 -21.080 1.00 91.31 462 CYS A O 1
ATOM 3765 N N . ASN A 1 463 ? 14.483 -12.809 -20.519 1.00 93.00 463 ASN A N 1
ATOM 3766 C CA . ASN A 1 463 ? 13.167 -12.416 -20.997 1.00 93.00 463 ASN A CA 1
ATOM 3767 C C . ASN A 1 463 ? 13.293 -11.135 -21.853 1.00 93.00 463 ASN A C 1
ATOM 3769 O O . ASN A 1 463 ? 13.503 -10.061 -21.289 1.00 93.00 463 ASN A O 1
ATOM 3773 N N . PRO A 1 464 ? 13.173 -11.219 -23.193 1.00 92.88 464 PRO A N 1
ATOM 3774 C CA . PRO A 1 464 ? 12.785 -12.398 -23.973 1.00 92.88 464 PRO A CA 1
ATOM 3775 C C . PRO A 1 464 ? 13.866 -13.492 -24.004 1.00 92.88 464 PRO A C 1
ATOM 3777 O O . PRO A 1 464 ? 15.039 -13.246 -23.717 1.00 92.88 464 PRO A O 1
ATOM 3780 N N . LYS A 1 465 ? 13.466 -14.720 -24.372 1.00 94.31 465 LYS A N 1
ATOM 3781 C CA . LYS A 1 465 ? 14.412 -15.826 -24.595 1.00 94.31 465 LYS A CA 1
ATOM 3782 C C . LYS A 1 465 ? 15.437 -15.425 -25.662 1.00 94.31 465 LYS A C 1
ATOM 3784 O O . LYS A 1 465 ? 15.071 -14.800 -26.656 1.00 94.31 465 LYS A O 1
ATOM 3789 N N . CYS A 1 466 ? 16.692 -15.831 -25.473 1.00 93.69 466 CYS A N 1
ATOM 3790 C CA . CYS A 1 466 ? 17.762 -15.615 -26.446 1.00 93.69 466 CYS A CA 1
ATOM 3791 C C . CYS A 1 466 ? 17.356 -16.131 -27.834 1.00 93.69 466 CYS A C 1
ATOM 3793 O O . CYS A 1 466 ? 16.900 -17.270 -27.969 1.00 93.69 466 CYS A O 1
ATOM 3795 N N . ALA A 1 467 ? 17.509 -15.297 -28.862 1.00 92.38 467 ALA A N 1
ATOM 3796 C CA . ALA A 1 467 ? 17.171 -15.668 -30.229 1.00 92.38 467 ALA A CA 1
ATOM 3797 C C . ALA A 1 467 ? 18.237 -16.599 -30.834 1.00 92.38 467 ALA A C 1
ATOM 3799 O O . ALA A 1 467 ? 19.360 -16.696 -30.339 1.00 92.38 467 ALA A O 1
ATOM 3800 N N . ASN A 1 468 ? 17.884 -17.283 -31.927 1.00 91.00 468 ASN A N 1
ATOM 3801 C CA . ASN A 1 468 ? 18.826 -18.015 -32.786 1.00 91.00 468 ASN A CA 1
ATOM 3802 C C . ASN A 1 468 ? 19.729 -19.032 -32.060 1.00 91.00 468 ASN A C 1
ATOM 3804 O O . ASN A 1 468 ? 20.879 -19.226 -32.450 1.00 91.00 468 ASN A O 1
ATOM 3808 N N . ASN A 1 469 ? 19.195 -19.700 -31.032 1.00 91.38 469 ASN A N 1
ATOM 3809 C CA . ASN A 1 469 ? 19.901 -20.668 -30.182 1.00 91.38 469 ASN A CA 1
ATOM 3810 C C . ASN A 1 469 ? 21.024 -20.072 -29.309 1.00 91.38 469 ASN A C 1
ATOM 3812 O O . ASN A 1 469 ? 21.927 -20.804 -28.901 1.00 91.38 469 ASN A O 1
ATOM 3816 N N . GLY A 1 470 ? 20.976 -18.773 -28.996 1.00 91.31 470 GLY A N 1
ATOM 3817 C CA . GLY A 1 470 ? 21.835 -18.188 -27.963 1.00 91.31 470 GLY A CA 1
ATOM 3818 C C . GLY A 1 470 ? 21.576 -18.817 -26.587 1.00 91.31 470 GLY A C 1
ATOM 3819 O O . GLY A 1 470 ? 20.449 -19.217 -26.278 1.00 91.31 470 GLY A O 1
ATOM 3820 N N . LYS A 1 471 ? 22.612 -18.915 -25.747 1.00 92.50 471 LYS A N 1
ATOM 3821 C CA . LYS A 1 471 ? 22.487 -19.441 -24.376 1.00 92.50 471 LYS A CA 1
ATOM 3822 C C . LYS A 1 471 ? 22.417 -18.279 -23.392 1.00 92.50 471 LYS A C 1
ATOM 3824 O O . LYS A 1 471 ? 23.257 -17.392 -23.436 1.00 92.50 471 LYS A O 1
ATOM 3829 N N . CYS A 1 472 ? 21.445 -18.283 -22.485 1.00 92.69 472 CYS A N 1
ATOM 3830 C CA . CYS A 1 472 ? 21.389 -17.279 -21.424 1.00 92.69 472 CYS A CA 1
ATOM 3831 C C . CYS A 1 472 ? 22.525 -17.544 -20.424 1.00 92.69 472 CYS A C 1
ATOM 3833 O O . CYS A 1 472 ? 22.564 -18.612 -19.812 1.00 92.69 472 CYS A O 1
ATOM 3835 N N . VAL A 1 473 ? 23.469 -16.610 -20.308 1.00 91.75 473 VAL A N 1
ATOM 3836 C CA . VAL A 1 473 ? 24.642 -16.729 -19.420 1.00 91.75 473 VAL A CA 1
ATOM 3837 C C . VAL A 1 473 ? 24.536 -15.839 -18.189 1.00 91.75 473 VAL A C 1
ATOM 3839 O O . VAL A 1 473 ? 25.208 -16.094 -17.200 1.00 91.75 473 VAL A O 1
ATOM 3842 N N . ASN A 1 474 ? 23.677 -14.822 -18.227 1.00 91.25 474 ASN A N 1
ATOM 3843 C CA . ASN A 1 474 ? 23.336 -13.965 -17.093 1.00 91.25 474 ASN A CA 1
ATOM 3844 C C . ASN A 1 474 ? 21.892 -13.452 -17.275 1.00 91.25 474 ASN A C 1
ATOM 3846 O O . ASN A 1 474 ? 21.287 -13.698 -18.319 1.00 91.25 474 ASN A O 1
ATOM 3850 N N . ILE A 1 475 ? 21.322 -12.745 -16.298 1.00 91.38 475 ILE A N 1
ATOM 3851 C CA . ILE A 1 475 ? 19.991 -12.131 -16.408 1.00 91.38 475 ILE A CA 1
ATOM 3852 C C . ILE A 1 475 ? 19.957 -11.218 -17.634 1.00 91.38 475 ILE A C 1
ATOM 3854 O O . ILE A 1 475 ? 20.651 -10.207 -17.687 1.00 91.38 475 ILE A O 1
ATOM 3858 N N . ASN A 1 476 ? 19.138 -11.587 -18.621 1.00 92.12 476 ASN A N 1
ATOM 3859 C CA . ASN A 1 476 ? 18.991 -10.874 -19.896 1.00 92.12 476 ASN A CA 1
ATOM 3860 C C . ASN A 1 476 ? 20.292 -10.675 -20.701 1.00 92.12 476 ASN A C 1
ATOM 3862 O O . ASN A 1 476 ? 20.333 -9.807 -21.572 1.00 92.12 476 ASN A O 1
ATOM 3866 N N . VAL A 1 477 ? 21.324 -11.492 -20.465 1.00 92.31 477 VAL A N 1
ATOM 3867 C CA . VAL A 1 477 ? 22.555 -11.502 -21.270 1.00 92.31 477 VAL A CA 1
ATOM 3868 C C . VAL A 1 477 ? 22.708 -12.863 -21.934 1.00 92.31 477 VAL A C 1
ATOM 3870 O O . VAL A 1 477 ? 22.845 -13.894 -21.266 1.00 92.31 477 VAL A O 1
ATOM 3873 N N . CYS A 1 478 ? 22.693 -12.857 -23.263 1.00 93.50 478 CYS A N 1
ATOM 3874 C CA . CYS A 1 478 ? 22.863 -14.046 -24.079 1.00 93.50 478 CYS A CA 1
ATOM 3875 C C . CYS A 1 478 ? 24.303 -14.169 -24.587 1.00 93.50 478 CYS A C 1
ATOM 3877 O O . CYS A 1 478 ? 24.888 -13.205 -25.071 1.00 93.50 478 CYS A O 1
ATOM 3879 N N . ASP A 1 479 ? 24.850 -15.378 -24.518 1.00 94.38 479 ASP A N 1
ATOM 3880 C CA . ASP A 1 479 ? 26.038 -15.776 -25.261 1.00 94.38 479 ASP A CA 1
ATOM 3881 C C . ASP A 1 479 ? 25.633 -16.101 -26.703 1.00 94.38 479 ASP A C 1
ATOM 3883 O O . ASP A 1 479 ? 24.846 -17.024 -26.966 1.00 94.38 479 ASP A O 1
ATOM 3887 N N . CYS A 1 480 ? 26.168 -15.298 -27.619 1.00 93.31 480 CYS A N 1
ATOM 3888 C CA . CYS A 1 480 ? 25.898 -15.357 -29.046 1.00 93.31 480 CYS A CA 1
ATOM 3889 C C . CYS A 1 480 ? 27.056 -15.957 -29.849 1.00 93.31 480 CYS A C 1
ATOM 3891 O O . CYS A 1 480 ? 26.940 -16.011 -31.073 1.00 93.31 480 CYS A O 1
ATOM 3893 N N . ASP A 1 481 ? 28.132 -16.438 -29.213 1.00 91.94 481 ASP A N 1
ATOM 3894 C CA . ASP A 1 481 ? 29.374 -16.848 -29.890 1.00 91.94 481 ASP A CA 1
ATOM 3895 C C . ASP A 1 481 ? 29.170 -18.033 -30.846 1.00 91.94 481 ASP A C 1
ATOM 3897 O O . ASP A 1 481 ? 29.871 -18.181 -31.849 1.00 91.94 481 ASP A O 1
ATOM 3901 N N . LYS A 1 482 ? 28.165 -18.872 -30.571 1.00 90.31 482 LYS A N 1
ATOM 3902 C CA . LYS A 1 482 ? 27.757 -19.989 -31.445 1.00 90.31 482 LYS A CA 1
ATOM 3903 C C . LYS A 1 482 ? 26.745 -19.589 -32.520 1.00 90.31 482 LYS A C 1
ATOM 3905 O O . LYS A 1 482 ? 26.333 -20.429 -33.320 1.00 90.31 482 LYS A O 1
ATOM 3910 N N . THR A 1 483 ? 26.318 -18.332 -32.536 1.00 88.88 483 THR A N 1
ATOM 3911 C CA . THR A 1 483 ? 25.321 -17.802 -33.467 1.00 88.88 483 THR A CA 1
ATOM 3912 C C . THR A 1 483 ? 25.987 -16.872 -34.484 1.00 88.88 483 THR A C 1
ATOM 3914 O O . THR A 1 483 ? 27.091 -16.377 -34.283 1.00 88.88 483 THR A O 1
ATOM 3917 N N . LYS A 1 484 ? 25.316 -16.611 -35.610 1.00 88.25 484 LYS A N 1
ATOM 3918 C CA . LYS A 1 484 ? 25.766 -15.601 -36.590 1.00 88.25 484 LYS A CA 1
ATOM 3919 C C . LYS A 1 484 ? 25.333 -14.175 -36.215 1.00 88.25 484 LYS A C 1
ATOM 3921 O O . LYS A 1 484 ? 25.538 -13.252 -37.001 1.00 88.25 484 LYS A O 1
ATOM 3926 N N . PHE A 1 485 ? 24.696 -14.018 -35.058 1.00 89.75 485 PHE A N 1
ATOM 3927 C CA . PHE A 1 485 ? 24.085 -12.784 -34.593 1.00 89.75 485 PHE A CA 1
ATOM 3928 C C . PHE A 1 485 ? 24.892 -12.200 -33.436 1.00 89.75 485 PHE A C 1
ATOM 3930 O O . PHE A 1 485 ? 25.618 -12.903 -32.741 1.00 89.75 485 PHE A O 1
ATOM 3937 N N . ILE A 1 486 ? 24.755 -10.897 -33.247 1.00 89.69 486 ILE A N 1
ATOM 3938 C CA . ILE A 1 486 ? 25.336 -10.129 -32.151 1.00 89.69 486 ILE A CA 1
ATOM 3939 C C . ILE A 1 486 ? 24.209 -9.465 -31.342 1.00 89.69 486 ILE A C 1
ATOM 3941 O O . ILE A 1 486 ? 23.021 -9.685 -31.606 1.00 89.69 486 ILE A O 1
ATOM 3945 N N . GLY A 1 487 ? 24.582 -8.669 -30.341 1.00 88.69 487 GLY A N 1
ATOM 3946 C CA . GLY A 1 487 ? 23.648 -7.951 -29.472 1.00 88.69 487 GLY A CA 1
ATOM 3947 C C . GLY A 1 487 ? 23.271 -8.737 -28.215 1.00 88.69 487 GLY A C 1
ATOM 3948 O O . GLY A 1 487 ? 23.546 -9.928 -28.099 1.00 88.69 487 GLY A O 1
ATOM 3949 N N . LEU A 1 488 ? 22.619 -8.061 -27.267 1.00 90.00 488 LEU A N 1
ATOM 3950 C CA . LEU A 1 488 ? 22.286 -8.608 -25.939 1.00 90.00 488 LEU A CA 1
ATOM 3951 C C . LEU A 1 488 ? 21.422 -9.879 -25.991 1.00 90.00 488 LEU A C 1
ATOM 3953 O O . LEU A 1 488 ? 21.486 -10.708 -25.084 1.00 90.00 488 LEU A O 1
ATOM 3957 N N . HIS A 1 489 ? 20.634 -10.038 -27.060 1.00 93.12 489 HIS A N 1
ATOM 3958 C CA . HIS A 1 489 ? 19.692 -11.144 -27.246 1.00 93.12 489 HIS A CA 1
ATOM 3959 C C . HIS A 1 489 ? 19.982 -12.013 -28.480 1.00 93.12 489 HIS A C 1
ATOM 3961 O O . HIS A 1 489 ? 19.131 -12.818 -28.865 1.00 93.12 489 HIS A O 1
ATOM 3967 N N . CYS A 1 490 ? 21.155 -11.866 -29.106 1.00 92.25 490 CYS A N 1
ATOM 3968 C CA . CYS A 1 490 ? 21.540 -12.584 -30.330 1.00 92.25 490 CYS A CA 1
ATOM 3969 C C . CYS A 1 490 ? 20.558 -12.385 -31.499 1.00 92.25 490 CYS A C 1
ATOM 3971 O O . CYS A 1 490 ? 20.225 -13.323 -32.232 1.00 92.25 490 CYS A O 1
ATOM 3973 N N . ASN A 1 491 ? 20.056 -11.162 -31.657 1.00 92.62 491 ASN A N 1
ATOM 3974 C CA . ASN A 1 491 ? 19.051 -10.786 -32.653 1.00 92.62 491 ASN A CA 1
ATOM 3975 C C . ASN A 1 491 ? 19.534 -9.713 -33.642 1.00 92.62 491 ASN A C 1
ATOM 3977 O O . ASN A 1 491 ? 18.800 -9.381 -34.572 1.00 92.62 491 ASN A O 1
ATOM 3981 N N . GLU A 1 492 ? 20.748 -9.187 -33.482 1.00 90.75 492 GLU A N 1
ATOM 3982 C CA . GLU A 1 492 ? 21.313 -8.171 -34.371 1.00 90.75 492 GLU A CA 1
ATOM 3983 C C . GLU A 1 492 ? 22.253 -8.812 -35.401 1.00 90.75 492 GLU A C 1
ATOM 3985 O O . GLU A 1 492 ? 23.033 -9.710 -35.083 1.00 90.75 492 GLU A O 1
ATOM 3990 N N . TYR A 1 493 ? 22.199 -8.365 -36.657 1.00 90.12 493 TYR A N 1
ATOM 3991 C CA . TYR A 1 493 ? 23.137 -8.818 -37.688 1.00 90.12 493 TYR A CA 1
ATOM 3992 C C . TYR A 1 493 ? 24.469 -8.072 -37.578 1.00 90.12 493 TYR A C 1
ATOM 3994 O O . TYR A 1 493 ? 24.525 -6.885 -37.252 1.00 90.12 493 TYR A O 1
ATOM 4002 N N . LYS A 1 494 ? 25.566 -8.750 -37.924 1.00 90.19 494 LYS A N 1
ATOM 4003 C CA . LYS A 1 494 ? 26.886 -8.119 -38.004 1.00 90.19 494 LYS A CA 1
ATOM 4004 C C . LYS A 1 494 ? 26.912 -7.096 -39.146 1.00 90.19 494 LYS A C 1
ATOM 4006 O O . LYS A 1 494 ? 26.542 -7.418 -40.268 1.00 90.19 494 LYS A O 1
ATOM 4011 N N . GLN A 1 495 ? 27.374 -5.873 -38.893 1.00 91.12 495 GLN A N 1
ATOM 4012 C CA . GLN A 1 495 ? 27.483 -4.847 -39.940 1.00 91.12 495 GLN A CA 1
ATOM 4013 C C . GLN A 1 495 ? 28.666 -5.130 -40.885 1.00 91.12 495 GLN A C 1
ATOM 4015 O O . GLN A 1 495 ? 29.774 -5.432 -40.429 1.00 91.12 495 GLN A O 1
ATOM 4020 N N . MET A 1 496 ? 28.442 -5.015 -42.198 1.00 91.69 496 MET A N 1
ATOM 4021 C CA . MET A 1 496 ? 29.477 -5.165 -43.226 1.00 91.69 496 MET A CA 1
ATOM 4022 C C . MET A 1 496 ? 30.486 -4.012 -43.127 1.00 91.69 496 MET A C 1
ATOM 4024 O O . MET A 1 496 ? 30.112 -2.840 -43.161 1.00 91.69 496 MET A O 1
ATOM 4028 N N . LYS A 1 497 ? 31.781 -4.330 -43.018 1.00 90.12 497 LYS A N 1
ATOM 4029 C CA . LYS A 1 497 ? 32.849 -3.318 -42.973 1.00 90.12 497 LYS A CA 1
ATOM 4030 C C . LYS A 1 497 ? 33.194 -2.845 -44.389 1.00 90.12 497 LYS A C 1
ATOM 4032 O O . LYS A 1 497 ? 33.455 -3.677 -45.257 1.00 90.12 497 LYS A O 1
ATOM 4037 N N . SER A 1 498 ? 33.222 -1.529 -44.618 1.00 88.12 498 SER A N 1
ATOM 4038 C CA . SER A 1 498 ? 33.674 -0.964 -45.896 1.00 88.12 498 SER A CA 1
ATOM 4039 C C . SER A 1 498 ? 35.192 -1.107 -46.071 1.00 88.12 498 SER A C 1
ATOM 4041 O O . SER A 1 498 ? 35.948 -1.206 -45.099 1.00 88.12 498 SER A O 1
ATOM 4043 N N . ILE A 1 499 ? 35.653 -1.133 -47.325 1.00 93.25 499 ILE A N 1
ATOM 4044 C CA . ILE A 1 499 ? 37.081 -1.186 -47.663 1.00 93.25 499 ILE A CA 1
ATOM 4045 C C . ILE A 1 499 ? 37.622 0.249 -47.665 1.00 93.25 499 ILE A C 1
ATOM 4047 O O . ILE A 1 499 ? 37.782 0.870 -48.715 1.00 93.25 499 ILE A O 1
ATOM 4051 N N . ILE A 1 500 ? 37.930 0.757 -46.469 1.00 92.88 500 ILE A N 1
ATOM 4052 C CA . ILE A 1 500 ? 38.324 2.155 -46.200 1.00 92.88 500 ILE A CA 1
ATOM 4053 C C . ILE A 1 500 ? 39.418 2.675 -47.159 1.00 92.88 500 ILE A C 1
ATOM 4055 O O . ILE A 1 500 ? 39.409 3.842 -47.543 1.00 92.88 500 ILE A O 1
ATOM 4059 N N . GLY A 1 501 ? 40.357 1.822 -47.584 1.00 94.44 501 GLY A N 1
ATOM 4060 C CA . GLY A 1 501 ? 41.434 2.220 -48.499 1.00 94.44 501 GLY A CA 1
ATOM 4061 C C . GLY A 1 501 ? 40.956 2.633 -49.899 1.00 94.44 501 GLY A C 1
ATOM 4062 O O . GLY A 1 501 ? 41.447 3.621 -50.443 1.00 94.44 501 GLY A O 1
ATOM 4063 N N . MET A 1 502 ? 39.983 1.915 -50.472 1.00 94.69 502 MET A N 1
ATOM 4064 C CA . MET A 1 502 ? 39.422 2.247 -51.793 1.00 94.69 502 MET A CA 1
ATOM 4065 C C . MET A 1 502 ? 38.586 3.525 -51.729 1.00 94.69 502 MET A C 1
ATOM 4067 O O . MET A 1 502 ? 38.686 4.378 -52.611 1.00 94.69 502 MET A O 1
ATOM 4071 N N . ASP A 1 503 ? 37.824 3.674 -50.649 1.00 94.81 503 ASP A N 1
ATOM 4072 C CA . ASP A 1 503 ? 37.000 4.842 -50.355 1.00 94.81 503 ASP A CA 1
ATOM 4073 C C . ASP A 1 503 ? 37.850 6.133 -50.354 1.00 94.81 503 ASP A C 1
ATOM 4075 O O . ASP A 1 503 ? 37.575 7.087 -51.089 1.00 94.81 503 ASP A O 1
ATOM 4079 N N . ILE A 1 504 ? 38.962 6.137 -49.610 1.00 95.69 504 ILE A N 1
ATOM 4080 C CA . ILE A 1 504 ? 39.883 7.284 -49.531 1.00 95.69 504 ILE A CA 1
ATOM 4081 C C . ILE A 1 504 ? 40.499 7.618 -50.900 1.00 95.69 504 ILE A C 1
ATOM 4083 O O . ILE A 1 504 ? 40.595 8.793 -51.263 1.00 95.69 504 ILE A O 1
ATOM 4087 N N . LEU A 1 505 ? 40.894 6.606 -51.680 1.00 96.69 505 LEU A N 1
ATOM 4088 C CA . LEU A 1 505 ? 41.501 6.808 -52.998 1.00 96.69 505 LEU A CA 1
ATOM 4089 C C . LEU A 1 505 ? 40.546 7.525 -53.968 1.00 96.69 505 LEU A C 1
ATOM 4091 O O . LEU A 1 505 ? 40.938 8.502 -54.610 1.00 96.69 505 LEU A O 1
ATOM 4095 N N . ILE A 1 506 ? 39.289 7.069 -54.053 1.00 96.56 506 ILE A N 1
ATOM 4096 C CA . ILE A 1 506 ? 38.259 7.662 -54.927 1.00 96.56 506 ILE A CA 1
ATOM 4097 C C . ILE A 1 506 ? 37.982 9.116 -54.526 1.00 96.56 506 ILE A C 1
ATOM 4099 O O . ILE A 1 506 ? 37.837 9.991 -55.388 1.00 96.56 506 ILE A O 1
ATOM 4103 N N . PHE A 1 507 ? 37.947 9.389 -53.222 1.00 96.44 507 PHE A N 1
ATOM 4104 C CA . PHE A 1 507 ? 37.724 10.727 -52.688 1.00 96.44 507 PHE A CA 1
ATOM 4105 C C . PHE A 1 507 ? 38.850 11.702 -53.076 1.00 96.44 507 PHE A C 1
ATOM 4107 O O . PHE A 1 507 ? 38.573 12.780 -53.605 1.00 96.44 507 PHE A O 1
ATOM 4114 N N . ILE A 1 508 ? 40.118 11.307 -52.895 1.00 96.62 508 ILE A N 1
ATOM 4115 C CA . ILE A 1 508 ? 41.287 12.134 -53.249 1.00 96.62 508 ILE A CA 1
ATOM 4116 C C . ILE A 1 508 ? 41.324 12.419 -54.755 1.00 96.62 508 ILE A C 1
ATOM 4118 O O . ILE A 1 508 ? 41.492 13.572 -55.159 1.00 96.62 508 ILE A O 1
ATOM 4122 N N . LEU A 1 509 ? 41.130 11.392 -55.591 1.00 97.75 509 LEU A N 1
ATOM 4123 C CA . LEU A 1 509 ? 41.117 11.553 -57.049 1.00 97.75 509 LEU A CA 1
ATOM 4124 C C . LEU A 1 509 ? 40.032 12.538 -57.501 1.00 97.75 509 LEU A C 1
ATOM 4126 O O . LEU A 1 509 ? 40.291 13.395 -58.346 1.00 97.75 509 LEU A O 1
ATOM 4130 N N . SER A 1 510 ? 38.843 12.470 -56.900 1.00 97.75 510 SER A N 1
ATOM 4131 C CA . SER A 1 510 ? 37.736 13.374 -57.226 1.00 97.75 510 SER A CA 1
ATOM 4132 C C . SER A 1 510 ? 38.068 14.837 -56.900 1.00 97.75 510 SER A C 1
ATOM 4134 O O . SER A 1 510 ? 37.796 15.719 -57.714 1.00 97.75 510 SER A O 1
ATOM 4136 N N . ILE A 1 511 ? 38.729 15.110 -55.768 1.00 97.75 511 ILE A N 1
ATOM 4137 C CA . ILE A 1 511 ? 39.160 16.470 -55.390 1.00 97.75 511 ILE A CA 1
ATOM 4138 C C . ILE A 1 511 ? 40.165 17.038 -56.396 1.00 97.75 511 ILE A C 1
ATOM 4140 O O . ILE A 1 511 ? 40.009 18.175 -56.848 1.00 97.75 511 ILE A O 1
ATOM 4144 N N . VAL A 1 512 ? 41.176 16.252 -56.778 1.00 97.94 512 VAL A N 1
ATOM 4145 C CA . VAL A 1 512 ? 42.196 16.680 -57.752 1.00 97.94 512 VAL A CA 1
ATOM 4146 C C . VAL A 1 512 ? 41.545 17.062 -59.085 1.00 97.94 512 VAL A C 1
ATOM 4148 O O . VAL A 1 512 ? 41.874 18.099 -59.667 1.00 97.94 512 VAL A O 1
ATOM 4151 N N . LEU A 1 513 ? 40.574 16.269 -59.545 1.00 97.56 513 LEU A N 1
ATOM 4152 C CA . LEU A 1 513 ? 39.856 16.519 -60.795 1.00 97.56 513 LEU A CA 1
ATOM 4153 C C . LEU A 1 513 ? 38.934 17.750 -60.725 1.00 97.56 513 LEU A C 1
ATOM 4155 O O . LEU A 1 513 ? 38.841 18.495 -61.706 1.00 97.56 513 LEU A O 1
ATOM 4159 N N . ILE A 1 514 ? 38.304 18.024 -59.576 1.00 98.06 514 ILE A N 1
ATOM 4160 C CA . ILE A 1 514 ? 37.521 19.255 -59.358 1.00 98.06 514 ILE A CA 1
ATOM 4161 C C . ILE A 1 514 ? 38.427 20.487 -59.429 1.00 98.06 514 ILE A C 1
ATOM 4163 O O . ILE A 1 514 ? 38.117 21.429 -60.160 1.00 98.06 514 ILE A O 1
ATOM 4167 N N . ILE A 1 515 ? 39.569 20.473 -58.732 1.00 97.81 515 ILE A N 1
ATOM 4168 C CA . ILE A 1 515 ? 40.535 21.584 -58.747 1.00 97.81 515 ILE A CA 1
ATOM 4169 C C . ILE A 1 515 ? 41.037 21.832 -60.174 1.00 97.81 515 ILE A C 1
ATOM 4171 O O . ILE A 1 515 ? 41.038 22.972 -60.641 1.00 97.81 515 ILE A O 1
ATOM 4175 N N . SER A 1 516 ? 41.398 20.767 -60.897 1.00 97.69 516 SER A N 1
ATOM 4176 C CA . SER A 1 516 ? 41.813 20.857 -62.301 1.00 97.69 516 SER A CA 1
ATOM 4177 C C . SER A 1 516 ? 40.723 21.480 -63.186 1.00 97.69 516 SER A C 1
ATOM 4179 O O . SER A 1 516 ? 41.004 22.388 -63.970 1.00 97.69 516 SER A O 1
ATOM 4181 N N . SER A 1 517 ? 39.461 21.078 -63.001 1.00 97.94 517 SER A N 1
ATOM 4182 C CA . SER A 1 517 ? 38.320 21.622 -63.751 1.00 97.94 517 SER A CA 1
ATOM 4183 C C . SER A 1 517 ? 38.099 23.114 -63.476 1.00 97.94 517 SER A C 1
ATOM 4185 O O . SER A 1 517 ? 37.836 23.879 -64.402 1.00 97.94 517 SER A O 1
ATOM 4187 N N . ILE A 1 518 ? 38.266 23.557 -62.224 1.00 97.88 518 ILE A N 1
ATOM 4188 C CA . ILE A 1 518 ? 38.176 24.976 -61.844 1.00 97.88 518 ILE A CA 1
ATOM 4189 C C . ILE A 1 518 ? 39.286 25.798 -62.504 1.00 97.88 518 ILE A C 1
ATOM 4191 O O . ILE A 1 518 ? 39.006 26.859 -63.065 1.00 97.88 518 ILE A O 1
ATOM 4195 N N . ILE A 1 519 ? 40.524 25.298 -62.507 1.00 97.94 519 ILE A N 1
ATOM 4196 C CA . ILE A 1 519 ? 41.645 25.959 -63.191 1.00 97.94 519 ILE A CA 1
ATOM 4197 C C . ILE A 1 519 ? 41.341 26.112 -64.689 1.00 97.94 519 ILE A C 1
ATOM 4199 O O . ILE A 1 519 ? 41.518 27.200 -65.240 1.00 97.94 519 ILE A O 1
ATOM 4203 N N . LEU A 1 520 ? 40.819 25.068 -65.345 1.00 97.69 520 LEU A N 1
ATOM 4204 C CA . LEU A 1 520 ? 40.426 25.130 -66.758 1.00 97.69 520 LEU A CA 1
ATOM 4205 C C . LEU A 1 520 ? 39.318 26.163 -67.014 1.00 97.69 520 LEU A C 1
ATOM 4207 O O . LEU A 1 520 ? 39.414 26.920 -67.981 1.00 97.69 520 LEU A O 1
ATOM 4211 N N . MET A 1 521 ? 38.310 26.260 -66.139 1.00 98.00 521 MET A N 1
ATOM 4212 C CA . MET A 1 521 ? 37.267 27.290 -66.251 1.00 98.00 521 MET A CA 1
ATOM 4213 C C . MET A 1 521 ? 37.852 28.707 -66.184 1.00 98.00 521 MET A C 1
ATOM 4215 O O . MET A 1 521 ? 37.460 29.571 -66.974 1.00 98.00 521 MET A O 1
ATOM 4219 N N . ILE A 1 522 ? 38.814 28.947 -65.284 1.00 97.75 522 ILE A N 1
ATOM 4220 C CA . ILE A 1 522 ? 39.505 30.240 -65.160 1.00 97.75 522 ILE A CA 1
ATOM 4221 C C . ILE A 1 522 ? 40.291 30.544 -66.440 1.00 97.75 522 ILE A C 1
ATOM 4223 O O . ILE A 1 522 ? 40.153 31.631 -67.000 1.00 97.75 522 ILE A O 1
ATOM 4227 N N . VAL A 1 523 ? 41.065 29.580 -66.951 1.00 97.62 523 VAL A N 1
ATOM 4228 C CA . VAL A 1 523 ? 41.854 29.747 -68.184 1.00 97.62 523 VAL A CA 1
ATOM 4229 C C . VAL A 1 523 ? 40.957 30.075 -69.381 1.00 97.62 523 VAL A C 1
ATOM 4231 O O . VAL A 1 523 ? 41.248 31.022 -70.115 1.00 97.62 523 VAL A O 1
ATOM 4234 N N . ILE A 1 524 ? 39.846 29.351 -69.557 1.00 97.38 524 ILE A N 1
ATOM 4235 C CA . ILE A 1 524 ? 38.873 29.595 -70.636 1.00 97.38 524 ILE A CA 1
ATOM 4236 C C . ILE A 1 524 ? 38.248 30.988 -70.504 1.00 97.38 524 ILE A C 1
ATOM 4238 O O . ILE A 1 524 ? 38.121 31.698 -71.502 1.00 97.38 524 ILE A O 1
ATOM 4242 N N . SER A 1 525 ? 37.913 31.405 -69.281 1.00 97.00 525 SER A N 1
ATOM 4243 C CA . SER A 1 525 ? 37.306 32.714 -69.010 1.00 97.00 525 SER A CA 1
ATOM 4244 C C . SER A 1 525 ? 38.265 33.871 -69.302 1.00 97.00 525 SER A C 1
ATOM 4246 O O . SER A 1 525 ? 37.869 34.868 -69.908 1.00 97.00 525 SER A O 1
ATOM 4248 N N . VAL A 1 526 ? 39.542 33.729 -68.928 1.00 97.69 526 VAL A N 1
ATOM 4249 C CA . VAL A 1 526 ? 40.589 34.733 -69.183 1.00 97.69 526 VAL A CA 1
ATOM 4250 C C . VAL A 1 526 ? 40.945 34.802 -70.670 1.00 97.69 526 VAL A C 1
ATOM 4252 O O . VAL A 1 526 ? 41.174 35.884 -71.205 1.00 97.69 526 VAL A O 1
ATOM 4255 N N . LYS A 1 527 ? 40.983 33.662 -71.367 1.00 97.19 527 LYS A N 1
ATOM 4256 C CA . LYS A 1 527 ? 41.365 33.576 -72.787 1.00 97.19 527 LYS A CA 1
ATOM 4257 C C . LYS A 1 527 ? 40.166 33.566 -73.745 1.00 97.19 527 LYS A C 1
ATOM 4259 O O . LYS A 1 527 ? 40.316 33.137 -74.889 1.00 97.19 527 LYS A O 1
ATOM 4264 N N . LYS A 1 528 ? 39.003 34.085 -73.332 1.00 95.88 528 LYS A N 1
ATOM 4265 C CA . LYS A 1 528 ? 37.750 34.076 -74.119 1.00 95.88 528 LYS A CA 1
ATOM 4266 C C . LYS A 1 528 ? 37.858 34.695 -75.521 1.00 95.88 528 LYS A C 1
ATOM 4268 O O . LYS A 1 528 ? 37.126 34.294 -76.423 1.00 95.88 528 LYS A O 1
ATOM 4273 N N . ASP A 1 529 ? 38.781 35.639 -75.718 1.00 95.69 529 ASP A N 1
ATOM 4274 C CA . ASP A 1 529 ? 38.992 36.325 -77.001 1.00 95.69 529 ASP A CA 1
ATOM 4275 C C . ASP A 1 529 ? 39.917 35.563 -77.966 1.00 95.69 529 ASP A C 1
ATOM 4277 O O . ASP A 1 529 ? 40.034 35.931 -79.138 1.00 95.69 529 ASP A O 1
ATOM 4281 N N . ASN A 1 530 ? 40.558 34.477 -77.515 1.00 95.69 530 ASN A N 1
ATOM 4282 C CA . ASN A 1 530 ? 41.342 33.614 -78.392 1.00 95.69 530 ASN A CA 1
ATOM 4283 C C . ASN A 1 530 ? 40.426 32.999 -79.467 1.00 95.69 530 ASN A C 1
ATOM 4285 O O . ASN A 1 530 ? 39.381 32.435 -79.145 1.00 95.69 530 ASN A O 1
ATOM 4289 N N . LYS A 1 531 ? 40.829 33.075 -80.745 1.00 91.50 531 LYS A N 1
ATOM 4290 C CA . LYS A 1 531 ? 40.038 32.582 -81.888 1.00 91.50 531 LYS A CA 1
ATOM 4291 C C . LYS A 1 531 ? 39.597 31.122 -81.728 1.00 91.50 531 LYS A C 1
ATOM 4293 O O . LYS A 1 531 ? 38.472 30.807 -82.104 1.00 91.50 531 LYS A O 1
ATOM 4298 N N . LEU A 1 532 ? 40.436 30.269 -81.134 1.00 89.25 532 LEU A N 1
ATOM 4299 C CA . LEU A 1 532 ? 40.126 28.856 -80.888 1.00 89.25 532 LEU A CA 1
ATOM 4300 C C . LEU A 1 532 ? 39.005 28.697 -79.848 1.00 89.25 532 LEU A C 1
ATOM 4302 O O . LEU A 1 532 ? 37.996 28.049 -80.111 1.00 89.25 532 LEU A O 1
ATOM 4306 N N . ILE A 1 533 ? 39.133 29.366 -78.698 1.00 91.31 533 ILE A N 1
ATOM 4307 C CA . ILE A 1 533 ? 38.145 29.314 -77.605 1.00 91.31 533 ILE A CA 1
ATOM 4308 C C . ILE A 1 533 ? 36.822 29.964 -78.030 1.00 91.31 533 ILE A C 1
ATOM 4310 O O . ILE A 1 533 ? 35.736 29.449 -77.756 1.00 91.31 533 ILE A O 1
ATOM 4314 N N . LYS A 1 534 ? 36.902 31.079 -78.759 1.00 89.44 534 LYS A N 1
ATOM 4315 C CA . LYS A 1 534 ? 35.739 31.766 -79.321 1.00 89.44 534 LYS A CA 1
ATOM 4316 C C . LYS A 1 534 ? 35.013 30.899 -80.356 1.00 89.44 534 LYS A C 1
ATOM 4318 O O . LYS A 1 534 ? 33.783 30.910 -80.382 1.00 89.44 534 LYS A O 1
ATOM 4323 N N . GLY A 1 535 ? 35.754 30.136 -81.165 1.00 85.94 535 GLY A N 1
ATOM 4324 C CA . GLY A 1 535 ? 35.214 29.177 -82.135 1.00 85.94 535 GLY A CA 1
ATOM 4325 C C . GLY A 1 535 ? 34.473 28.012 -81.475 1.00 85.94 535 GLY A C 1
ATOM 4326 O O . GLY A 1 535 ? 33.350 27.705 -81.869 1.00 85.94 535 GLY A O 1
ATOM 4327 N N . GLY A 1 536 ? 35.045 27.443 -80.409 1.00 86.00 536 GLY A N 1
ATOM 4328 C CA . GLY A 1 536 ? 34.428 26.363 -79.628 1.00 86.00 536 GLY A CA 1
ATOM 4329 C C . GLY A 1 536 ? 33.207 26.785 -78.798 1.00 86.00 536 GLY A C 1
ATOM 4330 O O . GLY A 1 536 ? 32.493 25.929 -78.279 1.00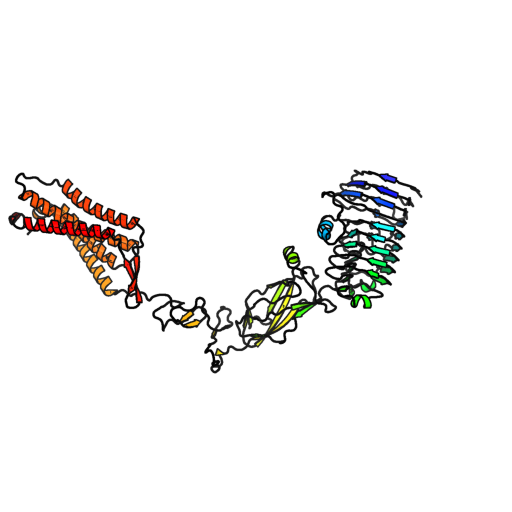 86.00 536 GLY A O 1
ATOM 4331 N N . GLY A 1 537 ? 32.938 28.090 -78.685 1.00 91.56 537 GLY A N 1
ATOM 4332 C CA . GLY A 1 537 ? 31.853 28.636 -77.875 1.00 91.56 537 GLY A CA 1
ATOM 4333 C C . GLY A 1 537 ? 32.148 28.502 -76.383 1.00 91.56 537 GLY A C 1
ATOM 4334 O O . GLY A 1 537 ? 31.688 27.562 -75.739 1.00 91.56 537 GLY A O 1
ATOM 4335 N N . PHE A 1 538 ? 32.889 29.467 -75.830 1.00 94.31 538 PHE A N 1
ATOM 4336 C CA . PHE A 1 538 ? 33.354 29.437 -74.437 1.00 94.31 538 PHE A CA 1
ATOM 4337 C C . PHE A 1 538 ? 32.237 29.179 -73.406 1.00 94.31 538 PHE A C 1
ATOM 4339 O O . PHE A 1 538 ? 32.472 28.480 -72.427 1.00 94.31 538 PHE A O 1
ATOM 4346 N N . GLU A 1 539 ? 31.017 29.673 -73.645 1.00 95.12 539 GLU A N 1
ATOM 4347 C CA . GLU A 1 539 ? 29.855 29.459 -72.768 1.00 95.12 539 GLU A CA 1
ATOM 4348 C C . GLU A 1 539 ? 29.505 27.961 -72.635 1.00 95.12 539 GLU A C 1
ATOM 4350 O O . GLU A 1 539 ? 29.293 27.466 -71.531 1.00 95.12 539 GLU A O 1
ATOM 4355 N N . PHE A 1 540 ? 29.534 27.204 -73.739 1.00 94.56 540 PHE A N 1
ATOM 4356 C CA . PHE A 1 540 ? 29.275 25.759 -73.728 1.00 94.56 540 PHE A CA 1
ATOM 4357 C C . PHE A 1 540 ? 30.420 24.969 -73.089 1.00 94.56 540 PHE A C 1
ATOM 4359 O O . PHE A 1 540 ? 30.169 23.986 -72.397 1.00 94.56 540 PHE A O 1
ATOM 4366 N N . LEU A 1 541 ? 31.670 25.409 -73.277 1.00 94.94 541 LEU A N 1
ATOM 4367 C CA . LEU A 1 541 ? 32.828 24.795 -72.620 1.00 94.94 541 LEU A CA 1
ATOM 4368 C C . LEU A 1 541 ? 32.754 24.943 -71.093 1.00 94.94 541 LEU A C 1
ATOM 4370 O O . LEU A 1 541 ? 33.049 23.992 -70.373 1.00 94.94 541 LEU A O 1
ATOM 4374 N N . ILE A 1 542 ? 32.306 26.102 -70.598 1.00 96.62 542 ILE A N 1
ATOM 4375 C CA . ILE A 1 542 ? 32.083 26.321 -69.162 1.00 96.62 542 ILE A CA 1
ATOM 4376 C C . ILE A 1 542 ? 30.963 25.409 -68.642 1.00 96.62 542 ILE A C 1
ATOM 4378 O O . ILE A 1 542 ? 31.142 24.778 -67.605 1.00 96.62 542 ILE A O 1
ATOM 4382 N N . ILE A 1 543 ? 29.841 25.277 -69.361 1.00 96.00 543 ILE A N 1
ATOM 4383 C CA . ILE A 1 543 ? 28.736 24.387 -68.952 1.00 96.00 543 ILE A CA 1
ATOM 4384 C C . ILE A 1 543 ? 29.197 22.923 -68.864 1.00 96.00 543 ILE A C 1
ATOM 4386 O O . ILE A 1 543 ? 28.850 22.238 -67.902 1.00 96.00 543 ILE A O 1
ATOM 4390 N N . ILE A 1 544 ? 30.019 22.458 -69.813 1.00 96.12 544 ILE A N 1
ATOM 4391 C CA . ILE A 1 544 ? 30.603 21.107 -69.772 1.00 96.12 544 ILE A CA 1
ATOM 4392 C C . ILE A 1 544 ? 31.494 20.936 -68.531 1.00 96.12 544 ILE A C 1
ATOM 4394 O O . ILE A 1 544 ? 31.393 19.931 -67.830 1.00 96.12 544 ILE A O 1
ATOM 4398 N N . LEU A 1 545 ? 32.338 21.923 -68.213 1.00 96.81 545 LEU A N 1
ATOM 4399 C CA . LEU A 1 545 ? 33.193 21.862 -67.021 1.00 96.81 545 LEU A CA 1
ATOM 4400 C C . LEU A 1 545 ? 32.384 21.865 -65.712 1.00 96.81 545 LEU A C 1
ATOM 4402 O O . LEU A 1 545 ? 32.740 21.168 -64.759 1.00 96.81 545 LEU A O 1
ATOM 4406 N N . ILE A 1 546 ? 31.262 22.590 -65.668 1.00 96.44 546 ILE A N 1
ATOM 4407 C CA . ILE A 1 546 ? 30.339 22.561 -64.526 1.00 96.44 546 ILE A CA 1
ATOM 4408 C C . ILE A 1 546 ? 29.748 21.160 -64.356 1.00 96.44 546 ILE A C 1
ATOM 4410 O O . ILE A 1 546 ? 29.789 20.610 -63.255 1.00 96.44 546 ILE A O 1
ATOM 4414 N N . GLY A 1 547 ? 29.239 20.537 -65.421 1.00 95.56 547 GLY A N 1
ATOM 4415 C CA . GLY A 1 547 ? 28.680 19.193 -65.299 1.00 95.56 547 GLY A CA 1
ATOM 4416 C C . GLY A 1 547 ? 29.739 18.128 -64.986 1.00 95.56 547 GLY A C 1
ATOM 4417 O O . GLY A 1 547 ? 29.433 17.161 -64.289 1.00 95.56 547 GLY A O 1
ATOM 4418 N N . THR A 1 548 ? 31.004 18.294 -65.409 1.00 96.50 548 THR A N 1
ATOM 4419 C CA . THR A 1 548 ? 32.091 17.397 -64.961 1.00 96.50 548 THR A CA 1
ATOM 4420 C C . THR A 1 548 ? 32.370 17.538 -63.468 1.00 96.50 548 THR A C 1
ATOM 4422 O O . THR A 1 548 ? 32.547 16.526 -62.795 1.00 96.50 548 THR A O 1
ATOM 4425 N N . ILE A 1 549 ? 32.322 18.758 -62.918 1.00 97.44 549 ILE A N 1
ATOM 4426 C CA . ILE A 1 549 ? 32.440 18.976 -61.467 1.00 97.44 549 ILE A CA 1
ATOM 4427 C C . ILE A 1 549 ? 31.305 18.264 -60.723 1.00 97.44 549 ILE A C 1
ATOM 4429 O O . ILE A 1 549 ? 31.569 17.565 -59.746 1.00 97.44 549 ILE A O 1
ATOM 4433 N N . LEU A 1 550 ? 30.062 18.356 -61.212 1.00 96.00 550 LEU A N 1
ATOM 4434 C CA . LEU A 1 550 ? 28.926 17.632 -60.624 1.00 96.00 550 LEU A CA 1
ATOM 4435 C C . LEU A 1 550 ? 29.135 16.106 -60.636 1.00 96.00 550 LEU A C 1
ATOM 4437 O O . LEU A 1 550 ? 28.786 15.439 -59.662 1.00 96.00 550 LEU A O 1
ATOM 4441 N N . SER A 1 551 ? 29.763 15.558 -61.683 1.00 95.88 551 SER A N 1
ATOM 4442 C CA . SER A 1 551 ? 30.134 14.136 -61.747 1.00 95.88 551 SER A CA 1
ATOM 4443 C C . SER A 1 551 ? 31.145 13.734 -60.675 1.00 95.88 551 SER A C 1
ATOM 4445 O O . SER A 1 551 ? 31.032 12.657 -60.096 1.00 95.88 551 SER A O 1
ATOM 4447 N N . TYR A 1 552 ? 32.147 14.573 -60.410 1.00 97.69 552 TYR A N 1
ATOM 4448 C CA . TYR A 1 552 ? 33.141 14.289 -59.375 1.00 97.69 552 TYR A CA 1
ATOM 4449 C C . TYR A 1 552 ? 32.535 14.405 -57.974 1.00 97.69 552 TYR A C 1
ATOM 4451 O O . TYR A 1 552 ? 32.813 13.567 -57.117 1.00 97.69 552 TYR A O 1
ATOM 4459 N N . CYS A 1 553 ? 31.627 15.363 -57.761 1.00 97.06 553 CYS A N 1
ATOM 4460 C CA . CYS A 1 553 ? 30.835 15.437 -56.535 1.00 97.06 553 CYS A CA 1
ATOM 4461 C C . CYS A 1 553 ? 30.001 14.161 -56.321 1.00 97.06 553 CYS A C 1
ATOM 4463 O O . CYS A 1 553 ? 29.967 13.640 -55.209 1.00 97.06 553 CYS A O 1
ATOM 4465 N N . TYR A 1 554 ? 29.380 13.612 -57.373 1.00 96.75 554 TYR A N 1
ATOM 4466 C CA . TYR A 1 554 ? 28.660 12.332 -57.304 1.00 96.75 554 TYR A CA 1
ATOM 4467 C C . TYR A 1 554 ? 29.562 11.172 -56.844 1.00 96.75 554 TYR A C 1
ATOM 4469 O O . TYR A 1 554 ? 29.178 10.404 -55.955 1.00 96.75 554 TYR A O 1
ATOM 4477 N N . SER A 1 555 ? 30.773 11.064 -57.399 1.00 96.75 555 SER A N 1
ATOM 4478 C CA . SER A 1 555 ? 31.748 10.043 -56.992 1.00 96.75 555 SER A CA 1
ATOM 4479 C C . SER A 1 555 ? 32.145 10.174 -55.519 1.00 96.75 555 SER A C 1
ATOM 4481 O O . SER A 1 555 ? 32.218 9.165 -54.822 1.00 96.75 555 SER A O 1
ATOM 4483 N N . MET A 1 556 ? 32.332 11.400 -55.014 1.00 96.75 556 MET A N 1
ATOM 4484 C CA . MET A 1 556 ? 32.622 11.639 -53.593 1.00 96.75 556 MET A CA 1
ATOM 4485 C C . MET A 1 556 ? 31.455 11.230 -52.689 1.00 96.75 556 MET A C 1
ATOM 4487 O O . MET A 1 556 ? 31.672 10.551 -51.687 1.00 96.75 556 MET A O 1
ATOM 4491 N N . LEU A 1 557 ? 30.217 11.602 -53.039 1.00 96.31 557 LEU A N 1
ATOM 4492 C CA . LEU A 1 557 ? 29.041 11.239 -52.238 1.00 96.31 557 LEU A CA 1
ATOM 4493 C C . LEU A 1 557 ? 28.799 9.726 -52.194 1.00 96.31 557 LEU A C 1
ATOM 4495 O O . LEU A 1 557 ? 28.299 9.226 -51.191 1.00 96.31 557 LEU A O 1
ATOM 4499 N N . SER A 1 558 ? 29.190 8.994 -53.241 1.00 94.00 558 SER A N 1
ATOM 4500 C CA . SER A 1 558 ? 29.017 7.535 -53.321 1.00 94.00 558 SER A CA 1
ATOM 4501 C C . SER A 1 558 ? 29.864 6.755 -52.305 1.00 94.00 558 SER A C 1
ATOM 4503 O O . SER A 1 558 ? 29.554 5.599 -52.019 1.00 94.00 558 SER A O 1
ATOM 4505 N N . VAL A 1 559 ? 30.913 7.381 -51.767 1.00 95.19 559 VAL A N 1
ATOM 4506 C CA . VAL A 1 559 ? 31.856 6.793 -50.803 1.00 95.19 559 VAL A CA 1
ATOM 4507 C C . VAL A 1 559 ? 31.485 7.112 -49.348 1.00 95.19 559 VAL A C 1
ATOM 4509 O O . VAL A 1 559 ? 31.832 6.377 -48.425 1.00 95.19 559 VAL A O 1
ATOM 4512 N N . ILE A 1 560 ? 30.774 8.215 -49.117 1.00 94.81 560 ILE A N 1
ATOM 4513 C CA . ILE A 1 560 ? 30.368 8.633 -47.773 1.00 94.81 560 ILE A CA 1
ATOM 4514 C C . ILE A 1 560 ? 29.293 7.672 -47.244 1.00 94.81 560 ILE A C 1
ATOM 4516 O O . ILE A 1 560 ? 28.475 7.151 -48.007 1.00 94.81 560 ILE A O 1
ATOM 4520 N N . LYS A 1 561 ? 29.271 7.446 -45.921 1.00 94.25 561 LYS A N 1
ATOM 4521 C CA . LYS A 1 561 ? 28.220 6.653 -45.267 1.00 94.25 561 LYS A CA 1
ATOM 4522 C C . LYS A 1 561 ? 26.844 7.149 -45.716 1.00 94.25 561 LYS A C 1
ATOM 4524 O O . LYS A 1 561 ? 26.524 8.328 -45.565 1.00 94.25 561 LYS A O 1
ATOM 4529 N N . LYS A 1 562 ? 26.041 6.240 -46.266 1.00 94.50 562 LYS A N 1
ATOM 4530 C CA . LYS A 1 562 ? 24.760 6.573 -46.884 1.00 94.50 562 LYS A CA 1
ATOM 4531 C C . LYS A 1 562 ? 23.773 7.040 -45.819 1.00 94.50 562 LYS A C 1
ATOM 4533 O O . LYS A 1 562 ? 23.567 6.400 -44.798 1.00 94.50 562 LYS A O 1
ATOM 4538 N N . THR A 1 563 ? 23.141 8.166 -46.090 1.00 94.62 563 THR A N 1
ATOM 4539 C CA . THR A 1 563 ? 21.951 8.636 -45.382 1.00 94.62 563 THR A CA 1
ATOM 4540 C C . THR A 1 563 ? 20.852 8.833 -46.414 1.00 94.62 563 THR A C 1
ATOM 4542 O O . THR A 1 563 ? 21.138 8.910 -47.611 1.00 94.62 563 THR A O 1
ATOM 4545 N N . GLU A 1 564 ? 19.594 8.935 -45.988 1.00 92.38 564 GLU A N 1
ATOM 4546 C CA . GLU A 1 564 ? 18.489 9.168 -46.927 1.00 92.38 564 GLU A CA 1
ATOM 4547 C C . GLU A 1 564 ? 18.727 10.434 -47.770 1.00 92.38 564 GLU A C 1
ATOM 4549 O O . GLU A 1 564 ? 18.645 10.382 -48.996 1.00 92.38 564 GLU A O 1
ATOM 4554 N N . ILE A 1 565 ? 19.155 11.534 -47.140 1.00 92.62 565 ILE A N 1
ATOM 4555 C CA . ILE A 1 565 ? 19.492 12.799 -47.819 1.00 92.62 565 ILE A CA 1
ATOM 4556 C C . ILE A 1 565 ? 20.634 12.603 -48.826 1.00 92.62 565 ILE A C 1
ATOM 4558 O O . ILE A 1 565 ? 20.560 13.101 -49.951 1.00 92.62 565 ILE A O 1
ATOM 4562 N N . LEU A 1 566 ? 21.677 11.853 -48.456 1.00 94.88 566 LEU A N 1
ATOM 4563 C CA . LEU A 1 566 ? 22.792 11.566 -49.360 1.00 94.88 566 LEU A CA 1
ATOM 4564 C C . LEU A 1 566 ? 22.369 10.676 -50.533 1.00 94.88 566 LEU A C 1
ATOM 4566 O O . LEU A 1 566 ? 22.848 10.904 -51.642 1.00 94.88 566 LEU A O 1
ATOM 4570 N N . CYS A 1 567 ? 21.449 9.724 -50.346 1.00 95.00 567 CYS A N 1
ATOM 4571 C CA . CYS A 1 567 ? 20.890 8.933 -51.448 1.00 95.00 567 CYS A CA 1
ATOM 4572 C C . CYS A 1 567 ? 20.152 9.822 -52.465 1.00 95.00 567 CYS A C 1
ATOM 4574 O O . CYS A 1 567 ? 20.341 9.643 -53.672 1.00 95.00 567 CYS A O 1
ATOM 4576 N N . TYR A 1 568 ? 19.371 10.806 -51.998 1.00 92.75 568 TYR A N 1
ATOM 4577 C CA . TYR A 1 568 ? 18.699 11.782 -52.866 1.00 92.75 568 TYR A CA 1
ATOM 4578 C C . TYR A 1 568 ? 19.691 12.699 -53.587 1.00 92.75 568 TYR A C 1
ATOM 4580 O O . TYR A 1 568 ? 19.616 12.848 -54.806 1.00 92.75 568 TYR A O 1
ATOM 4588 N N . ALA A 1 569 ? 20.659 13.270 -52.863 1.00 94.38 569 ALA A N 1
ATOM 4589 C CA . ALA A 1 569 ? 21.697 14.114 -53.455 1.00 94.38 569 ALA A CA 1
ATOM 4590 C C . ALA A 1 569 ? 22.502 13.352 -54.522 1.00 94.38 569 ALA A C 1
ATOM 4592 O O . ALA A 1 569 ? 22.764 13.874 -55.605 1.00 94.38 569 ALA A O 1
ATOM 4593 N N . THR A 1 570 ? 22.817 12.084 -54.250 1.00 94.81 570 THR A N 1
ATOM 4594 C CA . THR A 1 570 ? 23.487 11.171 -55.182 1.00 94.81 570 THR A CA 1
ATOM 4595 C C . THR A 1 570 ? 22.633 10.917 -56.432 1.00 94.81 570 THR A C 1
ATOM 4597 O O . THR A 1 570 ? 23.171 10.954 -57.536 1.00 94.81 570 THR A O 1
ATOM 4600 N N . SER A 1 571 ? 21.309 10.743 -56.299 1.00 93.44 571 SER A N 1
ATOM 4601 C CA . SER A 1 571 ? 20.376 10.617 -57.441 1.00 93.44 571 SER A CA 1
ATOM 4602 C C . SER A 1 571 ? 20.364 11.876 -58.319 1.00 93.44 571 SER A C 1
ATOM 4604 O O . SER A 1 571 ? 20.542 11.802 -59.537 1.00 93.44 571 SER A O 1
ATOM 4606 N N . ILE A 1 572 ? 20.238 13.053 -57.696 1.00 94.38 572 ILE A N 1
ATOM 4607 C CA . ILE A 1 572 ? 20.198 14.344 -58.398 1.00 94.38 572 ILE A CA 1
ATOM 4608 C C . ILE A 1 572 ? 21.512 14.595 -59.144 1.00 94.38 572 ILE A C 1
ATOM 4610 O O . ILE A 1 572 ? 21.486 14.892 -60.337 1.00 94.38 572 ILE A O 1
ATOM 4614 N N . LEU A 1 573 ? 22.664 14.445 -58.478 1.00 95.00 573 LEU A N 1
ATOM 4615 C CA . LEU A 1 573 ? 23.971 14.662 -59.106 1.00 95.00 573 LEU A CA 1
ATOM 4616 C C . LEU A 1 573 ? 24.231 13.673 -60.250 1.00 95.00 573 LEU A C 1
ATOM 4618 O O . LEU A 1 573 ? 24.737 14.077 -61.297 1.00 95.00 573 LEU A O 1
ATOM 4622 N N . LYS A 1 574 ? 23.828 12.404 -60.089 1.00 93.94 574 LYS A N 1
ATOM 4623 C CA . LYS A 1 574 ? 23.927 11.381 -61.141 1.00 93.94 574 LYS A CA 1
ATOM 4624 C C . LYS A 1 574 ? 23.146 11.770 -62.394 1.00 93.94 574 LYS A C 1
ATOM 4626 O O . LYS A 1 574 ? 23.637 11.573 -63.502 1.00 93.94 574 LYS A O 1
ATOM 4631 N N . ASN A 1 575 ? 21.943 12.319 -62.232 1.00 92.50 575 ASN A N 1
ATOM 4632 C CA . ASN A 1 575 ? 21.118 12.741 -63.360 1.00 92.50 575 ASN A CA 1
ATOM 4633 C C . ASN A 1 575 ? 21.605 14.067 -63.969 1.00 92.50 575 ASN A C 1
ATOM 4635 O O . ASN A 1 575 ? 21.648 14.201 -65.189 1.00 92.50 575 ASN A O 1
ATOM 4639 N N . LEU A 1 576 ? 22.050 15.026 -63.150 1.00 93.19 576 LEU A N 1
ATOM 4640 C CA . LEU A 1 576 ? 22.586 16.307 -63.625 1.00 93.19 576 LEU A CA 1
ATOM 4641 C C . LEU A 1 576 ? 23.908 16.174 -64.389 1.00 93.19 576 LEU A C 1
ATOM 4643 O O . LEU A 1 576 ? 24.199 17.004 -65.246 1.00 93.19 576 LEU A O 1
ATOM 4647 N N . PHE A 1 577 ? 24.688 15.120 -64.153 1.00 91.19 577 PHE A N 1
ATOM 4648 C CA . PHE A 1 577 ? 25.862 14.815 -64.973 1.00 91.19 577 PHE A CA 1
ATOM 4649 C C . PHE A 1 577 ? 25.532 14.735 -66.478 1.00 91.19 577 PHE A C 1
ATOM 4651 O O . PHE A 1 577 ? 26.329 15.170 -67.314 1.00 91.19 577 PHE A O 1
ATOM 4658 N N . PHE A 1 578 ? 24.335 14.266 -66.849 1.00 89.56 578 PHE A N 1
ATOM 4659 C CA . PHE A 1 578 ? 23.938 14.123 -68.254 1.00 89.56 578 PHE A CA 1
ATOM 4660 C C . PHE A 1 578 ? 23.713 15.448 -68.994 1.00 89.56 578 PHE A C 1
ATOM 4662 O O . PHE A 1 578 ? 23.688 15.470 -70.228 1.00 89.56 578 PHE A O 1
ATOM 4669 N N . VAL A 1 579 ? 23.677 16.573 -68.274 1.00 90.25 579 VAL A N 1
ATOM 4670 C CA . VAL A 1 579 ? 23.685 17.924 -68.857 1.00 90.25 579 VAL A CA 1
ATOM 4671 C C . VAL A 1 579 ? 24.926 18.148 -69.732 1.00 90.25 579 VAL A C 1
ATOM 4673 O O . VAL A 1 579 ? 24.848 18.852 -70.743 1.00 90.25 579 VAL A O 1
ATOM 4676 N N . ASN A 1 580 ? 26.045 17.477 -69.433 1.00 95.19 580 ASN A N 1
ATOM 4677 C CA . ASN A 1 580 ? 27.232 17.476 -70.293 1.00 95.19 580 ASN A CA 1
ATOM 4678 C C . ASN A 1 580 ? 26.930 16.934 -71.689 1.00 95.19 580 ASN A C 1
ATOM 4680 O O . ASN A 1 580 ? 27.266 17.569 -72.688 1.00 95.19 580 ASN A O 1
ATOM 4684 N N . PHE A 1 581 ? 26.253 15.787 -71.773 1.00 95.88 581 PHE A N 1
ATOM 4685 C CA . PHE A 1 581 ? 25.911 15.169 -73.052 1.00 95.88 581 PHE A CA 1
ATOM 4686 C C . PHE A 1 581 ? 24.884 15.995 -73.826 1.00 95.88 581 PHE A C 1
ATOM 4688 O O . PHE A 1 581 ? 25.021 16.137 -75.038 1.00 95.88 581 PHE A O 1
ATOM 4695 N N . ALA A 1 582 ? 23.915 16.611 -73.143 1.00 95.88 582 ALA A N 1
ATOM 4696 C CA . ALA A 1 582 ? 22.981 17.549 -73.767 1.00 95.88 582 ALA A CA 1
ATOM 4697 C C . ALA A 1 582 ? 23.702 18.773 -74.365 1.00 95.88 582 ALA A C 1
ATOM 4699 O O . ALA A 1 582 ? 23.401 19.204 -75.481 1.00 95.88 582 ALA A O 1
ATOM 4700 N N . THR A 1 583 ? 24.697 19.299 -73.645 1.00 96.38 583 THR A N 1
ATOM 4701 C CA . THR A 1 583 ? 25.518 20.439 -74.079 1.00 96.38 583 THR A CA 1
ATOM 4702 C C . THR A 1 583 ? 26.401 20.083 -75.279 1.00 96.38 583 THR A C 1
ATOM 4704 O O . THR A 1 583 ? 26.504 20.850 -76.238 1.00 96.38 583 THR A O 1
ATOM 4707 N N . ILE A 1 584 ? 26.998 18.892 -75.271 1.00 95.94 584 ILE A N 1
ATOM 4708 C CA . ILE A 1 584 ? 27.766 18.368 -76.405 1.00 95.94 584 ILE A CA 1
ATOM 4709 C C . ILE A 1 584 ? 26.844 18.155 -77.614 1.00 95.94 584 ILE A C 1
ATOM 4711 O O . ILE A 1 584 ? 27.153 18.616 -78.713 1.00 95.94 584 ILE A O 1
ATOM 4715 N N . LEU A 1 585 ? 25.674 17.542 -77.413 1.00 95.94 585 LEU A N 1
ATOM 4716 C CA . LEU A 1 585 ? 24.684 17.310 -78.463 1.00 95.94 585 LEU A CA 1
ATOM 4717 C C . LEU A 1 585 ? 24.252 18.618 -79.136 1.00 95.94 585 LEU A C 1
ATOM 4719 O O . LEU A 1 585 ? 24.273 18.692 -80.363 1.00 95.94 585 LEU A O 1
ATOM 4723 N N . ILE A 1 586 ? 23.894 19.660 -78.376 1.00 95.88 586 ILE A N 1
ATOM 4724 C CA . ILE A 1 586 ? 23.433 20.922 -78.978 1.00 95.88 586 ILE A CA 1
ATOM 4725 C C . ILE A 1 586 ? 24.546 21.623 -79.764 1.00 95.88 586 ILE A C 1
ATOM 4727 O O . ILE A 1 586 ? 24.287 22.215 -80.814 1.00 95.88 586 ILE A O 1
ATOM 4731 N N . LYS A 1 587 ? 25.800 21.503 -79.310 1.00 93.62 587 LYS A N 1
ATOM 4732 C CA . LYS A 1 587 ? 26.970 22.021 -80.026 1.00 93.62 587 LYS A CA 1
ATOM 4733 C C . LYS A 1 587 ? 27.158 21.304 -81.366 1.00 93.62 587 LYS A C 1
ATOM 4735 O O . LYS A 1 587 ? 27.337 21.957 -82.393 1.00 93.62 587 LYS A O 1
ATOM 4740 N N . ILE A 1 588 ? 27.043 19.979 -81.372 1.00 93.62 588 ILE A N 1
ATOM 4741 C CA . ILE A 1 588 ? 27.154 19.152 -82.581 1.00 93.62 588 ILE A CA 1
ATOM 4742 C C . ILE A 1 588 ? 25.967 19.408 -83.527 1.00 93.62 588 ILE A C 1
ATOM 4744 O O . ILE A 1 588 ? 26.158 19.543 -84.736 1.00 93.62 588 ILE A O 1
ATOM 4748 N N . LEU A 1 589 ? 24.752 19.561 -82.991 1.00 93.81 589 LEU A N 1
ATOM 4749 C CA . LEU A 1 589 ? 23.560 19.933 -83.757 1.00 93.81 589 LEU A CA 1
ATOM 4750 C C . LEU A 1 589 ? 23.711 21.309 -84.407 1.00 93.81 589 LEU A C 1
ATOM 4752 O O . LEU A 1 589 ? 23.365 21.471 -85.572 1.00 93.81 589 LEU A O 1
ATOM 4756 N N . ARG A 1 590 ? 24.267 22.298 -83.700 1.00 92.19 590 ARG A N 1
ATOM 4757 C CA . ARG A 1 590 ? 24.540 23.621 -84.274 1.00 92.19 590 ARG A CA 1
ATOM 4758 C C . ARG A 1 590 ? 25.448 23.519 -85.501 1.00 92.19 590 ARG A C 1
ATOM 4760 O O . ARG A 1 590 ? 25.155 24.153 -86.511 1.00 92.19 590 ARG A O 1
ATOM 4767 N N . ILE A 1 591 ? 26.518 22.726 -85.423 1.00 90.44 591 ILE A N 1
ATOM 4768 C CA . ILE A 1 591 ? 27.431 22.489 -86.554 1.00 90.44 591 ILE A CA 1
ATOM 4769 C C . ILE A 1 591 ? 26.683 21.812 -87.711 1.00 90.44 591 ILE A C 1
ATOM 4771 O O . ILE A 1 591 ? 26.767 22.271 -88.849 1.00 90.44 591 ILE A O 1
ATOM 4775 N N . TYR A 1 592 ? 25.891 20.781 -87.406 1.00 92.19 592 TYR A N 1
ATOM 4776 C CA . TYR A 1 592 ? 25.081 20.064 -88.391 1.00 92.19 592 TYR A CA 1
ATOM 4777 C C . TYR A 1 592 ? 24.123 21.001 -89.148 1.00 92.19 592 TYR A C 1
ATOM 4779 O O . TYR A 1 592 ? 24.090 20.999 -90.379 1.00 92.19 592 TYR A O 1
ATOM 4787 N N . TYR A 1 593 ? 23.392 21.858 -88.426 1.00 91.31 593 TYR A N 1
ATOM 4788 C CA . TYR A 1 593 ? 22.447 22.813 -89.014 1.00 91.31 593 TYR A CA 1
ATOM 4789 C C . TYR A 1 593 ? 23.127 23.870 -89.888 1.00 91.31 593 TYR A C 1
ATOM 4791 O O . TYR A 1 593 ? 22.605 24.193 -90.954 1.00 91.31 593 TYR A O 1
ATOM 4799 N N . ILE A 1 594 ? 24.289 24.387 -89.465 1.00 88.81 594 ILE A N 1
ATOM 4800 C CA . ILE A 1 594 ? 25.054 25.373 -90.244 1.00 88.81 594 ILE A CA 1
ATOM 4801 C C . ILE A 1 594 ? 25.457 24.801 -91.608 1.00 88.81 594 ILE A C 1
ATOM 4803 O O . ILE A 1 594 ? 25.463 25.538 -92.592 1.00 88.81 594 ILE A O 1
ATOM 4807 N N . TYR A 1 595 ? 25.789 23.509 -91.670 1.00 87.06 595 TYR A N 1
ATOM 4808 C CA . TYR A 1 595 ? 26.308 22.893 -92.887 1.00 87.06 595 TYR A CA 1
ATOM 4809 C C . TYR A 1 595 ? 25.223 22.318 -93.803 1.00 87.06 595 TYR A C 1
ATOM 4811 O O . TYR A 1 595 ? 25.288 22.481 -95.019 1.00 87.06 595 TYR A O 1
ATOM 4819 N N . TYR A 1 596 ? 24.224 21.630 -93.246 1.00 88.31 596 TYR A N 1
ATOM 4820 C CA . TYR A 1 596 ? 23.278 20.857 -94.056 1.00 88.31 596 TYR A CA 1
ATOM 4821 C C . TYR A 1 596 ? 22.106 21.696 -94.602 1.00 88.31 596 TYR A C 1
ATOM 4823 O O . TYR A 1 596 ? 21.523 21.350 -95.632 1.00 88.31 596 TYR A O 1
ATOM 4831 N N . HIS A 1 597 ? 21.763 22.830 -93.976 1.00 86.12 597 HIS A N 1
ATOM 4832 C CA . HIS A 1 597 ? 20.696 23.707 -94.469 1.00 86.12 597 HIS A CA 1
ATOM 4833 C C . HIS A 1 597 ? 21.218 24.817 -95.398 1.00 86.12 597 HIS A C 1
ATOM 4835 O O . HIS A 1 597 ? 21.905 25.745 -94.985 1.00 86.12 597 HIS A O 1
ATOM 4841 N N . ARG A 1 598 ? 20.793 24.762 -96.673 1.00 71.56 598 ARG A N 1
ATOM 4842 C CA . ARG A 1 598 ? 21.166 25.684 -97.774 1.00 71.56 598 ARG A CA 1
ATOM 4843 C C . ARG A 1 598 ? 20.839 27.168 -97.542 1.00 71.56 598 ARG A C 1
ATOM 4845 O O . ARG A 1 598 ? 21.375 28.026 -98.233 1.00 71.56 598 ARG A O 1
ATOM 4852 N N . ARG A 1 599 ? 19.930 27.474 -96.615 1.00 71.44 599 ARG A N 1
ATOM 4853 C CA . ARG A 1 599 ? 19.681 28.829 -96.105 1.00 71.44 599 ARG A CA 1
ATOM 4854 C C . ARG A 1 599 ? 20.316 28.849 -94.727 1.00 71.44 599 ARG A C 1
ATOM 4856 O O . ARG A 1 599 ? 19.869 28.057 -93.910 1.00 71.44 599 ARG A O 1
ATOM 4863 N N . HIS A 1 600 ? 21.331 29.682 -94.498 1.00 72.50 600 HIS A N 1
ATOM 4864 C CA . HIS A 1 600 ? 22.102 29.795 -93.249 1.00 72.50 600 HIS A CA 1
ATOM 4865 C C . HIS A 1 600 ? 21.221 30.063 -92.008 1.00 72.50 600 HIS A C 1
ATOM 4867 O O . HIS A 1 600 ? 21.220 31.159 -91.449 1.00 72.50 600 HIS A O 1
ATOM 4873 N N . ILE A 1 601 ? 20.445 29.072 -91.573 1.00 82.56 601 ILE A N 1
ATOM 4874 C CA . ILE A 1 601 ? 19.598 29.143 -90.391 1.00 82.56 601 ILE A CA 1
ATOM 4875 C C . ILE A 1 601 ? 20.529 28.957 -89.201 1.00 82.56 601 ILE A C 1
ATOM 4877 O O . ILE A 1 601 ? 20.960 27.853 -88.871 1.00 82.56 601 ILE A O 1
ATOM 4881 N N . VAL A 1 602 ? 20.872 30.074 -88.569 1.00 86.56 602 VAL A N 1
ATOM 4882 C CA . VAL A 1 602 ? 21.619 30.070 -87.317 1.00 86.56 602 VAL A CA 1
ATOM 4883 C C . VAL A 1 602 ? 20.631 29.789 -86.194 1.00 86.56 602 VAL A C 1
ATOM 4885 O O . VAL A 1 602 ? 19.719 30.581 -85.963 1.00 86.56 602 VAL A O 1
ATOM 4888 N N . ILE A 1 603 ? 20.817 28.675 -85.480 1.00 90.94 603 ILE A N 1
ATOM 4889 C CA . ILE A 1 603 ? 20.046 28.399 -84.264 1.00 90.94 603 ILE A CA 1
ATOM 4890 C C . ILE A 1 603 ? 20.306 29.549 -83.277 1.00 90.94 603 ILE A C 1
ATOM 4892 O O . ILE A 1 603 ? 21.467 29.784 -82.914 1.00 90.94 603 ILE A O 1
ATOM 4896 N N . PRO A 1 604 ? 19.271 30.287 -82.837 1.00 94.06 604 PRO A N 1
ATOM 4897 C CA . PRO A 1 604 ? 19.467 31.390 -81.911 1.00 94.06 604 PRO A CA 1
ATOM 4898 C C . PRO A 1 604 ? 20.010 30.854 -80.582 1.00 94.06 604 PRO A C 1
ATOM 4900 O O . PRO A 1 604 ? 19.568 29.813 -80.092 1.00 94.06 604 PRO A O 1
ATOM 4903 N N . ARG A 1 605 ? 20.961 31.576 -79.968 1.00 93.44 605 ARG A N 1
ATOM 4904 C CA . ARG A 1 605 ? 21.609 31.147 -78.709 1.00 93.44 605 ARG A CA 1
ATOM 4905 C C . ARG A 1 605 ? 20.611 30.831 -77.604 1.00 93.44 605 ARG A C 1
ATOM 4907 O O . ARG A 1 605 ? 20.770 29.843 -76.901 1.00 93.44 605 ARG A O 1
ATOM 4914 N N . PHE A 1 606 ? 19.553 31.628 -77.518 1.00 95.25 606 PHE A N 1
ATOM 4915 C CA . PHE A 1 606 ? 18.461 31.426 -76.577 1.00 95.25 606 PHE A CA 1
ATOM 4916 C C . PHE A 1 606 ? 17.824 30.030 -76.683 1.00 95.25 606 PHE A C 1
ATOM 4918 O O . PHE A 1 606 ? 17.617 29.379 -75.664 1.00 95.25 606 PHE A O 1
ATOM 4925 N N . LEU A 1 607 ? 17.596 29.521 -77.901 1.00 95.12 607 LEU A N 1
ATOM 4926 C CA . LEU A 1 607 ? 16.994 28.198 -78.099 1.00 95.12 607 LEU A CA 1
ATOM 4927 C C . LEU A 1 607 ? 17.938 27.066 -77.668 1.00 95.12 607 LEU A C 1
ATOM 4929 O O . LEU A 1 607 ? 17.489 26.070 -77.108 1.00 95.12 607 LEU A O 1
ATOM 4933 N N . MET A 1 608 ? 19.250 27.238 -77.867 1.00 95.88 608 MET A N 1
ATOM 4934 C CA . MET A 1 608 ? 20.250 26.276 -77.391 1.00 95.88 608 MET A CA 1
ATOM 4935 C C . MET A 1 608 ? 20.266 26.191 -75.858 1.00 95.88 608 MET A C 1
ATOM 4937 O O . MET A 1 608 ? 20.312 25.093 -75.307 1.00 95.88 608 MET A O 1
ATOM 4941 N N . TYR A 1 609 ? 20.162 27.334 -75.171 1.00 96.31 609 TYR A N 1
ATOM 4942 C CA . TYR A 1 609 ? 20.067 27.371 -73.710 1.00 96.31 609 TYR A CA 1
ATOM 4943 C C . TYR A 1 609 ? 18.763 26.781 -73.184 1.00 96.31 609 TYR A C 1
ATOM 4945 O O . TYR A 1 609 ? 18.806 26.019 -72.222 1.00 96.31 609 TYR A O 1
ATOM 4953 N N . ILE A 1 610 ? 17.627 27.065 -73.833 1.00 96.31 610 ILE A N 1
ATOM 4954 C CA . ILE A 1 610 ? 16.342 26.443 -73.485 1.00 96.31 610 ILE A CA 1
ATOM 4955 C C . ILE A 1 610 ? 16.441 24.923 -73.562 1.00 96.31 610 ILE A C 1
ATOM 4957 O O . ILE A 1 610 ? 15.953 24.244 -72.666 1.00 96.31 610 ILE A O 1
ATOM 4961 N N . PHE A 1 611 ? 17.079 24.381 -74.602 1.00 95.81 611 PHE A N 1
ATOM 4962 C CA . PHE A 1 611 ? 17.207 22.936 -74.766 1.00 95.81 611 PHE A CA 1
ATOM 4963 C C . PHE A 1 611 ? 18.014 22.293 -73.629 1.00 95.81 611 PHE A C 1
ATOM 4965 O O . PHE A 1 611 ? 17.541 21.348 -72.999 1.00 95.81 611 PHE A O 1
ATOM 4972 N N . ILE A 1 612 ? 19.197 22.841 -73.318 1.00 96.38 612 ILE A N 1
ATOM 4973 C CA . ILE A 1 612 ? 20.029 22.359 -72.202 1.00 96.38 612 ILE A CA 1
ATOM 4974 C C . ILE A 1 612 ? 19.251 22.468 -70.886 1.00 96.38 612 ILE A C 1
ATOM 4976 O O . ILE A 1 612 ? 19.162 21.501 -70.132 1.00 96.38 612 ILE A O 1
ATOM 4980 N N . PHE A 1 613 ? 18.650 23.631 -70.625 1.00 95.75 613 PHE A N 1
ATOM 4981 C CA . PHE A 1 613 ? 17.905 23.886 -69.398 1.00 95.75 613 PHE A CA 1
ATOM 4982 C C . PHE A 1 613 ? 16.680 22.977 -69.257 1.00 95.75 613 PHE A C 1
ATOM 4984 O O . PHE A 1 613 ? 16.409 22.496 -68.163 1.00 95.75 613 PHE A O 1
ATOM 4991 N N . SER A 1 614 ? 15.968 22.689 -70.349 1.00 95.81 614 SER A N 1
ATOM 4992 C CA . SER A 1 614 ? 14.802 21.803 -70.346 1.00 95.81 614 SER A CA 1
ATOM 4993 C C . SER A 1 614 ? 15.171 20.376 -69.944 1.00 95.81 614 SER A C 1
ATOM 4995 O O . SER A 1 614 ? 14.433 19.769 -69.170 1.00 95.81 614 SER A O 1
ATOM 4997 N N . ILE A 1 615 ? 16.316 19.861 -70.403 1.00 95.38 615 ILE A N 1
ATOM 4998 C CA . ILE A 1 615 ? 16.814 18.537 -70.004 1.00 95.38 615 ILE A CA 1
ATOM 4999 C C . ILE A 1 615 ? 17.227 18.541 -68.526 1.00 95.38 615 ILE A C 1
ATOM 5001 O O . ILE A 1 615 ? 16.833 17.648 -67.776 1.00 95.38 615 ILE A O 1
ATOM 5005 N N . SER A 1 616 ? 17.952 19.570 -68.073 1.00 95.38 616 SER A N 1
ATOM 5006 C CA . SER A 1 616 ? 18.304 19.724 -66.654 1.00 95.38 616 SER A CA 1
ATOM 5007 C C . SER A 1 616 ? 17.059 19.767 -65.765 1.00 95.38 616 SER A C 1
ATOM 5009 O O . SER A 1 616 ? 16.984 19.064 -64.758 1.00 95.38 616 SER A O 1
ATOM 5011 N N . LEU A 1 617 ? 16.063 20.566 -66.154 1.00 95.69 617 LEU A N 1
ATOM 5012 C CA . LEU A 1 617 ? 14.815 20.732 -65.420 1.00 95.69 617 LEU A CA 1
ATOM 5013 C C . LEU A 1 617 ? 14.011 19.432 -65.388 1.00 95.69 617 LEU A C 1
ATOM 5015 O O . LEU A 1 617 ? 13.468 19.094 -64.343 1.00 95.69 617 LEU A O 1
ATOM 5019 N N . PHE A 1 618 ? 13.980 18.680 -66.491 1.00 95.94 618 PHE A N 1
ATOM 5020 C CA . PHE A 1 618 ? 13.352 17.361 -66.539 1.00 95.94 618 PHE A CA 1
ATOM 5021 C C . PHE A 1 618 ? 13.963 16.409 -65.501 1.00 95.94 618 PHE A C 1
ATOM 5023 O O . PHE A 1 618 ? 13.236 15.804 -64.715 1.00 95.94 618 PHE A O 1
ATOM 5030 N N . HIS A 1 619 ? 15.292 16.323 -65.425 1.00 94.94 619 HIS A N 1
ATOM 5031 C CA . HIS A 1 619 ? 15.966 15.464 -64.448 1.00 94.94 619 HIS A CA 1
ATOM 5032 C C . HIS A 1 619 ? 15.771 15.917 -62.997 1.00 94.94 619 HIS A C 1
ATOM 5034 O O . HIS A 1 619 ? 15.567 15.078 -62.114 1.00 94.94 619 HIS A O 1
ATOM 5040 N N . ILE A 1 620 ? 15.795 17.230 -62.742 1.00 94.44 620 ILE A N 1
ATOM 5041 C CA . ILE A 1 620 ? 15.477 17.790 -61.422 1.00 94.44 620 ILE A CA 1
ATOM 5042 C C . ILE A 1 620 ? 14.033 17.445 -61.051 1.00 94.44 620 ILE A C 1
ATOM 5044 O O . ILE A 1 620 ? 13.787 16.973 -59.947 1.00 94.44 620 ILE A O 1
ATOM 5048 N N . PHE A 1 621 ? 13.087 17.608 -61.977 1.00 95.38 621 PHE A N 1
ATOM 5049 C CA . PHE A 1 621 ? 11.674 17.317 -61.758 1.00 95.38 621 PHE A CA 1
ATOM 5050 C C . PHE A 1 621 ? 11.422 15.837 -61.450 1.00 95.38 621 PHE A C 1
ATOM 5052 O O . PHE A 1 621 ? 10.722 15.528 -60.490 1.00 95.38 621 PHE A O 1
ATOM 5059 N N . ILE A 1 622 ? 12.045 14.914 -62.190 1.00 94.06 622 ILE A N 1
ATOM 5060 C CA . ILE A 1 622 ? 11.966 13.476 -61.897 1.00 94.06 622 ILE A CA 1
ATOM 5061 C C . ILE A 1 622 ? 12.534 13.157 -60.508 1.00 94.06 622 ILE A C 1
ATOM 5063 O O . ILE A 1 622 ? 11.915 12.411 -59.749 1.00 94.06 622 ILE A O 1
ATOM 5067 N N . SER A 1 623 ? 13.665 13.764 -60.145 1.00 91.69 623 SER A N 1
ATOM 5068 C CA . SER A 1 623 ? 14.278 13.567 -58.826 1.00 91.69 623 SER A CA 1
ATOM 5069 C C . SER A 1 623 ? 13.418 14.155 -57.694 1.00 91.69 623 SER A C 1
ATOM 5071 O O . SER A 1 623 ? 13.337 13.578 -56.613 1.00 91.69 623 SER A O 1
ATOM 5073 N N . LEU A 1 624 ? 12.726 15.274 -57.940 1.00 91.75 624 LEU A N 1
ATOM 5074 C CA . LEU A 1 624 ? 11.761 15.857 -57.003 1.00 91.75 624 LEU A CA 1
ATOM 5075 C C . LEU A 1 624 ? 10.510 14.984 -56.854 1.00 91.75 624 LEU A C 1
ATOM 5077 O O . LEU A 1 624 ? 10.039 14.809 -55.735 1.00 91.75 624 LEU A O 1
ATOM 5081 N N . ILE A 1 625 ? 9.992 14.396 -57.939 1.00 93.19 625 ILE A N 1
ATOM 5082 C CA . ILE A 1 625 ? 8.894 13.418 -57.860 1.00 93.19 625 ILE A CA 1
ATOM 5083 C C . ILE A 1 625 ? 9.309 12.221 -57.000 1.00 93.19 625 ILE A C 1
ATOM 5085 O O . ILE A 1 625 ? 8.512 11.741 -56.196 1.00 93.19 625 ILE A O 1
ATOM 5089 N N . GLU A 1 626 ? 10.543 11.739 -57.154 1.00 90.31 626 GLU A N 1
ATOM 5090 C CA . GLU A 1 626 ? 11.077 10.649 -56.335 1.00 90.31 626 GLU A CA 1
ATOM 5091 C C . GLU A 1 626 ? 11.144 11.039 -54.850 1.00 90.31 626 GLU A C 1
ATOM 5093 O O . GLU A 1 626 ? 10.677 10.278 -54.006 1.00 90.31 626 GLU A O 1
ATOM 5098 N N . LEU A 1 627 ? 11.607 12.255 -54.539 1.00 90.06 627 LEU A N 1
ATOM 5099 C CA . LEU A 1 627 ? 11.598 12.806 -53.179 1.00 90.06 627 LEU A CA 1
ATOM 5100 C C . LEU A 1 627 ? 10.178 12.923 -52.600 1.00 90.06 627 LEU A C 1
ATOM 5102 O O . LEU A 1 627 ? 9.951 12.584 -51.441 1.00 90.06 627 LEU A O 1
ATOM 5106 N N . MET A 1 628 ? 9.206 13.363 -53.404 1.00 92.19 628 MET A N 1
ATOM 5107 C CA . MET A 1 628 ? 7.815 13.527 -52.967 1.00 92.19 628 MET A CA 1
ATOM 5108 C C . MET A 1 628 ? 7.114 12.203 -52.654 1.00 92.19 628 MET A C 1
ATOM 5110 O O . MET A 1 628 ? 6.182 12.192 -51.853 1.00 92.19 628 MET A O 1
ATOM 5114 N N . LYS A 1 629 ? 7.532 11.085 -53.261 1.00 90.69 629 LYS A N 1
ATOM 5115 C CA . LYS A 1 629 ? 6.922 9.772 -52.996 1.00 90.69 629 LYS A CA 1
ATOM 5116 C C . LYS A 1 629 ? 7.249 9.210 -51.612 1.00 90.69 629 LYS A C 1
ATOM 5118 O O . LYS A 1 629 ? 6.573 8.281 -51.188 1.00 90.69 629 LYS A O 1
ATOM 5123 N N . ASN A 1 630 ? 8.217 9.795 -50.901 1.00 78.06 630 ASN A N 1
ATOM 5124 C CA . ASN A 1 630 ? 8.594 9.470 -49.521 1.00 78.06 630 ASN A CA 1
ATOM 5125 C C . ASN A 1 630 ? 8.874 7.973 -49.265 1.00 78.06 630 ASN A C 1
ATOM 5127 O O . ASN A 1 630 ? 8.795 7.491 -48.133 1.00 78.06 630 ASN A O 1
ATOM 5131 N N . ASP A 1 631 ? 9.210 7.230 -50.321 1.00 83.88 631 ASP A N 1
ATOM 5132 C CA . ASP A 1 631 ? 9.680 5.859 -50.205 1.00 83.88 631 ASP A CA 1
ATOM 5133 C C . ASP A 1 631 ? 11.074 5.895 -49.571 1.00 83.88 631 ASP A C 1
ATOM 5135 O O . ASP A 1 631 ? 11.953 6.637 -50.018 1.00 83.88 631 ASP A O 1
ATOM 5139 N N . LYS A 1 632 ? 11.304 5.085 -48.530 1.00 86.62 632 LYS A N 1
ATOM 5140 C CA . LYS A 1 632 ? 12.638 4.962 -47.929 1.00 86.62 632 LYS A CA 1
ATOM 5141 C C . LYS A 1 632 ? 13.622 4.447 -48.981 1.00 86.62 632 LYS A C 1
ATOM 5143 O O . LYS A 1 632 ? 13.635 3.253 -49.296 1.00 86.62 632 LYS A O 1
ATOM 5148 N N . LEU A 1 633 ? 14.444 5.355 -49.515 1.00 87.19 633 LEU A N 1
ATOM 5149 C CA . LEU A 1 633 ? 15.498 5.024 -50.476 1.00 87.19 633 LEU A CA 1
ATOM 5150 C C . LEU A 1 633 ? 16.585 4.171 -49.828 1.00 87.19 633 LEU A C 1
ATOM 5152 O O . LEU A 1 633 ? 17.164 3.315 -50.488 1.00 87.19 633 LEU A O 1
ATOM 5156 N N . LEU A 1 634 ? 16.866 4.384 -48.542 1.00 93.25 634 LEU A N 1
ATOM 5157 C CA . LEU A 1 634 ? 17.848 3.595 -47.816 1.00 93.25 634 LEU A CA 1
ATOM 5158 C C . LEU A 1 634 ? 17.210 2.277 -47.371 1.00 93.25 634 LEU A C 1
ATOM 5160 O O . LEU A 1 634 ? 16.361 2.252 -46.479 1.00 93.25 634 LEU A O 1
ATOM 5164 N N . LYS A 1 635 ? 17.622 1.172 -47.992 1.00 94.06 635 LYS A N 1
ATOM 5165 C CA . LYS A 1 635 ? 17.209 -0.172 -47.586 1.00 94.06 635 LYS A CA 1
ATOM 5166 C C . LYS A 1 635 ? 18.386 -0.918 -46.992 1.00 94.06 635 LYS A C 1
ATOM 5168 O O . LYS A 1 635 ? 19.485 -0.937 -47.542 1.00 94.06 635 LYS A O 1
ATOM 5173 N N . ILE A 1 636 ? 18.112 -1.559 -45.866 1.00 92.06 636 ILE A N 1
ATOM 5174 C CA . ILE A 1 636 ? 19.012 -2.524 -45.262 1.00 92.06 636 ILE A CA 1
ATOM 5175 C C . ILE A 1 636 ? 18.906 -3.817 -46.071 1.00 92.06 636 ILE A C 1
ATOM 5177 O O . ILE A 1 636 ? 17.814 -4.367 -46.223 1.00 92.06 636 ILE A O 1
ATOM 5181 N N . LYS A 1 637 ? 20.034 -4.300 -46.585 1.00 94.81 637 LYS A N 1
ATOM 5182 C CA . LYS A 1 637 ? 20.151 -5.611 -47.221 1.00 94.81 637 LYS A CA 1
ATOM 5183 C C . LYS A 1 637 ? 21.149 -6.475 -46.464 1.00 94.81 637 LYS A C 1
ATOM 5185 O O . LYS A 1 637 ? 21.961 -5.984 -45.682 1.00 94.81 637 LYS A O 1
ATOM 5190 N N . ILE A 1 638 ? 21.042 -7.775 -46.690 1.00 93.00 638 ILE A N 1
ATOM 5191 C CA . ILE A 1 638 ? 21.880 -8.793 -46.070 1.00 93.00 638 ILE A CA 1
ATOM 5192 C C . ILE A 1 638 ? 22.635 -9.491 -47.198 1.00 93.00 638 ILE A C 1
ATOM 5194 O O . ILE A 1 638 ? 22.024 -9.866 -48.199 1.00 93.00 638 ILE A O 1
ATOM 5198 N N . ASN A 1 639 ? 23.956 -9.606 -47.068 1.00 93.31 639 ASN A N 1
ATOM 5199 C CA . ASN A 1 639 ? 24.784 -10.325 -48.038 1.00 93.31 639 ASN A CA 1
ATOM 5200 C C . ASN A 1 639 ? 24.800 -11.844 -47.755 1.00 93.31 639 ASN A C 1
ATOM 5202 O O . ASN A 1 639 ? 24.309 -12.300 -46.724 1.00 93.31 639 ASN A O 1
ATOM 5206 N N . ASP A 1 640 ? 25.438 -12.634 -48.624 1.00 92.62 640 ASP A N 1
ATOM 5207 C CA . ASP A 1 640 ? 25.542 -14.100 -48.468 1.00 92.62 640 ASP A CA 1
ATOM 5208 C C . ASP A 1 640 ? 26.286 -14.544 -47.190 1.00 92.62 640 ASP A C 1
ATOM 5210 O O . ASP A 1 640 ? 26.217 -15.704 -46.780 1.00 92.62 640 ASP A O 1
ATOM 5214 N N . ARG A 1 641 ? 27.009 -13.625 -46.535 1.00 90.31 641 ARG A N 1
ATOM 5215 C CA . ARG A 1 641 ? 27.701 -13.847 -45.255 1.00 90.31 641 ARG A CA 1
ATOM 5216 C C . ARG A 1 641 ? 26.849 -13.466 -44.040 1.00 90.31 641 ARG A C 1
ATOM 5218 O O . ARG A 1 641 ? 27.352 -13.526 -42.921 1.00 90.31 641 ARG A O 1
ATOM 5225 N N . ASN A 1 642 ? 25.575 -13.122 -44.238 1.00 88.00 642 ASN A N 1
ATOM 5226 C CA . ASN A 1 642 ? 24.666 -12.577 -43.226 1.00 88.00 642 ASN A CA 1
ATOM 5227 C C . ASN A 1 642 ? 25.144 -11.258 -42.601 1.00 88.00 642 ASN A C 1
ATOM 5229 O O . ASN A 1 642 ? 24.820 -10.951 -41.455 1.00 88.00 642 ASN A O 1
ATOM 5233 N N . GLU A 1 643 ? 25.917 -10.473 -43.345 1.00 92.69 643 GLU A N 1
ATOM 5234 C CA . GLU A 1 643 ? 26.314 -9.139 -42.919 1.00 92.69 643 GLU A CA 1
ATOM 5235 C C . GLU A 1 643 ? 25.329 -8.107 -43.462 1.00 92.69 643 GLU A C 1
ATOM 5237 O O . GLU A 1 643 ? 24.929 -8.134 -44.631 1.00 92.69 643 GLU A O 1
ATOM 5242 N N . GLN A 1 644 ? 24.947 -7.185 -42.591 1.00 92.88 644 GLN A N 1
ATOM 5243 C CA . GLN A 1 644 ? 24.019 -6.114 -42.890 1.00 92.88 644 GLN A CA 1
ATOM 5244 C C . GLN A 1 644 ? 24.745 -4.956 -43.581 1.00 92.88 644 GLN A C 1
ATOM 5246 O O . GLN A 1 644 ? 25.767 -4.480 -43.082 1.00 92.88 644 GLN A O 1
ATOM 5251 N N . TYR A 1 645 ? 24.203 -4.466 -44.695 1.00 94.38 645 TYR A N 1
ATOM 5252 C CA . TYR A 1 645 ? 24.703 -3.281 -45.392 1.00 94.38 645 TYR A CA 1
ATOM 5253 C C . TYR A 1 645 ? 23.564 -2.382 -45.885 1.00 94.38 645 TYR A C 1
ATOM 5255 O O . TYR A 1 645 ? 22.417 -2.804 -46.030 1.00 94.38 645 TYR A O 1
ATOM 5263 N N . GLU A 1 646 ? 23.890 -1.115 -46.131 1.00 94.56 646 GLU A N 1
ATOM 5264 C CA . GLU A 1 646 ? 22.939 -0.093 -46.565 1.00 94.56 646 GLU A CA 1
ATOM 5265 C C . GLU A 1 646 ? 23.053 0.164 -48.081 1.00 94.56 646 GLU A C 1
ATOM 5267 O O . GLU A 1 646 ? 24.131 0.444 -48.627 1.00 94.56 646 GLU A O 1
ATOM 5272 N N . GLU A 1 647 ? 21.926 0.098 -48.788 1.00 94.94 647 GLU A N 1
ATOM 5273 C CA . GLU A 1 647 ? 21.840 0.328 -50.231 1.00 94.94 647 GLU A CA 1
ATOM 5274 C C . GLU A 1 647 ? 20.777 1.383 -50.556 1.00 94.94 647 GLU A C 1
ATOM 5276 O O . GLU A 1 647 ? 19.662 1.322 -50.041 1.00 94.94 647 GLU A O 1
ATOM 5281 N N . CYS A 1 648 ? 21.116 2.343 -51.426 1.00 94.44 648 CYS A N 1
ATOM 5282 C CA . CYS A 1 648 ? 20.132 3.267 -51.988 1.00 94.44 648 CYS A CA 1
ATOM 5283 C C . CYS A 1 648 ? 19.367 2.533 -53.100 1.00 94.44 648 CYS A C 1
ATOM 5285 O O . CYS A 1 648 ? 19.963 2.150 -54.106 1.00 94.44 648 CYS A O 1
ATOM 5287 N N . VAL A 1 649 ? 18.065 2.333 -52.924 1.00 93.62 649 VAL A N 1
ATOM 5288 C CA . VAL A 1 649 ? 17.176 1.682 -53.889 1.00 93.62 649 VAL A CA 1
ATOM 5289 C C . VAL A 1 649 ? 16.254 2.733 -54.490 1.00 93.62 649 VAL A C 1
ATOM 5291 O O . VAL A 1 649 ? 15.434 3.307 -53.782 1.00 93.62 649 VAL A O 1
ATOM 5294 N N . TYR A 1 650 ? 16.392 2.962 -55.793 1.00 91.44 650 TYR A N 1
ATOM 5295 C CA . TYR A 1 650 ? 15.644 3.978 -56.536 1.00 91.44 650 TYR A CA 1
ATOM 5296 C C . TYR A 1 650 ? 14.321 3.437 -57.088 1.00 91.44 650 TYR A C 1
ATOM 5298 O O . TYR A 1 650 ? 14.159 2.233 -57.311 1.00 91.44 650 TYR A O 1
ATOM 5306 N N . SER A 1 651 ? 13.360 4.334 -57.307 1.00 91.75 651 SER A N 1
ATOM 5307 C CA . SER A 1 651 ? 12.052 3.994 -57.877 1.00 91.75 651 SER A CA 1
ATOM 5308 C C . SER A 1 651 ? 12.155 3.648 -59.366 1.00 91.75 651 SER A C 1
ATOM 5310 O O . SER A 1 651 ? 13.014 4.171 -60.068 1.00 91.75 651 SER A O 1
ATOM 5312 N N . LYS A 1 652 ? 11.202 2.872 -59.906 1.00 92.62 652 LYS A N 1
ATOM 5313 C CA . LYS A 1 652 ? 11.099 2.607 -61.361 1.00 92.62 652 LYS A CA 1
ATOM 5314 C C . LYS A 1 652 ? 10.963 3.883 -62.204 1.00 92.62 652 LYS A C 1
ATOM 5316 O O . LYS A 1 652 ? 11.255 3.874 -63.391 1.00 92.62 652 LYS A O 1
ATOM 5321 N N . ILE A 1 653 ? 10.526 4.999 -61.611 1.00 90.94 653 ILE A N 1
ATOM 5322 C CA . ILE A 1 653 ? 10.485 6.300 -62.304 1.00 90.94 653 ILE A CA 1
ATOM 5323 C C . ILE A 1 653 ? 11.895 6.758 -62.705 1.00 90.94 653 ILE A C 1
ATOM 5325 O O . ILE A 1 653 ? 12.055 7.390 -63.748 1.00 90.94 653 ILE A O 1
ATOM 5329 N N . HIS A 1 654 ? 12.921 6.397 -61.930 1.00 90.75 654 HIS A N 1
ATOM 5330 C CA . HIS A 1 654 ? 14.312 6.692 -62.258 1.00 90.75 654 HIS A CA 1
ATOM 5331 C C . HIS A 1 654 ? 14.730 6.073 -63.610 1.00 90.75 654 HIS A C 1
ATOM 5333 O O . HIS A 1 654 ? 15.554 6.648 -64.325 1.00 90.75 654 HIS A O 1
ATOM 5339 N N . ASP A 1 655 ? 14.119 4.957 -64.024 1.00 93.00 655 ASP A N 1
ATOM 5340 C CA . ASP A 1 655 ? 14.390 4.325 -65.322 1.00 93.00 655 ASP A CA 1
ATOM 5341 C C . ASP A 1 655 ? 14.015 5.243 -66.500 1.00 93.00 655 ASP A C 1
ATOM 5343 O O . ASP A 1 655 ? 14.644 5.186 -67.557 1.00 93.00 655 ASP A O 1
ATOM 5347 N N . LEU A 1 656 ? 13.062 6.167 -66.317 1.00 94.00 656 LEU A N 1
ATOM 5348 C CA . LEU A 1 656 ? 12.705 7.152 -67.340 1.00 94.00 656 LEU A CA 1
ATOM 5349 C C . LEU A 1 656 ? 13.854 8.136 -67.609 1.00 94.00 656 LEU A C 1
ATOM 5351 O O . LEU A 1 656 ? 14.154 8.420 -68.770 1.00 94.00 656 LEU A O 1
ATOM 5355 N N . SER A 1 657 ? 14.539 8.613 -66.560 1.00 94.00 657 SER A N 1
ATOM 5356 C CA . SER A 1 657 ? 15.751 9.435 -66.713 1.00 94.00 657 SER A CA 1
ATOM 5357 C C . SER A 1 657 ? 16.821 8.679 -67.498 1.00 94.00 657 SER A C 1
ATOM 5359 O O . SER A 1 657 ? 17.451 9.246 -68.388 1.00 94.00 657 SER A O 1
ATOM 5361 N N . TYR A 1 658 ? 16.987 7.382 -67.226 1.00 94.19 658 TYR A N 1
ATOM 5362 C CA . TYR A 1 658 ? 17.946 6.538 -67.937 1.00 94.19 658 TYR A CA 1
ATOM 5363 C C . TYR A 1 658 ? 17.615 6.391 -69.434 1.00 94.19 658 TYR A C 1
ATOM 5365 O O . TYR A 1 658 ? 18.510 6.509 -70.272 1.00 94.19 658 TYR A O 1
ATOM 5373 N N . ILE A 1 659 ? 16.338 6.224 -69.794 1.00 95.69 659 ILE A N 1
ATOM 5374 C CA . ILE A 1 659 ? 15.888 6.162 -71.197 1.00 95.69 659 ILE A CA 1
ATOM 5375 C C . ILE A 1 659 ? 16.167 7.480 -71.935 1.00 95.69 659 ILE A C 1
ATOM 5377 O O . ILE A 1 659 ? 16.659 7.464 -73.068 1.00 95.69 659 ILE A O 1
ATOM 5381 N N . VAL A 1 660 ? 15.888 8.626 -71.304 1.00 95.06 660 VAL A N 1
ATOM 5382 C CA . VAL A 1 660 ? 16.174 9.950 -71.888 1.00 95.06 660 VAL A CA 1
ATOM 5383 C C . VAL A 1 660 ? 17.675 10.130 -72.111 1.00 95.06 660 VAL A C 1
ATOM 5385 O O . VAL A 1 660 ? 18.094 10.537 -73.194 1.00 95.06 660 VAL A O 1
ATOM 5388 N N . ASN A 1 661 ? 18.488 9.734 -71.135 1.00 94.06 661 ASN A N 1
ATOM 5389 C CA . ASN A 1 661 ? 19.944 9.782 -71.224 1.00 94.06 661 ASN A CA 1
ATOM 5390 C C . ASN A 1 661 ? 20.490 8.938 -72.381 1.00 94.06 661 ASN A C 1
ATOM 5392 O O . ASN A 1 661 ? 21.297 9.423 -73.177 1.00 94.06 661 ASN A O 1
ATOM 5396 N N . ILE A 1 662 ? 20.009 7.699 -72.522 1.00 96.12 662 ILE A N 1
ATOM 5397 C CA . ILE A 1 662 ? 20.350 6.834 -73.659 1.00 96.12 662 ILE A CA 1
ATOM 5398 C C . ILE A 1 662 ? 19.937 7.491 -74.978 1.00 96.12 662 ILE A C 1
ATOM 5400 O O . ILE A 1 662 ? 20.717 7.502 -75.928 1.00 96.12 662 ILE A O 1
ATOM 5404 N N . SER A 1 663 ? 18.742 8.078 -75.037 1.00 96.12 663 SER A N 1
ATOM 5405 C CA . SER A 1 663 ? 18.231 8.727 -76.249 1.00 96.12 663 SER A CA 1
ATOM 5406 C C . SER A 1 663 ? 19.115 9.901 -76.681 1.00 96.12 663 SER A C 1
ATOM 5408 O O . SER A 1 663 ? 19.464 10.002 -77.856 1.00 96.12 663 SER A O 1
ATOM 5410 N N . ILE A 1 664 ? 19.549 10.746 -75.738 1.00 96.00 664 ILE A N 1
ATOM 5411 C CA . ILE A 1 664 ? 20.479 11.859 -75.998 1.00 96.00 664 ILE A CA 1
ATOM 5412 C C . ILE A 1 664 ? 21.807 11.338 -76.557 1.00 96.00 664 ILE A C 1
ATOM 5414 O O . ILE A 1 664 ? 22.316 11.892 -77.531 1.00 96.00 664 ILE A O 1
ATOM 5418 N N . ILE A 1 665 ? 22.352 10.261 -75.982 1.00 96.12 665 ILE A N 1
ATOM 5419 C CA . ILE A 1 665 ? 23.606 9.653 -76.447 1.00 96.12 665 ILE A CA 1
ATOM 5420 C C . ILE A 1 665 ? 23.447 9.081 -77.860 1.00 96.12 665 ILE A C 1
ATOM 5422 O O . ILE A 1 665 ? 24.301 9.329 -78.709 1.00 96.12 665 ILE A O 1
ATOM 5426 N N . ILE A 1 666 ? 22.357 8.361 -78.141 1.00 97.00 666 ILE A N 1
ATOM 5427 C CA . ILE A 1 666 ? 22.091 7.782 -79.467 1.00 97.00 666 ILE A CA 1
ATOM 5428 C C . ILE A 1 666 ? 21.958 8.888 -80.514 1.00 97.00 666 ILE A C 1
ATOM 5430 O O . ILE A 1 666 ? 22.626 8.839 -81.547 1.00 97.00 666 ILE A O 1
ATOM 5434 N N . ILE A 1 667 ? 21.145 9.913 -80.240 1.00 96.38 667 ILE A N 1
ATOM 5435 C CA . ILE A 1 667 ? 20.976 11.055 -81.147 1.00 96.38 667 ILE A CA 1
ATOM 5436 C C . ILE A 1 667 ? 22.322 11.760 -81.345 1.00 96.38 667 ILE A C 1
ATOM 5438 O O . ILE A 1 667 ? 22.710 12.026 -82.479 1.00 96.38 667 ILE A O 1
ATOM 5442 N N . GLY A 1 668 ? 23.075 11.994 -80.267 1.00 95.38 668 GLY A N 1
ATOM 5443 C CA . GLY A 1 668 ? 24.416 12.576 -80.320 1.00 95.38 668 GLY A CA 1
ATOM 5444 C C . GLY A 1 668 ? 25.358 11.775 -81.209 1.00 95.38 668 GLY A C 1
ATOM 5445 O O . GLY A 1 668 ? 26.017 12.353 -82.071 1.00 95.38 668 GLY A O 1
ATOM 5446 N N . GLY A 1 669 ? 25.368 10.449 -81.072 1.00 96.06 669 GLY A N 1
ATOM 5447 C CA . GLY A 1 669 ? 26.152 9.542 -81.908 1.00 96.06 669 GLY A CA 1
ATOM 5448 C C . GLY A 1 669 ? 25.766 9.619 -83.385 1.00 96.06 669 GLY A C 1
ATOM 5449 O O . GLY A 1 669 ? 26.646 9.735 -84.238 1.00 96.06 669 GLY A O 1
ATOM 5450 N N . ILE A 1 670 ? 24.466 9.645 -83.695 1.00 96.06 670 ILE A N 1
ATOM 5451 C CA . ILE A 1 670 ? 23.962 9.789 -85.069 1.00 96.06 670 ILE A CA 1
ATOM 5452 C C . ILE A 1 670 ? 24.404 11.128 -85.669 1.00 96.06 670 ILE A C 1
ATOM 5454 O O . ILE A 1 670 ? 24.967 11.155 -86.761 1.00 96.06 670 ILE A O 1
ATOM 5458 N N . VAL A 1 671 ? 24.200 12.243 -84.962 1.00 94.62 671 VAL A N 1
ATOM 5459 C CA . VAL A 1 671 ? 24.552 13.575 -85.482 1.00 94.62 671 VAL A CA 1
ATOM 5460 C C . VAL A 1 671 ? 26.071 13.709 -85.634 1.00 94.62 671 VAL A C 1
ATOM 5462 O O . VAL A 1 671 ? 26.547 14.227 -86.643 1.00 94.62 671 VAL A O 1
ATOM 5465 N N . THR A 1 672 ? 26.848 13.172 -84.691 1.00 93.69 672 THR A N 1
ATOM 5466 C CA . THR A 1 672 ? 28.316 13.121 -84.793 1.00 93.69 672 THR A CA 1
ATOM 5467 C C . THR A 1 672 ? 28.752 12.345 -86.032 1.00 93.69 672 THR A C 1
ATOM 5469 O O . THR A 1 672 ? 29.608 12.802 -86.789 1.00 93.69 672 THR A O 1
ATOM 5472 N N . TYR A 1 673 ? 28.132 11.189 -86.284 1.00 94.19 673 TYR A N 1
ATOM 5473 C CA . TYR A 1 673 ? 28.411 10.377 -87.464 1.00 94.19 673 TYR A CA 1
ATOM 5474 C C . TYR A 1 673 ? 28.083 11.111 -88.769 1.00 94.19 673 TYR A C 1
ATOM 5476 O O . TYR A 1 673 ? 28.846 11.014 -89.731 1.00 94.19 673 TYR A O 1
ATOM 5484 N N . LEU A 1 674 ? 26.983 11.869 -88.813 1.00 92.25 674 LEU A N 1
ATOM 5485 C CA . LEU A 1 674 ? 26.626 12.694 -89.972 1.00 92.25 674 LEU A CA 1
ATOM 5486 C C . LEU A 1 674 ? 27.641 13.824 -90.204 1.00 92.25 674 LEU A C 1
ATOM 5488 O O . LEU A 1 674 ? 27.997 14.102 -91.348 1.00 92.25 674 LEU A O 1
ATOM 5492 N N . ASN A 1 675 ? 28.173 14.408 -89.130 1.00 90.38 675 ASN A N 1
ATOM 5493 C CA . ASN A 1 675 ? 29.167 15.481 -89.185 1.00 90.38 675 ASN A CA 1
ATOM 5494 C C . ASN A 1 675 ? 30.597 15.008 -89.510 1.00 90.38 675 ASN A C 1
ATOM 5496 O O . ASN A 1 675 ? 31.467 15.836 -89.763 1.00 90.38 675 ASN A O 1
ATOM 5500 N N . ARG A 1 676 ? 30.879 13.699 -89.563 1.00 90.38 676 ARG A N 1
ATOM 5501 C CA . ARG A 1 676 ? 32.257 13.188 -89.747 1.00 90.38 676 ARG A CA 1
ATOM 5502 C C . ARG A 1 676 ? 32.927 13.570 -91.076 1.00 90.38 676 ARG A C 1
ATOM 5504 O O . ARG A 1 676 ? 34.135 13.417 -91.207 1.00 90.38 676 ARG A O 1
ATOM 5511 N N . LYS A 1 677 ? 32.144 13.971 -92.087 1.00 86.75 677 LYS A N 1
ATOM 5512 C CA . LYS A 1 677 ? 32.631 14.333 -93.434 1.00 86.75 677 LYS A CA 1
ATOM 5513 C C . LYS A 1 677 ? 32.844 15.843 -93.623 1.00 86.75 677 LYS A C 1
ATOM 5515 O O . LYS A 1 677 ? 33.128 16.262 -94.740 1.00 86.75 677 LYS A O 1
ATOM 5520 N N . LEU A 1 678 ? 32.673 16.646 -92.573 1.00 85.00 678 LEU A N 1
ATOM 5521 C CA . LEU A 1 678 ? 32.876 18.092 -92.632 1.00 85.00 678 LEU A CA 1
ATOM 5522 C C . LEU A 1 678 ? 34.361 18.443 -92.812 1.00 85.00 678 LEU A C 1
ATOM 5524 O O . LEU A 1 678 ? 35.244 17.716 -92.351 1.00 85.00 678 LEU A O 1
ATOM 5528 N N . ASP A 1 679 ? 34.629 19.560 -93.497 1.00 75.50 679 ASP A N 1
ATOM 5529 C CA . ASP A 1 679 ? 35.990 20.043 -93.749 1.00 75.50 679 ASP A CA 1
ATOM 5530 C C . ASP A 1 679 ? 36.773 20.232 -92.445 1.00 75.50 679 ASP A C 1
ATOM 5532 O O . ASP A 1 679 ? 36.242 20.722 -91.445 1.00 75.50 679 ASP A O 1
ATOM 5536 N N . LYS A 1 680 ? 38.077 19.921 -92.483 1.00 70.88 680 LYS A N 1
ATOM 5537 C CA . LYS A 1 680 ? 38.983 19.962 -91.316 1.00 70.88 680 LYS A CA 1
ATOM 5538 C C . LYS A 1 680 ? 38.990 21.297 -90.564 1.00 70.88 680 LYS A C 1
ATOM 5540 O O . LYS A 1 680 ? 39.351 21.317 -89.398 1.00 70.88 680 LYS A O 1
ATOM 5545 N N . VAL A 1 681 ? 38.579 22.390 -91.207 1.00 63.31 681 VAL A N 1
ATOM 5546 C CA . VAL A 1 681 ? 38.485 23.733 -90.610 1.00 63.31 681 VAL A CA 1
ATOM 5547 C C . VAL A 1 681 ? 37.416 23.810 -89.506 1.00 63.31 681 VAL A C 1
ATOM 5549 O O . VAL A 1 681 ? 37.503 24.669 -88.634 1.00 63.31 681 VAL A O 1
ATOM 5552 N N . PHE A 1 682 ? 36.435 22.902 -89.516 1.00 59.75 682 PHE A N 1
ATOM 5553 C CA . PHE A 1 682 ? 35.380 22.795 -88.502 1.00 59.75 682 PHE A CA 1
ATOM 5554 C C . PHE A 1 682 ? 35.530 21.577 -87.587 1.00 59.75 682 PHE A C 1
ATOM 5556 O O . PHE A 1 682 ? 34.731 21.413 -86.663 1.00 59.75 682 PHE A O 1
ATOM 5563 N N . ASN A 1 683 ? 36.544 20.742 -87.818 1.00 61.19 683 ASN A N 1
ATOM 5564 C CA . ASN A 1 683 ? 36.917 19.720 -86.855 1.00 61.19 683 ASN A CA 1
ATOM 5565 C C . ASN A 1 683 ? 37.634 20.425 -85.703 1.00 61.19 683 ASN A C 1
ATOM 5567 O O . ASN A 1 683 ? 38.615 21.134 -85.924 1.00 61.19 683 ASN A O 1
ATOM 5571 N N . GLU A 1 684 ? 37.121 20.265 -84.483 1.00 60.41 684 GLU A N 1
ATOM 5572 C CA . GLU A 1 684 ? 37.882 20.626 -83.287 1.00 60.41 684 GLU A CA 1
ATOM 5573 C C . GLU A 1 684 ? 39.147 19.756 -83.302 1.00 60.41 684 GLU A C 1
ATOM 5575 O O . GLU A 1 684 ? 39.043 18.534 -83.201 1.00 60.41 684 GLU A O 1
ATOM 5580 N N . VAL A 1 685 ? 40.298 20.378 -83.587 1.00 40.72 685 VAL A N 1
ATOM 5581 C CA . VAL A 1 685 ? 41.611 19.714 -83.669 1.00 40.72 685 VAL A CA 1
ATOM 5582 C C . VAL A 1 685 ? 42.039 19.218 -82.301 1.00 40.72 685 VAL A C 1
ATOM 5584 O O . VAL A 1 685 ? 41.932 20.020 -81.343 1.00 40.72 685 VAL A O 1
#

Sequence (685 aa):
MADLNHIKGKNFKSYNNEGTLFMLNVGCNIEITDFIFEDAWCKSKGNSAFLYHTIENLSDQGEFHIRNCNVKNILMNTDFDMRLIGWNKKGLLLFLRYIRSFHWFIYSLDHKLENNEKNFLELENGVGKYGLITMTSSLNELTIKNTKFENFNKEFGIKVSKESPIKIENSYFNNSFFTRGLFSLNYFVDDSLSSTGNYTILGTTFENIYGIKGSVFDIEGYDYHNFSYNITNCIFKNNYSKYGGVIYSINDDSSKSINFTNCEFINNRSPLGNIVYSSNIKSIPNFSNIEELYEIEGAIVTNPTIIKKMNTTDDILKVYSGNTITDVIHCNIYDDFGKRINFHNNMNEVEESLSKMPFYNIKINDTDNAIIFGSKVNYCYYESCPLQKIRVVGNPGIYKITFILETFGKFMKFKNNTDTFEIEILPCPSEFNEVTDEKNNTIYINQDIESVNIKSCYIPTCNPKCANNGKCVNINVCDCDKTKFIGLHCNEYKQMKSIIGMDILIFILSIVLIISSIILMIVISVKKDNKLIKGGGFEFLIIILIGTILSYCYSMLSVIKKTEILCYATSILKNLFFVNFATILIKILRIYYIYYHRRHIVIPRFLMYIFIFSISLFHIFISLIELMKNDKLLKIKINDRNEQYEECVYSKIHDLSYIVNISIIIIGGIVTYLNRKLDKVFNEV

Secondary structure (DSSP, 8-state):
-EEEET-EEES-EE-STT--SEEEESS--EEEES-EEES-EEEESS-EEEEEEE-S-TT--EEEEEES-EEE--EEEESS-EEEEEE-SSEEEEEES-EE-----SSS-S----SSGGGHHHHHHT-BSS-SEEE-STT-EEEEES-EEE--EES-SEEE-TT-EEEEES-EEEEEEETT-SEEE---TT-S-----EEEEES-EEEEEEEEE-SSEEE--S--SS--EEEES-EEES-EEEE-SSEEE--TTHHHHEEEES-EEES-B-SS-SSEEESSGGGSPEETTHHHHHHSTTSEEE---EEEE---S-SEEEEETT-B--S-PEEEEE-TTSPBPPS-SSSHHHHT-GGGS-EEEEEES-TTTEEEES-SEEE-BTTBEEPP--EEEESSEEEEEEEEE---TTSPP-SB-EEEEEEEEEPPGGGSTT---TTT----EEE-SSSSS--EEE----SSPPSTT-EEEETTEEE-TTSSEETTTT-EEEEPPP-HHHHHHHHHHHHHHHHHHHHHHHHHHHTTTSHHHHHH-HHHHHHHHHHHHHHHHHHHHTTSPP-HHHHHHHHHHHHHTTHHHHHHHHHHHHHHHHHH-SS--PPPHHHHHHHHHHHHHHHHHHHHHHHHT----EEEEE-TTSEEEEEE---TTHHHHHHHHHHHHHHHHHHHHHHTTS-GGGS--

Foldseek 3Di:
DPEQEDDEDEQAEDDDQQQELAEDEDQEAYAAELAAYEQYETEHAEAYEPHEYDYPDQPHEHEYEYYNHEHEEYHYHYPYHYEPYEAEHHYEYHYHEEYEYHDDDDDDDDDPPQLDPVCQVVLVVRAAAYEHAAALYQHYEYHAERYEYEDERYQEYYFHDHAHEYEAELYEYERYEHACANYNQEDDVPDSRHRAYAYDHYNYEYESQEYAAASHHRADDEDDDDYAHHHYNYEYEQAQYQAASHHHWEYLQQQVHHEHENYYYYNQDYLAASHYEYQAPSRDHHYPPVVVQVVDPRNYFYFWAAKDWDDDVDLEAEDAAFDWDPDWTKIFTAGPVRDTHFLDPDCVVCVVDVLQWWKKFKDKPDPPFKDKDDDRMDTAHTGIDIDPTIGMHGDFDKIKIKIATPHRRPGDDYDNRIDIGIYGHHDACQVPVPDPPVPDSFHWDFAPPPPPPTTGTDTQDAVVAQPPPWDRPHPQATDCVVDCADDRRRPHHAADDDPVVVLVVLQVVLVVLLVVLVVVLVVLVVCVVPPLSVLLPSVLVNQLSVLSNLVSVLSNLVSPADDQVSLLSNQLSVLSNLLNLLSLQLSLVQVLQCPPDPPRDRDDPVVSVVSSVVSNVVSVVLSVVQVVVVDRQWDWDADPSRHIDTGRHGDPSSVVSVVVSVVSVVSSVVSVVVCPPDDPVSPSD

InterPro domains:
  IPR000742 EGF-like domain [PS50026] (458-491)
  IPR017978 GPCR family 3, C-terminal [PF00003] (502-684)
  IPR017978 GPCR family 3, C-terminal [PS50259] (502-595)
  IPR050726 Metabotropic Glutamate Receptor [PTHR24060] (464-684)

Radius of gyration: 51.92 Å; chains: 1; bounding box: 95×71×148 Å

pLDDT: mean 85.01, std 16.19, range [29.52, 98.62]

Organism: NCBI:txid1754190